Protein AF-A0A520WYI6-F1 (afdb_monomer)

Foldseek 3Di:
DAEKEWELFQQWTWIDSLPDTLDIFHAKWFQDPVDIDGTPVNLLCCLVRVVRIDRCLLLVPDPQADPPPVGSVDDSLNSVLVVVLVVCVSRDDPPYAYAYAYEPSQDPVNVVSVVVSCVVSVHHYQEYEHLQQLLPQAAEALAWEWEWEAHQFWIKIFTFDPPQFTFTDDIDTQGCLHPVNLLVLVLVVVQVQLCVQPVDRLSPDSNSSSVCSVCVLVQLQCLQPDQKGKDWTDDPNDIGIGMDGSVVSVVSCVVSLVSVLQRLQQADFPPHAYEYEYEQVRVSRRCSLVSNCQRVNHHYHYGDHPSSRSSCSVFDDSDRDPPHYDYHRITHHDDYHHYTDSPQDRNFAAFQWKDAPHDTHGAEQFKEWEFCADDPPHRYDHQHVPDPFTHNGAWIWHQDSNFTKIAGPGPFAKGKQNHGHDRMGTDHAQIWIATGVVGGIMGRHHDDDD

Nearest PDB structures (foldseek):
  4rtf-assembly1_D  TM=8.201E-01  e=8.268E-14  Mycobacterium tuberculosis H37Rv
  7fgm-assembly1_A  TM=7.404E-01  e=5.222E-14  Homo sapiens
  6cz1-assembly2_B  TM=7.972E-01  e=5.828E-13  Homo sapiens
  6s02-assembly2_B  TM=7.806E-01  e=8.226E-13  Plas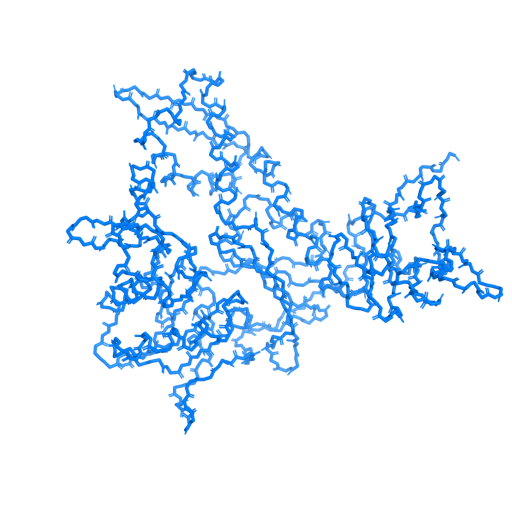modium falciparum 3D7
  8gb3-assembly1_D  TM=6.163E-01  e=5.503E-13  Mycobacterium tuberculosis

Structure (mmCIF, N/CA/C/O backbone):
data_AF-A0A520WYI6-F1
#
_entry.id   AF-A0A520WYI6-F1
#
loop_
_atom_site.group_PDB
_atom_site.id
_atom_site.type_symbol
_atom_site.label_atom_id
_atom_site.label_alt_id
_atom_site.label_comp_id
_atom_site.label_asym_id
_atom_site.label_entity_id
_atom_site.label_seq_id
_atom_site.pdbx_PDB_ins_code
_atom_site.Cartn_x
_atom_site.Cartn_y
_atom_site.Cartn_z
_atom_site.occupancy
_atom_site.B_iso_or_equiv
_atom_site.auth_seq_id
_atom_site.auth_comp_id
_atom_site.auth_asym_id
_atom_site.auth_atom_id
_atom_site.pdbx_PDB_model_num
ATOM 1 N N . MET A 1 1 ? 26.561 -18.219 -10.765 1.00 76.94 1 MET A N 1
ATOM 2 C CA . MET A 1 1 ? 26.187 -16.928 -11.356 1.00 76.94 1 MET A CA 1
ATOM 3 C C . MET A 1 1 ? 24.690 -16.970 -11.442 1.00 76.94 1 MET A C 1
ATOM 5 O O . MET A 1 1 ? 24.176 -17.716 -12.265 1.00 76.94 1 MET A O 1
ATOM 9 N N . ASN A 1 2 ? 24.030 -16.317 -10.499 1.00 90.56 2 ASN A N 1
ATOM 10 C CA . ASN A 1 2 ? 22.602 -16.478 -10.293 1.00 90.56 2 ASN A CA 1
ATOM 11 C C . ASN A 1 2 ? 21.895 -15.152 -10.567 1.00 90.56 2 ASN A C 1
ATOM 13 O O . ASN A 1 2 ? 22.460 -14.075 -10.366 1.00 90.56 2 ASN A O 1
ATOM 17 N N . LEU A 1 3 ? 20.647 -15.240 -11.016 1.00 94.50 3 LEU A N 1
ATOM 18 C CA . LEU A 1 3 ? 19.746 -14.102 -11.017 1.00 94.50 3 LEU A CA 1
ATOM 19 C C . LEU A 1 3 ? 19.116 -13.980 -9.629 1.00 94.50 3 LEU A C 1
ATOM 21 O O . LEU A 1 3 ? 18.429 -14.890 -9.172 1.00 94.50 3 LEU A O 1
ATOM 25 N N . LEU A 1 4 ? 19.347 -12.853 -8.967 1.00 97.31 4 LEU A N 1
ATOM 26 C CA . LEU A 1 4 ? 18.628 -12.454 -7.765 1.00 97.31 4 LEU A CA 1
ATOM 27 C C . LEU A 1 4 ? 17.472 -11.533 -8.155 1.00 97.31 4 LEU A C 1
ATOM 29 O O . LEU A 1 4 ? 17.563 -10.787 -9.131 1.00 97.31 4 LEU A O 1
ATOM 33 N N . ALA A 1 5 ? 16.400 -11.537 -7.369 1.00 98.00 5 ALA A N 1
ATOM 34 C CA . ALA A 1 5 ? 15.339 -10.544 -7.471 1.00 98.00 5 ALA A CA 1
ATOM 35 C C . ALA A 1 5 ? 15.202 -9.747 -6.178 1.00 98.00 5 ALA A C 1
ATOM 37 O O . ALA A 1 5 ? 15.249 -10.316 -5.084 1.00 98.00 5 ALA A O 1
ATOM 38 N N . ALA A 1 6 ? 14.966 -8.444 -6.318 1.00 98.38 6 ALA A N 1
ATOM 39 C CA . ALA A 1 6 ? 14.617 -7.564 -5.216 1.00 98.38 6 ALA A CA 1
ATOM 40 C C . ALA A 1 6 ? 13.204 -6.996 -5.368 1.00 98.38 6 ALA A C 1
ATOM 42 O O . ALA A 1 6 ? 12.823 -6.576 -6.454 1.00 98.38 6 ALA A O 1
ATOM 43 N N . HIS A 1 7 ? 12.441 -6.939 -4.277 1.00 98.44 7 HIS A N 1
ATOM 44 C CA . HIS A 1 7 ? 11.223 -6.132 -4.180 1.00 98.44 7 HIS A CA 1
ATOM 45 C C . HIS A 1 7 ? 11.546 -4.855 -3.398 1.00 98.44 7 HIS A C 1
ATOM 47 O O . HIS A 1 7 ? 11.776 -4.912 -2.189 1.00 98.44 7 HIS A O 1
ATOM 53 N N . LEU A 1 8 ? 11.570 -3.716 -4.094 1.00 97.69 8 LEU A N 1
ATOM 54 C CA . LEU A 1 8 ? 11.999 -2.419 -3.561 1.00 97.69 8 LEU A CA 1
ATOM 55 C C . LEU A 1 8 ? 10.840 -1.618 -2.957 1.00 97.69 8 LEU A C 1
ATOM 57 O O . LEU A 1 8 ? 10.524 -0.520 -3.400 1.00 97.69 8 LEU A O 1
ATOM 61 N N . ASN A 1 9 ? 10.193 -2.186 -1.944 1.00 97.38 9 ASN A N 1
ATOM 62 C CA . ASN A 1 9 ? 9.179 -1.496 -1.152 1.00 97.38 9 ASN A CA 1
ATOM 63 C C . ASN A 1 9 ? 9.797 -1.089 0.197 1.00 97.38 9 ASN A C 1
ATOM 65 O O . ASN A 1 9 ? 10.360 -1.933 0.895 1.00 97.38 9 ASN A O 1
ATOM 69 N N . ASP A 1 10 ? 9.692 0.188 0.565 1.00 97.06 10 ASP A N 1
ATOM 70 C CA . ASP A 1 10 ? 10.308 0.769 1.767 1.00 97.06 10 ASP A CA 1
ATOM 71 C C . ASP A 1 10 ? 9.831 0.141 3.092 1.00 97.06 10 ASP A C 1
ATOM 73 O O . ASP A 1 10 ? 10.555 0.155 4.084 1.00 97.06 10 ASP A O 1
ATOM 77 N N . ALA A 1 11 ? 8.671 -0.516 3.123 1.00 96.62 11 ALA A N 1
ATOM 78 C CA . ALA A 1 11 ? 8.220 -1.292 4.278 1.00 96.62 11 ALA A CA 1
ATOM 79 C C . ALA A 1 11 ? 8.971 -2.622 4.463 1.00 96.62 11 ALA A C 1
ATOM 81 O O . ALA A 1 11 ? 8.837 -3.304 5.483 1.00 96.62 11 ALA A O 1
ATOM 82 N N . GLY A 1 12 ? 9.724 -3.057 3.457 1.00 96.44 12 GLY A N 1
ATOM 83 C CA . GLY A 1 12 ? 10.503 -4.281 3.509 1.00 96.44 12 GLY A CA 1
ATOM 84 C C . GLY A 1 12 ? 11.182 -4.551 2.181 1.00 96.44 12 GLY A C 1
ATOM 85 O O . GLY A 1 12 ? 10.630 -5.301 1.371 1.00 96.44 12 GLY A O 1
ATOM 86 N N . LEU A 1 13 ? 12.375 -3.983 2.015 1.00 98.25 13 LEU A N 1
ATOM 87 C CA . LEU A 1 13 ? 13.298 -4.257 0.922 1.00 98.25 13 LEU A CA 1
ATOM 88 C C . LEU A 1 13 ? 13.710 -5.717 1.034 1.00 98.25 13 LEU A C 1
ATOM 90 O O . LEU A 1 13 ? 14.294 -6.122 2.041 1.00 98.25 13 LEU A O 1
ATOM 94 N N . LEU A 1 14 ? 13.350 -6.520 0.041 1.00 98.25 14 LEU A N 1
ATOM 95 C CA . LEU A 1 14 ? 13.491 -7.971 0.098 1.00 98.25 14 LEU A CA 1
ATOM 96 C C . LEU A 1 14 ? 14.321 -8.460 -1.074 1.00 98.25 14 LEU A C 1
ATOM 98 O O . LEU A 1 14 ? 13.995 -8.115 -2.200 1.00 98.25 14 LEU A O 1
ATOM 102 N N . PHE A 1 15 ? 15.311 -9.315 -0.813 1.00 98.50 15 PHE A N 1
ATOM 103 C CA . PHE A 1 15 ? 16.114 -9.992 -1.837 1.00 98.50 15 PHE A CA 1
ATOM 104 C C . PHE A 1 15 ? 15.889 -11.504 -1.781 1.00 98.50 15 PHE A C 1
ATOM 106 O O . PHE A 1 15 ? 15.799 -12.085 -0.697 1.00 98.50 15 PHE A O 1
ATOM 113 N N . THR A 1 16 ? 15.817 -12.157 -2.940 1.00 97.75 16 THR A N 1
ATOM 114 C CA . THR A 1 16 ? 15.627 -13.608 -3.064 1.00 97.75 16 THR A CA 1
ATOM 115 C C . THR A 1 16 ? 16.398 -14.180 -4.251 1.00 97.75 16 THR A C 1
ATOM 117 O O . THR A 1 16 ? 16.582 -13.500 -5.257 1.00 97.75 16 THR A O 1
ATOM 120 N N . ASP A 1 17 ? 16.809 -15.441 -4.139 1.00 95.62 17 ASP A N 1
ATOM 121 C CA . ASP A 1 17 ? 17.314 -16.262 -5.251 1.00 95.62 17 ASP A CA 1
ATOM 122 C C . ASP A 1 17 ? 16.200 -17.083 -5.940 1.00 95.62 17 ASP A C 1
ATOM 124 O O . ASP A 1 17 ? 16.475 -17.915 -6.798 1.00 95.62 17 ASP A O 1
ATOM 128 N N . GLY A 1 18 ? 14.937 -16.870 -5.550 1.00 92.50 18 GLY A N 1
ATOM 129 C CA . GLY A 1 18 ? 13.767 -17.610 -6.027 1.00 92.50 18 GLY A CA 1
ATOM 130 C C . GLY A 1 18 ? 13.332 -18.745 -5.109 1.00 92.50 18 GLY A C 1
ATOM 131 O O . GLY A 1 18 ? 12.133 -19.013 -5.012 1.00 92.50 18 GLY A O 1
ATOM 132 N N . GLU A 1 19 ? 14.254 -19.332 -4.345 1.00 91.56 19 GLU A N 1
ATOM 133 C CA . GLU A 1 19 ? 13.961 -20.379 -3.363 1.00 91.56 19 GLU A CA 1
ATOM 134 C C . GLU A 1 19 ? 13.899 -19.808 -1.944 1.00 91.56 19 GLU A C 1
ATOM 136 O O . GLU A 1 19 ? 12.946 -20.051 -1.194 1.00 91.56 19 GLU A O 1
ATOM 141 N N . ARG A 1 20 ? 14.868 -18.972 -1.576 1.00 96.12 20 ARG A N 1
ATOM 142 C CA . ARG A 1 20 ? 15.046 -18.424 -0.232 1.00 96.12 20 ARG A CA 1
ATOM 143 C C . ARG A 1 20 ? 14.955 -16.910 -0.255 1.00 96.12 20 ARG A C 1
ATOM 145 O O . ARG A 1 20 ? 15.434 -16.244 -1.170 1.00 96.12 20 ARG A O 1
ATOM 152 N N . ILE A 1 21 ? 14.360 -16.351 0.792 1.00 97.75 21 ILE A N 1
ATOM 153 C CA . ILE A 1 21 ? 14.509 -14.925 1.079 1.00 97.75 21 ILE A CA 1
ATOM 154 C C . ILE A 1 21 ? 15.895 -14.762 1.703 1.00 97.75 21 ILE A C 1
ATOM 156 O O . ILE A 1 21 ? 16.143 -15.280 2.789 1.00 97.75 21 ILE A O 1
ATOM 160 N N . LEU A 1 22 ? 16.794 -14.085 0.992 1.00 97.88 22 LEU A N 1
ATOM 161 C CA . LEU A 1 22 ? 18.182 -13.876 1.405 1.00 97.88 22 LEU A CA 1
ATOM 162 C C . LEU A 1 22 ? 18.273 -12.792 2.475 1.00 97.88 22 LEU A C 1
ATOM 164 O O . LEU A 1 22 ? 19.028 -12.920 3.434 1.00 97.88 22 LEU A O 1
ATOM 168 N N . CYS A 1 23 ? 17.480 -11.730 2.329 1.00 97.19 23 CYS A N 1
ATOM 169 C CA . CYS A 1 23 ? 17.317 -10.732 3.373 1.00 97.19 23 CYS A CA 1
ATOM 170 C C . CYS A 1 23 ? 16.008 -9.946 3.233 1.00 97.19 23 CYS A C 1
ATOM 172 O O . CYS A 1 23 ? 15.385 -9.932 2.167 1.00 97.19 23 CYS A O 1
ATOM 174 N N . ARG A 1 24 ? 15.601 -9.301 4.335 1.00 96.50 24 ARG A N 1
ATOM 175 C CA . ARG A 1 24 ? 14.483 -8.356 4.401 1.00 96.50 24 ARG A CA 1
ATOM 176 C C . ARG A 1 24 ? 14.728 -7.304 5.480 1.00 96.50 24 ARG A C 1
ATOM 178 O O . ARG A 1 24 ? 14.917 -7.665 6.646 1.00 96.50 24 ARG A O 1
ATOM 185 N N . GLU A 1 25 ? 14.641 -6.030 5.121 1.00 96.81 25 GLU A N 1
ATOM 186 C CA . GLU A 1 25 ? 14.765 -4.913 6.068 1.00 96.81 25 GLU A CA 1
ATOM 187 C C . GLU A 1 25 ? 13.952 -3.681 5.643 1.00 96.81 25 GLU A C 1
ATOM 189 O O . GLU A 1 25 ? 13.645 -3.541 4.460 1.00 96.81 25 GLU A O 1
ATOM 194 N N . PRO A 1 26 ? 13.556 -2.811 6.588 1.00 97.38 26 PRO A N 1
ATOM 195 C CA . PRO A 1 26 ? 12.807 -1.602 6.267 1.00 97.38 26 PRO A CA 1
ATOM 196 C C . PRO A 1 26 ? 13.720 -0.503 5.697 1.00 97.38 26 PRO A C 1
ATOM 198 O O . PRO A 1 26 ? 14.929 -0.490 5.922 1.00 97.38 26 PRO A O 1
ATOM 201 N N . GLY A 1 27 ? 13.131 0.452 4.988 1.00 98.00 27 GLY A N 1
ATOM 202 C CA . GLY A 1 27 ? 13.779 1.666 4.499 1.00 98.00 27 GLY A CA 1
ATOM 203 C C . GLY A 1 27 ? 13.941 2.699 5.611 1.00 98.00 27 GLY A C 1
ATOM 204 O O . GLY A 1 27 ? 13.282 3.733 5.583 1.00 98.00 27 GLY A O 1
ATOM 205 N N . TYR A 1 28 ? 14.770 2.390 6.608 1.00 98.31 28 TYR A N 1
ATOM 206 C CA . TYR A 1 28 ? 15.143 3.292 7.697 1.00 98.31 28 TYR A CA 1
ATOM 207 C C . TYR A 1 28 ? 16.624 3.635 7.614 1.00 98.31 28 TYR A C 1
ATOM 209 O O . TYR A 1 28 ? 17.449 2.760 7.361 1.00 98.31 28 TYR A O 1
ATOM 217 N N . ALA A 1 29 ? 16.953 4.892 7.887 1.00 98.06 29 ALA A N 1
ATOM 218 C CA . ALA A 1 29 ? 18.317 5.374 7.972 1.00 98.06 29 ALA A CA 1
ATOM 219 C C . ALA A 1 29 ? 18.476 6.290 9.192 1.00 98.06 29 ALA A C 1
ATOM 221 O O . ALA A 1 29 ? 17.670 7.194 9.398 1.00 98.06 29 ALA A O 1
ATOM 222 N N . LEU A 1 30 ? 19.500 6.048 10.003 1.00 96.94 30 LEU A N 1
ATOM 223 C CA . LEU A 1 30 ? 19.866 6.846 11.167 1.00 96.94 30 LEU A CA 1
ATOM 224 C C . LEU A 1 30 ? 21.108 7.670 10.822 1.00 96.94 30 LEU A C 1
ATOM 226 O O . LEU A 1 30 ? 22.176 7.119 10.549 1.00 96.94 30 LEU A O 1
ATOM 230 N N . LEU A 1 31 ? 20.951 8.992 10.831 1.00 95.75 31 LEU A N 1
ATOM 231 C CA . LEU A 1 31 ? 22.008 9.943 10.500 1.00 95.75 31 LEU A CA 1
ATOM 232 C C . LEU A 1 31 ? 22.951 10.132 11.698 1.00 95.75 31 LEU A C 1
ATOM 234 O O . LEU A 1 31 ? 22.715 10.998 12.543 1.00 95.75 31 LEU A O 1
ATOM 238 N N . GLY A 1 32 ? 23.990 9.301 11.784 1.00 88.06 32 GLY A N 1
ATOM 239 C CA . GLY A 1 32 ? 25.050 9.344 12.793 1.00 88.06 32 GLY A CA 1
ATOM 240 C C . GLY A 1 32 ? 26.053 10.487 12.578 1.00 88.06 32 GLY A C 1
ATOM 241 O O . GLY A 1 32 ? 26.151 11.039 11.485 1.00 88.06 32 GLY A O 1
ATOM 242 N N . ASP A 1 33 ? 26.819 10.841 13.614 1.00 81.06 33 ASP A N 1
ATOM 243 C CA . ASP A 1 33 ? 27.923 11.810 13.490 1.00 81.06 33 ASP A CA 1
ATOM 244 C C . ASP A 1 33 ? 29.141 11.158 12.814 1.00 81.06 33 ASP A C 1
ATOM 246 O O . ASP A 1 33 ? 29.832 11.797 12.026 1.00 81.06 33 ASP A O 1
ATOM 250 N N . ASP A 1 34 ? 29.340 9.858 13.063 1.00 78.69 34 ASP A N 1
ATOM 251 C CA . ASP A 1 34 ? 30.439 9.045 12.526 1.00 78.69 34 ASP A CA 1
ATOM 252 C C . ASP A 1 34 ? 30.044 8.218 11.286 1.00 78.69 34 ASP A C 1
ATOM 254 O O . ASP A 1 34 ? 30.843 7.428 10.779 1.00 78.69 34 ASP A O 1
ATOM 258 N N . GLY A 1 35 ? 28.811 8.361 10.789 1.00 86.19 35 GLY A N 1
ATOM 259 C CA . GLY A 1 35 ? 28.357 7.643 9.600 1.00 86.19 35 GLY A CA 1
ATOM 260 C C . GLY A 1 35 ? 26.858 7.382 9.542 1.00 86.19 35 GLY A C 1
ATOM 261 O O . GLY A 1 35 ? 26.077 7.835 10.374 1.00 86.19 35 GLY A O 1
ATOM 262 N N . LEU A 1 36 ? 26.462 6.631 8.520 1.00 94.00 36 LEU A N 1
ATOM 263 C CA . LEU A 1 36 ? 25.080 6.261 8.259 1.00 94.00 36 LEU A CA 1
ATOM 264 C C . LEU A 1 36 ? 24.831 4.820 8.707 1.00 94.00 36 LEU A C 1
ATOM 266 O O . LEU A 1 36 ? 25.587 3.921 8.347 1.00 94.00 36 LEU A O 1
ATOM 270 N N . ILE A 1 37 ? 23.762 4.605 9.469 1.00 96.00 37 ILE A N 1
ATOM 271 C CA . ILE A 1 37 ? 23.246 3.269 9.788 1.00 96.00 37 ILE A CA 1
ATOM 272 C C . ILE A 1 37 ? 21.934 3.106 9.027 1.00 96.00 37 ILE A C 1
ATOM 274 O O . ILE A 1 37 ? 21.130 4.034 8.994 1.00 96.00 37 ILE A O 1
ATOM 278 N N . SER A 1 38 ? 21.692 1.950 8.409 1.00 97.12 38 SER A N 1
ATOM 279 C CA . SER A 1 38 ? 20.472 1.706 7.631 1.00 97.12 38 SER A CA 1
ATOM 280 C C . SER A 1 38 ? 19.795 0.378 7.973 1.00 97.12 38 SER A C 1
ATOM 282 O O . SER A 1 38 ? 20.337 -0.475 8.679 1.00 97.12 38 SER A O 1
ATOM 284 N N . GLY A 1 39 ? 18.561 0.210 7.507 1.00 97.50 39 GLY A N 1
ATOM 285 C CA . GLY A 1 39 ? 17.816 -1.028 7.649 1.00 97.50 39 GLY A CA 1
ATOM 286 C C . GLY A 1 39 ? 17.285 -1.261 9.061 1.00 97.50 39 GLY A C 1
ATOM 287 O O . GLY A 1 39 ? 16.749 -0.371 9.722 1.00 97.50 39 GLY A O 1
ATOM 288 N N . ARG A 1 40 ? 17.395 -2.512 9.515 1.00 95.75 40 ARG A N 1
ATOM 289 C CA . ARG A 1 40 ? 16.841 -2.961 10.802 1.00 95.75 40 ARG A CA 1
ATOM 290 C C . ARG A 1 40 ? 17.523 -2.304 12.002 1.00 95.75 40 ARG A C 1
ATOM 292 O O . ARG A 1 40 ? 16.866 -2.083 13.009 1.00 95.75 40 ARG A O 1
ATOM 299 N N . GLU A 1 41 ? 18.810 -2.002 11.891 1.00 95.38 41 GLU A N 1
ATOM 300 C CA . GLU A 1 41 ? 19.558 -1.356 12.969 1.00 95.38 41 GLU A CA 1
ATOM 301 C C . GLU A 1 41 ? 19.081 0.087 13.175 1.00 95.38 41 GLU A C 1
ATOM 303 O O . GLU A 1 41 ? 18.788 0.477 14.298 1.00 95.38 41 GLU A O 1
ATOM 308 N N . ALA A 1 42 ? 18.856 0.836 12.090 1.00 97.19 42 ALA A N 1
ATOM 309 C CA . ALA A 1 42 ? 18.244 2.162 12.174 1.00 97.19 42 ALA A CA 1
ATOM 310 C C . ALA A 1 42 ? 16.803 2.109 12.715 1.00 97.19 42 ALA A C 1
ATOM 312 O O . ALA A 1 42 ? 16.400 2.972 13.491 1.00 97.19 42 ALA A O 1
ATOM 313 N N . TRP A 1 43 ? 16.025 1.086 12.343 1.00 96.38 43 TRP A N 1
ATOM 314 C CA . TRP A 1 43 ? 14.689 0.856 12.908 1.00 96.38 43 TRP A CA 1
ATOM 315 C C . TRP A 1 43 ? 14.718 0.611 14.426 1.00 96.38 43 TRP A C 1
ATOM 317 O O . TRP A 1 43 ? 13.863 1.134 15.140 1.00 96.38 43 TRP A O 1
ATOM 327 N N . ALA A 1 44 ? 15.702 -0.143 14.923 1.00 95.44 44 ALA A N 1
ATOM 328 C CA . ALA A 1 44 ? 15.857 -0.466 16.345 1.00 95.44 44 ALA A CA 1
ATOM 329 C C . ALA A 1 44 ? 16.242 0.745 17.221 1.00 95.44 44 ALA A C 1
ATOM 331 O O . ALA A 1 44 ? 16.199 0.657 18.445 1.00 95.44 44 ALA A O 1
ATOM 332 N N . SER A 1 45 ? 16.583 1.877 16.599 1.00 95.38 45 SER A N 1
ATOM 333 C CA . SER A 1 45 ? 16.851 3.154 17.271 1.00 95.38 45 SER A CA 1
ATOM 334 C C . SER A 1 45 ? 15.836 4.238 16.900 1.00 95.38 45 SER A C 1
ATOM 336 O O . SER A 1 45 ? 16.048 5.414 17.201 1.00 95.38 45 SER A O 1
ATOM 338 N N . ALA A 1 46 ? 14.741 3.880 16.222 1.00 95.25 46 ALA A N 1
ATOM 339 C CA . ALA A 1 46 ? 13.839 4.851 15.621 1.00 95.25 46 ALA A CA 1
ATOM 340 C C . ALA A 1 46 ? 13.142 5.763 16.642 1.00 95.25 46 ALA A C 1
ATOM 342 O O . ALA A 1 46 ? 13.015 6.963 16.401 1.00 95.25 46 ALA A O 1
ATOM 343 N N . SER A 1 47 ? 12.732 5.199 17.778 1.00 95.62 47 SER A N 1
ATOM 344 C CA . SER A 1 47 ? 12.126 5.933 18.894 1.00 95.62 47 SER A CA 1
ATOM 345 C C . SER A 1 47 ? 13.172 6.522 19.847 1.00 95.62 47 SER A C 1
ATOM 347 O O . SER A 1 47 ? 12.904 7.511 20.524 1.00 95.62 47 SER A O 1
ATOM 349 N N . LEU A 1 48 ? 14.392 5.971 19.860 1.00 96.12 48 LEU A N 1
ATOM 350 C CA . LEU A 1 48 ? 15.516 6.490 20.651 1.00 96.12 48 LEU A CA 1
ATOM 351 C C . LEU A 1 48 ? 16.068 7.799 20.075 1.00 96.12 48 LEU A C 1
ATOM 353 O O . LEU A 1 48 ? 16.370 8.738 20.813 1.00 96.12 48 LEU A O 1
ATOM 357 N N . GLU A 1 49 ? 16.176 7.881 18.748 1.00 94.62 49 GLU A N 1
ATOM 358 C CA . GLU A 1 49 ? 16.788 9.011 18.046 1.00 94.62 49 GLU A CA 1
ATOM 359 C C . GLU A 1 49 ? 15.903 9.572 16.914 1.00 94.62 49 GLU A C 1
ATOM 361 O O . GLU A 1 49 ? 16.381 9.797 15.798 1.00 94.62 49 GLU A O 1
ATOM 366 N N . PRO A 1 50 ? 14.618 9.892 17.165 1.00 93.75 50 PRO A N 1
ATOM 367 C CA . PRO A 1 50 ? 13.634 10.158 16.110 1.00 93.75 50 PRO A CA 1
ATOM 368 C C . PRO A 1 50 ? 14.002 11.348 15.217 1.00 93.75 50 PRO A C 1
ATOM 370 O O . PRO A 1 50 ? 13.704 11.361 14.026 1.00 93.75 50 PRO A O 1
ATOM 373 N N . ARG A 1 51 ? 14.713 12.347 15.759 1.00 93.06 51 ARG A N 1
ATOM 374 C CA . ARG A 1 51 ? 15.170 13.532 15.005 1.00 93.06 51 ARG A CA 1
ATOM 375 C C . ARG A 1 51 ? 16.286 13.239 14.002 1.00 93.06 51 ARG A C 1
ATOM 377 O O . ARG A 1 51 ? 16.621 14.115 13.213 1.00 93.06 51 ARG A O 1
ATOM 384 N N . ARG A 1 52 ? 16.903 12.062 14.076 1.00 94.19 52 ARG A N 1
ATOM 385 C CA . ARG A 1 52 ? 17.996 11.629 13.196 1.00 94.19 52 ARG A CA 1
ATOM 386 C C . ARG A 1 52 ? 17.547 10.552 12.214 1.00 94.19 52 ARG A C 1
ATOM 388 O O . ARG A 1 52 ? 18.344 10.133 11.381 1.00 94.19 52 ARG A O 1
ATOM 395 N N . ILE A 1 53 ? 16.297 10.103 12.304 1.00 96.31 53 ILE A N 1
ATOM 396 C CA . ILE A 1 53 ? 15.752 9.062 11.442 1.00 96.31 53 ILE A CA 1
ATOM 397 C C . ILE A 1 53 ? 15.236 9.668 10.144 1.00 96.31 53 ILE A C 1
ATOM 399 O O . ILE A 1 53 ? 14.483 10.638 10.134 1.00 96.31 53 ILE A O 1
ATOM 403 N N . GLN A 1 54 ? 15.605 9.031 9.044 1.00 97.44 54 GLN A N 1
ATOM 404 C CA . GLN A 1 54 ? 15.041 9.228 7.722 1.00 97.44 54 GLN A CA 1
ATOM 405 C C . GLN A 1 54 ? 14.371 7.923 7.300 1.00 97.44 54 GLN A C 1
ATOM 407 O O . GLN A 1 54 ? 14.985 6.862 7.359 1.00 97.44 54 GLN A O 1
ATOM 412 N N . ASN A 1 55 ? 13.116 7.982 6.860 1.00 97.38 55 ASN A N 1
ATOM 413 C CA . ASN A 1 55 ? 12.382 6.802 6.380 1.00 97.38 55 ASN A CA 1
ATOM 414 C C . ASN A 1 55 ? 11.567 7.064 5.105 1.00 97.38 55 ASN A C 1
ATOM 416 O O . ASN A 1 55 ? 10.809 6.210 4.654 1.00 97.38 55 ASN A O 1
ATOM 420 N N . ARG A 1 56 ? 11.707 8.258 4.520 1.00 96.12 56 ARG A N 1
ATOM 421 C CA . ARG A 1 56 ? 11.038 8.666 3.278 1.00 96.12 56 ARG A CA 1
ATOM 422 C C . ARG A 1 56 ? 11.922 8.565 2.045 1.00 96.12 56 ARG A C 1
ATOM 424 O O . ARG A 1 56 ? 11.422 8.719 0.945 1.00 96.12 56 ARG A O 1
ATOM 431 N N . TYR A 1 57 ? 13.211 8.279 2.195 1.00 97.19 57 TYR A N 1
ATOM 432 C CA . TYR A 1 57 ? 14.200 8.414 1.120 1.00 97.19 57 TYR A CA 1
ATOM 433 C C . TYR A 1 57 ? 13.994 7.467 -0.075 1.00 97.19 57 TYR A C 1
ATOM 435 O O . TYR A 1 57 ? 14.416 7.795 -1.178 1.00 97.19 57 TYR A O 1
ATOM 443 N N . TRP A 1 58 ? 13.291 6.346 0.110 1.00 97.19 58 TRP A N 1
ATOM 444 C CA . TRP A 1 58 ? 12.839 5.488 -0.995 1.00 97.19 58 TRP A CA 1
ATOM 445 C C . TRP A 1 58 ? 11.584 6.012 -1.707 1.00 97.19 58 TRP A C 1
ATOM 447 O O . TRP A 1 58 ? 11.416 5.771 -2.900 1.00 97.19 58 TRP A O 1
ATOM 457 N N . ASN A 1 59 ? 10.693 6.696 -0.987 1.00 93.38 59 ASN A N 1
ATOM 458 C CA . ASN A 1 59 ? 9.462 7.273 -1.533 1.00 93.38 59 ASN A CA 1
ATOM 459 C C . ASN A 1 59 ? 9.727 8.625 -2.214 1.00 93.38 59 ASN A C 1
ATOM 461 O O . ASN A 1 59 ? 9.228 8.890 -3.301 1.00 93.38 59 ASN A O 1
ATOM 465 N N . ASP A 1 60 ? 10.579 9.439 -1.594 1.00 93.62 60 ASP A N 1
ATOM 466 C CA . ASP A 1 60 ? 10.936 10.799 -1.993 1.00 93.62 60 ASP A CA 1
ATOM 467 C C . ASP A 1 60 ? 12.375 10.806 -2.570 1.00 93.62 60 ASP A C 1
ATOM 469 O O . ASP A 1 60 ? 13.223 11.634 -2.217 1.00 93.62 60 ASP A O 1
ATOM 473 N N . LEU A 1 61 ? 12.687 9.815 -3.418 1.00 97.00 61 LEU A N 1
ATOM 474 C CA . LEU A 1 61 ? 14.019 9.601 -3.995 1.00 97.00 61 LEU A CA 1
ATOM 475 C C . LEU A 1 61 ? 14.424 10.771 -4.905 1.00 97.00 61 LEU A C 1
ATOM 477 O O . LEU A 1 61 ? 13.831 10.992 -5.959 1.00 97.00 61 LEU A O 1
ATOM 481 N N . SER A 1 62 ? 15.456 11.513 -4.513 1.00 96.62 62 SER A N 1
ATOM 482 C CA . SER A 1 62 ? 15.907 12.725 -5.189 1.00 96.62 62 SER A CA 1
ATOM 483 C C . SER A 1 62 ? 17.389 13.003 -4.926 1.00 96.62 62 SER A C 1
ATOM 485 O O . SER A 1 62 ? 17.973 12.505 -3.965 1.00 96.62 62 SER A O 1
ATOM 487 N N . THR A 1 63 ? 17.976 13.868 -5.748 1.00 97.00 63 THR A N 1
ATOM 488 C CA . THR A 1 63 ? 19.318 14.442 -5.547 1.00 97.00 63 THR A CA 1
ATOM 489 C C . THR A 1 63 ? 19.277 15.785 -4.812 1.00 97.00 63 THR A C 1
ATOM 491 O O . THR A 1 63 ? 20.268 16.512 -4.775 1.00 97.00 63 THR A O 1
ATOM 494 N N . THR A 1 64 ? 18.126 16.156 -4.241 1.00 96.62 64 THR A N 1
ATOM 495 C CA . THR A 1 64 ? 18.021 17.377 -3.436 1.00 96.62 64 THR A CA 1
ATOM 496 C C . THR A 1 64 ? 18.646 17.123 -2.068 1.00 96.62 64 THR A C 1
ATOM 498 O O . THR A 1 64 ? 18.400 16.082 -1.455 1.00 96.62 64 THR A O 1
ATOM 501 N N . ALA A 1 65 ? 19.454 18.076 -1.599 1.00 96.50 65 ALA A N 1
ATOM 502 C CA . ALA A 1 65 ? 20.067 18.028 -0.276 1.00 96.50 65 ALA A CA 1
ATOM 503 C C . ALA A 1 65 ? 19.010 17.853 0.825 1.00 96.50 65 ALA A C 1
ATOM 505 O O . ALA A 1 65 ? 17.920 18.430 0.751 1.00 96.50 65 ALA A O 1
ATOM 506 N N . LEU A 1 66 ? 19.344 17.082 1.862 1.00 94.75 66 LEU A N 1
ATOM 507 C CA . LEU A 1 66 ? 18.482 16.926 3.029 1.00 94.75 66 LEU A CA 1
ATOM 508 C C . LEU A 1 66 ? 18.230 18.282 3.702 1.00 94.75 66 LEU A C 1
ATOM 510 O O . LEU A 1 66 ? 19.081 19.171 3.725 1.00 94.75 66 LEU A O 1
ATOM 514 N N . THR A 1 67 ? 17.040 18.425 4.284 1.00 90.69 67 THR A N 1
ATOM 515 C CA . THR A 1 67 ? 16.601 19.667 4.934 1.00 90.69 67 THR A CA 1
ATOM 516 C C . THR A 1 67 ? 17.281 19.918 6.280 1.00 90.69 67 THR A C 1
ATOM 518 O O . THR A 1 67 ? 17.347 21.064 6.726 1.00 90.69 67 THR A O 1
ATOM 521 N N . ASP A 1 68 ? 17.800 18.876 6.935 1.00 88.50 68 ASP A N 1
ATOM 522 C CA . ASP A 1 68 ? 18.583 19.023 8.160 1.00 88.50 68 ASP A CA 1
ATOM 523 C C . ASP A 1 68 ? 19.944 19.649 7.837 1.00 88.50 68 ASP A C 1
ATOM 525 O O . ASP A 1 68 ? 20.773 19.048 7.153 1.00 88.50 68 ASP A O 1
ATOM 529 N N . LEU A 1 69 ? 20.187 20.848 8.374 1.00 87.50 69 LEU A N 1
ATOM 530 C CA . LEU A 1 69 ? 21.394 21.640 8.124 1.00 87.50 69 LEU A CA 1
ATOM 531 C C . LEU A 1 69 ? 22.697 20.879 8.411 1.00 87.50 69 LEU A C 1
ATOM 533 O O . LEU A 1 69 ? 23.701 21.130 7.744 1.00 87.50 69 LEU A O 1
ATOM 537 N N . ARG A 1 70 ? 22.680 19.933 9.359 1.00 89.12 70 ARG A N 1
ATOM 538 C CA . ARG A 1 70 ? 23.842 19.099 9.713 1.00 89.12 70 ARG A CA 1
ATOM 539 C C . ARG A 1 70 ? 24.199 18.094 8.616 1.00 89.12 70 ARG A C 1
ATOM 541 O O . ARG A 1 70 ? 25.357 17.708 8.492 1.00 89.12 70 ARG A O 1
ATOM 548 N N . PHE A 1 71 ? 23.220 17.710 7.799 1.00 91.25 71 PHE A N 1
ATOM 549 C CA . PHE A 1 71 ? 23.319 16.644 6.802 1.00 91.25 71 PHE A CA 1
ATOM 550 C C . PHE A 1 71 ? 23.027 17.132 5.376 1.00 91.25 71 PHE A C 1
ATOM 552 O O . PHE A 1 71 ? 22.699 16.339 4.504 1.00 91.25 71 PHE A O 1
ATOM 559 N N . THR A 1 72 ? 23.194 18.431 5.109 1.00 92.00 72 THR A N 1
ATOM 560 C CA . THR A 1 72 ? 23.008 19.048 3.775 1.00 92.00 72 THR A CA 1
ATOM 561 C C . THR A 1 72 ? 23.963 18.525 2.699 1.00 92.00 72 THR A C 1
ATOM 563 O O . THR A 1 72 ? 23.739 18.748 1.514 1.00 92.00 72 THR A O 1
ATOM 566 N N . HIS A 1 73 ? 25.027 17.830 3.101 1.00 92.75 73 HIS A N 1
ATOM 567 C CA . HIS A 1 73 ? 25.941 17.127 2.203 1.00 92.75 73 HIS A CA 1
ATOM 568 C C . HIS A 1 73 ? 25.388 15.779 1.714 1.00 92.75 73 HIS A C 1
ATOM 570 O O . HIS A 1 73 ? 25.988 15.181 0.829 1.00 92.75 73 HIS A O 1
ATOM 576 N N . LEU A 1 74 ? 24.281 15.302 2.292 1.00 95.56 74 LEU A N 1
ATOM 577 C CA . LEU A 1 74 ? 23.577 14.093 1.882 1.00 95.56 74 LEU A CA 1
ATOM 578 C C . LEU A 1 74 ? 22.284 14.453 1.150 1.00 95.56 74 LEU A C 1
ATOM 580 O O . LEU A 1 74 ? 21.674 15.501 1.375 1.00 95.56 74 LEU A O 1
ATOM 584 N N . THR A 1 75 ? 21.835 13.525 0.323 1.00 97.38 75 THR A N 1
ATOM 585 C CA . THR A 1 75 ? 20.563 13.523 -0.398 1.00 97.38 75 THR A CA 1
ATOM 586 C C . THR A 1 75 ? 19.811 12.225 -0.106 1.00 97.38 75 THR A C 1
ATOM 588 O O . THR A 1 75 ? 20.378 11.270 0.430 1.00 97.38 75 THR A O 1
ATOM 591 N N . THR A 1 76 ? 18.533 12.131 -0.481 1.00 97.81 76 THR A N 1
ATOM 592 C CA . THR A 1 76 ? 17.813 10.850 -0.369 1.00 97.81 76 THR A CA 1
ATOM 593 C C . THR A 1 76 ? 18.395 9.774 -1.295 1.00 97.81 76 THR A C 1
ATOM 595 O O . THR A 1 76 ? 18.362 8.597 -0.936 1.00 97.81 76 THR A O 1
ATOM 598 N N . ALA A 1 77 ? 19.007 10.160 -2.422 1.00 98.25 77 ALA A N 1
ATOM 599 C CA . ALA A 1 77 ? 19.772 9.259 -3.284 1.00 98.25 77 ALA A CA 1
ATOM 600 C C . ALA A 1 77 ? 20.998 8.658 -2.581 1.00 98.25 77 ALA A C 1
ATOM 602 O O . ALA A 1 77 ? 21.233 7.459 -2.716 1.00 98.25 77 ALA A O 1
ATOM 603 N N . ASP A 1 78 ? 21.725 9.439 -1.776 1.00 97.94 78 ASP A N 1
ATOM 604 C CA . ASP A 1 78 ? 22.866 8.927 -1.001 1.00 97.94 78 ASP A CA 1
ATOM 605 C C . ASP A 1 78 ? 22.417 7.889 0.036 1.00 97.94 78 ASP A C 1
ATOM 607 O O . ASP A 1 78 ? 23.071 6.861 0.218 1.00 97.94 78 ASP A O 1
ATOM 611 N N . LEU A 1 79 ? 21.257 8.108 0.672 1.00 98.31 79 LEU A N 1
ATOM 612 C CA . LEU A 1 79 ? 20.683 7.155 1.629 1.00 98.31 79 LEU A CA 1
ATOM 613 C C . LEU A 1 79 ? 20.242 5.849 0.948 1.00 98.31 79 LEU A C 1
ATOM 615 O O . LEU A 1 79 ? 20.504 4.764 1.473 1.00 98.31 79 LEU A O 1
ATOM 619 N N . VAL A 1 80 ? 19.604 5.941 -0.229 1.00 98.56 80 VAL A N 1
ATOM 620 C CA . VAL A 1 80 ? 19.269 4.766 -1.054 1.00 98.56 80 VAL A CA 1
ATOM 621 C C . VAL A 1 80 ? 20.537 4.028 -1.475 1.00 98.56 80 VAL A C 1
ATOM 623 O O . VAL A 1 80 ? 20.595 2.811 -1.316 1.00 98.56 80 VAL A O 1
ATOM 626 N N . SER A 1 81 ? 21.548 4.748 -1.969 1.00 98.62 81 SER A N 1
ATOM 627 C CA . SER A 1 81 ? 22.829 4.185 -2.408 1.00 98.62 81 SER A CA 1
ATOM 628 C C . SER A 1 81 ? 23.512 3.412 -1.285 1.00 98.62 81 SER A C 1
ATOM 630 O O . SER A 1 81 ? 23.799 2.226 -1.439 1.00 98.62 81 SER A O 1
ATOM 632 N N . HIS A 1 82 ? 23.657 4.028 -0.111 1.00 98.25 82 HIS A N 1
ATOM 633 C CA . HIS A 1 82 ? 24.277 3.393 1.047 1.00 98.25 82 HIS A CA 1
ATOM 634 C C . HIS A 1 82 ? 23.555 2.108 1.476 1.00 98.25 82 HIS A C 1
ATOM 636 O O . HIS A 1 82 ? 24.190 1.068 1.673 1.00 98.25 82 HIS A O 1
ATOM 642 N N . GLN A 1 83 ? 22.224 2.148 1.603 1.00 98.44 83 GLN A N 1
ATOM 643 C CA . GLN A 1 83 ? 21.473 0.961 2.008 1.00 98.44 83 GLN A CA 1
ATOM 644 C C . GLN A 1 83 ? 21.526 -0.130 0.932 1.00 98.44 83 GLN A C 1
ATOM 646 O O . GLN A 1 83 ? 21.720 -1.304 1.248 1.00 98.44 83 GLN A O 1
ATOM 651 N N . LEU A 1 84 ? 21.367 0.235 -0.341 1.00 98.50 84 LEU A N 1
ATOM 652 C CA . LEU A 1 84 ? 21.390 -0.718 -1.445 1.00 98.50 84 LEU A CA 1
ATOM 653 C C . LEU A 1 84 ? 22.764 -1.383 -1.591 1.00 98.50 84 LEU A C 1
ATOM 655 O O . LEU A 1 84 ? 22.829 -2.592 -1.810 1.00 98.50 84 LEU A O 1
ATOM 659 N N . GLU A 1 85 ? 23.849 -0.632 -1.400 1.00 98.19 85 GLU A N 1
ATOM 660 C CA . GLU A 1 85 ? 25.212 -1.161 -1.379 1.00 98.19 85 GLU A CA 1
ATOM 661 C C . GLU A 1 85 ? 25.398 -2.179 -0.244 1.00 98.19 85 GLU A C 1
ATOM 663 O O . GLU A 1 85 ? 25.894 -3.285 -0.476 1.00 98.19 85 GLU A O 1
ATOM 668 N N . ALA A 1 86 ? 24.962 -1.842 0.976 1.00 97.75 86 ALA A N 1
ATOM 669 C CA . ALA A 1 86 ? 25.038 -2.738 2.129 1.00 97.75 86 ALA A CA 1
ATOM 670 C C . ALA A 1 86 ? 24.227 -4.027 1.904 1.00 97.75 86 ALA A C 1
ATOM 672 O O . ALA A 1 86 ? 24.709 -5.133 2.172 1.00 97.75 86 ALA A O 1
ATOM 673 N N . LEU A 1 87 ? 23.016 -3.895 1.355 1.00 97.94 87 LEU A N 1
ATOM 674 C CA . LEU A 1 87 ? 22.155 -5.014 0.978 1.00 97.94 87 LEU A CA 1
ATOM 675 C C . LEU A 1 87 ? 22.821 -5.918 -0.058 1.00 97.94 87 LEU A C 1
ATOM 677 O O . LEU A 1 87 ? 22.875 -7.133 0.142 1.00 97.94 87 LEU A O 1
ATOM 681 N N . TRP A 1 88 ? 23.350 -5.332 -1.132 1.00 97.94 88 TRP A N 1
ATOM 682 C CA . TRP A 1 88 ? 23.991 -6.063 -2.219 1.00 97.94 88 TRP A CA 1
ATOM 683 C C . TRP A 1 88 ? 25.241 -6.803 -1.742 1.00 97.94 88 TRP A C 1
ATOM 685 O O . TRP A 1 88 ? 25.330 -8.014 -1.931 1.00 97.94 88 TRP A O 1
ATOM 695 N N . LYS A 1 89 ? 26.149 -6.127 -1.022 1.00 97.19 89 LYS A N 1
ATOM 696 C CA . LYS A 1 89 ? 27.351 -6.747 -0.429 1.00 97.19 89 LYS A CA 1
ATOM 697 C C . LYS A 1 89 ? 27.015 -7.919 0.495 1.00 97.19 89 LYS A C 1
ATOM 699 O O . LYS A 1 89 ? 27.783 -8.874 0.577 1.00 97.19 89 LYS A O 1
ATOM 704 N N . ARG A 1 90 ? 25.878 -7.853 1.196 1.00 96.94 90 ARG A N 1
ATOM 705 C CA . ARG A 1 90 ? 25.427 -8.905 2.115 1.00 96.94 90 ARG A CA 1
ATOM 706 C C . ARG A 1 90 ? 24.921 -10.155 1.394 1.00 96.94 90 ARG A C 1
ATOM 708 O O . ARG A 1 90 ? 25.088 -11.249 1.930 1.00 96.94 90 ARG A O 1
ATOM 715 N N . VAL A 1 91 ? 24.264 -10.013 0.240 1.00 97.12 91 VAL A N 1
ATOM 716 C CA . VAL A 1 91 ? 23.543 -11.133 -0.403 1.00 97.12 91 VAL A CA 1
ATOM 717 C C . VAL A 1 91 ? 24.156 -11.631 -1.706 1.00 97.12 91 VAL A C 1
ATOM 719 O O . VAL A 1 91 ? 23.972 -12.803 -2.035 1.00 97.12 91 VAL A O 1
ATOM 722 N N . ALA A 1 92 ? 24.852 -10.776 -2.451 1.00 96.94 92 ALA A N 1
ATOM 723 C CA . ALA A 1 92 ? 25.344 -11.100 -3.780 1.00 96.94 92 ALA A CA 1
ATOM 724 C C . ALA A 1 92 ? 26.725 -11.754 -3.748 1.00 96.94 92 ALA A C 1
ATOM 726 O O . ALA A 1 92 ? 27.577 -11.452 -2.910 1.00 96.94 92 ALA A O 1
ATOM 727 N N . LYS A 1 93 ? 26.965 -12.642 -4.711 1.00 96.19 93 LYS A N 1
ATOM 728 C CA . LYS A 1 93 ? 28.285 -13.199 -5.009 1.00 96.19 93 LYS A CA 1
ATOM 729 C C . LYS A 1 93 ? 28.828 -12.582 -6.301 1.00 96.19 93 LYS A C 1
ATOM 731 O O . LYS A 1 93 ? 28.047 -12.114 -7.131 1.00 96.19 93 LYS A O 1
ATOM 736 N N . PRO A 1 94 ? 30.157 -12.609 -6.521 1.00 94.38 94 PRO A N 1
ATOM 737 C CA . PRO A 1 94 ? 30.739 -12.134 -7.770 1.00 94.38 94 PRO A CA 1
ATOM 738 C C . PRO A 1 94 ? 30.059 -12.748 -9.003 1.00 94.38 94 PRO A C 1
ATOM 740 O O . PRO A 1 94 ? 29.965 -13.971 -9.133 1.00 94.38 94 PRO A O 1
ATOM 743 N N . GLY A 1 95 ? 29.593 -11.879 -9.902 1.00 91.75 95 GLY A N 1
ATOM 744 C CA . GLY A 1 95 ? 28.898 -12.238 -11.139 1.00 91.75 95 GLY A CA 1
ATOM 745 C C . GLY A 1 95 ? 27.374 -12.342 -11.033 1.00 91.75 95 GLY A C 1
ATOM 746 O O . GLY A 1 95 ? 26.725 -12.406 -12.075 1.00 91.75 95 GLY A O 1
ATOM 747 N N . ASP A 1 96 ? 26.788 -12.350 -9.832 1.00 95.56 96 ASP A N 1
ATOM 748 C CA . ASP A 1 96 ? 25.328 -12.374 -9.687 1.00 95.56 96 ASP A CA 1
ATOM 749 C C . ASP A 1 96 ? 24.676 -11.142 -10.326 1.00 95.56 96 ASP A C 1
ATOM 751 O O . ASP A 1 96 ? 25.238 -10.048 -10.324 1.00 95.56 96 ASP A O 1
ATOM 755 N N . LYS A 1 97 ? 23.479 -11.344 -10.882 1.00 95.69 97 LYS A N 1
ATOM 756 C CA . LYS A 1 97 ? 22.664 -10.332 -11.570 1.00 95.69 97 LYS A CA 1
ATOM 757 C C . LYS A 1 97 ? 21.450 -9.960 -10.734 1.00 95.69 97 LYS A C 1
ATOM 759 O O . LYS A 1 97 ? 20.993 -10.779 -9.940 1.00 95.69 97 LYS A O 1
ATOM 764 N N . LEU A 1 98 ? 20.898 -8.765 -10.938 1.00 97.12 98 LEU A N 1
ATOM 765 C CA . LEU A 1 98 ? 19.739 -8.291 -10.181 1.00 97.12 98 LEU A CA 1
ATOM 766 C C . LEU A 1 98 ? 18.547 -7.951 -11.085 1.00 97.12 98 LEU A C 1
ATOM 768 O O . LEU A 1 98 ? 18.662 -7.177 -12.031 1.00 97.12 98 LEU A O 1
ATOM 772 N N . ALA A 1 99 ? 17.379 -8.497 -10.767 1.00 97.62 99 ALA A N 1
ATOM 773 C CA . ALA A 1 99 ? 16.094 -8.043 -11.283 1.00 97.62 99 ALA A CA 1
ATOM 774 C C . ALA A 1 99 ? 15.356 -7.246 -10.196 1.00 97.62 99 ALA A C 1
ATOM 776 O O . ALA A 1 99 ? 15.304 -7.659 -9.038 1.00 97.62 99 ALA A O 1
ATOM 777 N N . LEU A 1 100 ? 14.765 -6.110 -10.559 1.00 98.25 100 LEU A N 1
ATOM 778 C CA . LEU A 1 100 ? 14.078 -5.214 -9.630 1.00 98.25 100 LEU A CA 1
ATOM 779 C C . LEU A 1 100 ? 12.565 -5.247 -9.849 1.00 98.25 100 LEU A C 1
ATOM 781 O O . LEU A 1 100 ? 12.087 -4.929 -10.932 1.00 98.25 100 LEU A O 1
ATOM 785 N N . ALA A 1 101 ? 11.804 -5.587 -8.813 1.00 98.25 101 ALA A N 1
ATOM 786 C CA . ALA A 1 101 ? 10.375 -5.327 -8.735 1.00 98.25 101 ALA A CA 1
ATOM 787 C C . ALA A 1 101 ? 10.171 -3.979 -8.035 1.00 98.25 101 ALA A C 1
ATOM 789 O O . ALA A 1 101 ? 10.489 -3.840 -6.848 1.00 98.25 101 ALA A O 1
ATOM 790 N N . VAL A 1 102 ? 9.665 -2.995 -8.775 1.00 97.75 102 VAL A N 1
ATOM 791 C CA . VAL A 1 102 ? 9.540 -1.605 -8.320 1.00 97.75 102 VAL A CA 1
ATOM 792 C C . VAL A 1 102 ? 8.084 -1.244 -8.010 1.00 97.75 102 VAL A C 1
ATOM 794 O O . VAL A 1 102 ? 7.174 -1.684 -8.719 1.00 97.75 102 VAL A O 1
ATOM 797 N N . PRO A 1 103 ? 7.832 -0.475 -6.941 1.00 94.69 103 PRO A N 1
ATOM 798 C CA . PRO A 1 103 ? 6.487 -0.134 -6.506 1.00 94.69 103 PRO A CA 1
ATOM 799 C C . PRO A 1 103 ? 5.860 0.949 -7.390 1.00 94.69 103 PRO A C 1
ATOM 801 O O . PRO A 1 103 ? 6.546 1.802 -7.951 1.00 94.69 103 PRO A O 1
ATOM 804 N N . GLY A 1 104 ? 4.527 0.956 -7.456 1.00 88.50 104 GLY A N 1
ATOM 805 C CA . GLY A 1 104 ? 3.770 1.870 -8.317 1.00 88.50 104 GLY A CA 1
ATOM 806 C C . GLY A 1 104 ? 3.835 3.353 -7.927 1.00 88.50 104 GLY A C 1
ATOM 807 O O . GLY A 1 104 ? 3.402 4.188 -8.716 1.00 88.50 104 GLY A O 1
ATOM 808 N N . TYR A 1 105 ? 4.363 3.690 -6.743 1.00 90.19 105 TYR A N 1
ATOM 809 C CA . TYR A 1 105 ? 4.550 5.080 -6.307 1.00 90.19 105 TYR A CA 1
ATOM 810 C C . TYR A 1 105 ? 5.815 5.737 -6.881 1.00 90.19 105 TYR A C 1
ATOM 812 O O . TYR A 1 105 ? 5.910 6.962 -6.867 1.00 90.19 105 TYR A O 1
ATOM 820 N N . MET A 1 106 ? 6.784 4.961 -7.388 1.00 93.94 106 MET A N 1
ATOM 821 C CA . MET A 1 106 ? 8.005 5.521 -7.974 1.00 93.94 106 MET A CA 1
ATOM 822 C C . MET A 1 106 ? 7.719 6.107 -9.359 1.00 93.94 106 MET A C 1
ATOM 824 O O . MET A 1 106 ? 7.252 5.417 -10.267 1.00 93.94 106 MET A O 1
ATOM 828 N N . SER A 1 107 ? 8.036 7.389 -9.527 1.00 93.12 107 SER A N 1
ATOM 829 C CA . SER A 1 107 ? 7.956 8.077 -10.816 1.00 93.12 107 SER A CA 1
ATOM 830 C C . SER A 1 107 ? 9.064 7.625 -11.773 1.00 93.12 107 SER A C 1
ATOM 832 O O . SER A 1 107 ? 10.075 7.063 -11.353 1.00 93.12 107 SER A O 1
ATOM 834 N N . THR A 1 108 ? 8.916 7.925 -13.067 1.00 92.69 108 THR A N 1
ATOM 835 C CA . THR A 1 108 ? 9.956 7.662 -14.077 1.00 92.69 108 THR A CA 1
ATOM 836 C C . THR A 1 108 ? 11.306 8.275 -13.693 1.00 92.69 108 THR A C 1
ATOM 838 O O . THR A 1 108 ? 12.336 7.627 -13.872 1.00 92.69 108 THR A O 1
ATOM 841 N N . ASP A 1 109 ? 11.302 9.473 -13.102 1.00 94.06 109 ASP A N 1
ATOM 842 C CA . ASP A 1 109 ? 12.520 10.146 -12.644 1.00 94.06 109 ASP A CA 1
ATOM 843 C C . ASP A 1 109 ? 13.160 9.400 -11.465 1.00 94.06 109 ASP A C 1
ATOM 845 O O . ASP A 1 109 ? 14.376 9.202 -11.451 1.00 94.06 109 ASP A O 1
ATOM 849 N N . ASN A 1 110 ? 12.353 8.899 -10.515 1.00 95.50 110 ASN A N 1
ATOM 850 C CA . ASN A 1 110 ? 12.867 8.063 -9.423 1.00 95.50 110 ASN A CA 1
ATOM 851 C C . ASN A 1 110 ? 13.500 6.773 -9.962 1.00 95.50 110 ASN A C 1
ATOM 853 O O . ASN A 1 110 ? 14.552 6.365 -9.478 1.00 95.50 110 ASN A O 1
ATOM 857 N N . LEU A 1 111 ? 12.888 6.140 -10.970 1.00 96.31 111 LEU A N 1
ATOM 858 C CA . LEU A 1 111 ? 13.423 4.921 -11.582 1.00 96.31 111 LEU A CA 1
ATOM 859 C C . LEU A 1 111 ? 14.737 5.182 -12.331 1.00 96.31 111 LEU A C 1
ATOM 861 O O . LEU A 1 111 ? 15.663 4.381 -12.232 1.00 96.31 111 LEU A O 1
ATOM 865 N N . GLY A 1 112 ? 14.841 6.306 -13.046 1.00 96.56 112 GLY A N 1
ATOM 866 C CA . GLY A 1 112 ? 16.087 6.722 -13.694 1.00 96.56 112 GLY A CA 1
ATOM 867 C C . GLY A 1 112 ? 17.210 6.962 -12.683 1.00 96.56 112 GLY A C 1
ATOM 868 O O . GLY A 1 112 ? 18.323 6.473 -12.871 1.00 96.56 112 GLY A O 1
ATOM 869 N N . LEU A 1 113 ? 16.902 7.646 -11.578 1.00 97.56 113 LEU A N 1
ATOM 870 C CA . LEU A 1 113 ? 17.853 7.894 -10.495 1.00 97.56 113 LEU A CA 1
ATOM 871 C C . LEU A 1 113 ? 18.286 6.595 -9.798 1.00 97.56 113 LEU A C 1
ATOM 873 O O . LEU A 1 113 ? 19.474 6.399 -9.561 1.00 97.56 113 LEU A O 1
ATOM 877 N N . LEU A 1 114 ? 17.351 5.678 -9.535 1.00 97.94 114 LEU A N 1
ATOM 878 C CA . LEU A 1 114 ? 17.647 4.352 -8.989 1.00 97.94 114 LEU A CA 1
ATOM 879 C C . LEU A 1 114 ? 18.588 3.552 -9.901 1.00 97.94 114 LEU A C 1
ATOM 881 O O . LEU A 1 114 ? 19.532 2.939 -9.408 1.00 97.94 114 LEU A O 1
ATOM 885 N N . LEU A 1 115 ? 18.359 3.567 -11.219 1.00 96.88 115 LEU A N 1
ATOM 886 C CA . LEU A 1 115 ? 19.256 2.910 -12.172 1.00 96.88 115 LEU A CA 1
ATOM 887 C C . LEU A 1 115 ? 20.654 3.543 -12.154 1.00 96.88 115 LEU A C 1
ATOM 889 O O . LEU A 1 115 ? 21.638 2.807 -12.125 1.00 96.88 115 LEU A O 1
ATOM 893 N N . GLY A 1 116 ? 20.742 4.875 -12.085 1.00 97.69 116 GLY A N 1
ATOM 894 C CA . GLY A 1 116 ? 22.011 5.586 -11.899 1.00 97.69 116 GLY A CA 1
ATOM 895 C C . GLY A 1 116 ? 22.766 5.112 -10.653 1.00 97.69 116 GLY A C 1
ATOM 896 O O . GLY A 1 116 ? 23.912 4.693 -10.763 1.00 97.69 116 GLY A O 1
ATOM 897 N N . ILE A 1 117 ? 22.085 5.045 -9.503 1.00 98.50 117 ILE A N 1
ATOM 898 C CA . ILE A 1 117 ? 22.656 4.517 -8.251 1.00 98.50 117 ILE A CA 1
ATOM 899 C C . ILE A 1 117 ? 23.165 3.083 -8.439 1.00 98.50 117 ILE A C 1
ATOM 901 O O . ILE A 1 117 ? 24.271 2.757 -8.022 1.00 98.50 117 ILE A O 1
ATOM 905 N N . THR A 1 118 ? 22.385 2.204 -9.077 1.00 98.06 118 THR A N 1
ATOM 906 C CA . THR A 1 118 ? 22.824 0.814 -9.290 1.00 98.06 118 THR A CA 1
ATOM 907 C C . THR A 1 118 ? 24.047 0.711 -10.198 1.00 98.06 118 THR A C 1
ATOM 909 O O . THR A 1 118 ? 24.878 -0.165 -9.976 1.00 98.06 118 THR A O 1
ATOM 912 N N . MET A 1 119 ? 24.180 1.605 -11.184 1.00 96.94 119 MET A N 1
ATOM 913 C CA . MET A 1 119 ? 25.353 1.670 -12.058 1.00 96.94 119 MET A CA 1
ATOM 914 C C . MET A 1 119 ? 26.590 2.151 -11.298 1.00 96.94 119 MET A C 1
ATOM 916 O O . MET A 1 119 ? 27.639 1.529 -11.428 1.00 96.94 119 MET A O 1
ATOM 920 N N . ASP A 1 120 ? 26.459 3.189 -10.469 1.00 98.19 120 ASP A N 1
ATOM 921 C CA . ASP A 1 120 ? 27.559 3.712 -9.644 1.00 98.19 120 ASP A CA 1
ATOM 922 C C . ASP A 1 120 ? 28.055 2.688 -8.605 1.00 98.19 120 ASP A C 1
ATOM 924 O O . ASP A 1 120 ? 29.218 2.714 -8.207 1.00 98.19 120 ASP A O 1
ATOM 928 N N . LEU A 1 121 ? 27.182 1.767 -8.184 1.00 98.00 121 LEU A N 1
ATOM 929 C CA . LEU A 1 121 ? 27.493 0.669 -7.263 1.00 98.00 121 LEU A CA 1
ATOM 930 C C . LEU A 1 121 ? 27.962 -0.623 -7.961 1.00 98.00 121 LEU A C 1
ATOM 932 O O . LEU A 1 121 ? 28.093 -1.654 -7.297 1.00 98.00 121 LEU A O 1
ATOM 936 N N . ASP A 1 122 ? 28.162 -0.604 -9.283 1.00 96.88 122 ASP A N 1
ATOM 937 C CA . ASP A 1 122 ? 28.492 -1.782 -10.098 1.00 96.88 122 ASP A CA 1
ATOM 938 C C . ASP A 1 122 ? 27.505 -2.959 -9.905 1.00 96.88 122 ASP A C 1
ATOM 940 O O . ASP A 1 122 ? 27.873 -4.135 -9.996 1.00 96.88 122 ASP A O 1
ATOM 944 N N . ILE A 1 123 ? 26.226 -2.667 -9.633 1.00 97.38 123 ILE A N 1
ATOM 945 C CA . ILE A 1 123 ? 25.165 -3.672 -9.494 1.00 97.38 123 ILE A CA 1
ATOM 946 C C . ILE A 1 123 ? 24.597 -3.978 -10.888 1.00 97.38 123 ILE A C 1
ATOM 948 O O . ILE A 1 123 ? 23.937 -3.124 -11.488 1.00 97.38 123 ILE A O 1
ATOM 952 N N . PRO A 1 124 ? 24.781 -5.199 -11.426 1.00 95.06 124 PRO A N 1
ATOM 953 C CA . PRO A 1 124 ? 24.338 -5.545 -12.773 1.00 95.06 124 PRO A CA 1
ATOM 954 C C . PRO A 1 124 ? 22.825 -5.805 -12.811 1.00 95.06 124 PRO A C 1
ATOM 956 O O . PRO A 1 124 ? 22.357 -6.950 -12.783 1.00 95.06 124 PRO A O 1
ATOM 959 N N . VAL A 1 125 ? 22.050 -4.723 -12.888 1.00 95.50 125 VAL A N 1
ATOM 960 C CA . VAL A 1 125 ? 20.598 -4.783 -13.071 1.00 95.50 125 VAL A CA 1
ATOM 961 C C . VAL A 1 125 ? 20.276 -5.243 -14.491 1.00 95.50 125 VAL A C 1
ATOM 963 O O . VAL A 1 125 ? 20.723 -4.646 -15.469 1.00 95.50 125 VAL A O 1
ATOM 966 N N . VAL A 1 126 ? 19.490 -6.313 -14.616 1.00 94.62 126 VAL A N 1
ATOM 967 C CA . VAL A 1 126 ? 19.108 -6.900 -15.914 1.00 94.62 126 VAL A CA 1
ATOM 968 C C . VAL A 1 126 ? 17.636 -6.724 -16.259 1.00 94.62 126 VAL A C 1
ATOM 970 O O . VAL A 1 126 ? 17.271 -6.847 -17.425 1.00 94.62 126 VAL A O 1
ATOM 973 N N . ALA A 1 127 ? 16.796 -6.413 -15.272 1.00 95.06 127 ALA A N 1
ATOM 974 C CA . ALA A 1 127 ? 15.379 -6.163 -15.483 1.00 95.06 127 ALA A CA 1
ATOM 975 C C . ALA A 1 127 ? 14.804 -5.252 -14.402 1.00 95.06 127 ALA A C 1
ATOM 977 O O . ALA A 1 127 ? 15.230 -5.288 -13.247 1.00 95.06 127 ALA A O 1
ATOM 978 N N . MET A 1 128 ? 13.782 -4.490 -14.783 1.00 96.50 128 MET A N 1
ATOM 979 C CA . MET A 1 128 ? 12.963 -3.693 -13.882 1.00 96.50 128 MET A CA 1
ATOM 980 C C . MET A 1 128 ? 11.496 -3.921 -14.241 1.00 96.50 128 MET A C 1
ATOM 982 O O . MET A 1 128 ? 11.101 -3.722 -15.386 1.00 96.50 128 MET A O 1
ATOM 986 N N . VAL A 1 129 ? 10.692 -4.370 -13.284 1.00 97.50 129 VAL A N 1
ATOM 987 C CA . VAL A 1 129 ? 9.306 -4.794 -13.503 1.00 97.50 129 VAL A CA 1
ATOM 988 C C . VAL A 1 129 ? 8.398 -4.156 -12.463 1.00 97.50 129 VAL A C 1
ATOM 990 O O . VAL A 1 129 ? 8.768 -4.032 -11.299 1.00 97.50 129 VAL A O 1
ATOM 993 N N . ASP A 1 130 ? 7.192 -3.776 -12.868 1.00 97.94 130 ASP A N 1
ATOM 994 C CA . ASP A 1 130 ? 6.153 -3.339 -11.937 1.00 97.94 130 ASP A CA 1
ATOM 995 C C . ASP A 1 130 ? 5.834 -4.426 -10.887 1.00 97.94 130 ASP A C 1
ATOM 997 O O . ASP A 1 130 ? 5.615 -5.597 -11.216 1.00 97.94 130 ASP A O 1
ATOM 1001 N N . ALA A 1 131 ? 5.805 -4.045 -9.608 1.00 98.19 131 ALA A N 1
ATOM 1002 C CA . ALA A 1 131 ? 5.620 -4.973 -8.494 1.00 98.19 131 ALA A CA 1
ATOM 1003 C C . ALA A 1 131 ? 4.282 -5.733 -8.541 1.00 98.19 131 ALA A C 1
ATOM 1005 O O . ALA A 1 131 ? 4.243 -6.917 -8.201 1.00 98.19 131 ALA A O 1
ATOM 1006 N N . ALA A 1 132 ? 3.189 -5.107 -8.987 1.00 98.38 132 ALA A N 1
ATOM 1007 C CA . ALA A 1 132 ? 1.892 -5.778 -9.073 1.00 98.38 132 ALA A CA 1
ATOM 1008 C C . ALA A 1 132 ? 1.883 -6.844 -10.175 1.00 98.38 132 ALA A C 1
ATOM 1010 O O . ALA A 1 132 ? 1.343 -7.939 -9.994 1.00 98.38 132 ALA A O 1
ATOM 1011 N N . VAL A 1 133 ? 2.534 -6.550 -11.302 1.00 98.19 133 VAL A N 1
ATOM 1012 C CA . VAL A 1 133 ? 2.729 -7.496 -12.410 1.00 98.19 133 VAL A CA 1
ATOM 1013 C C . VAL A 1 133 ? 3.618 -8.663 -11.968 1.00 98.19 133 VAL A C 1
ATOM 1015 O O . VAL A 1 133 ? 3.284 -9.830 -12.188 1.00 98.19 133 VAL A O 1
ATOM 1018 N N . ALA A 1 134 ? 4.717 -8.367 -11.270 1.00 98.25 134 ALA A N 1
ATOM 1019 C CA . ALA A 1 134 ? 5.622 -9.365 -10.705 1.00 98.25 134 ALA A CA 1
ATOM 1020 C C . ALA A 1 134 ? 4.958 -10.260 -9.640 1.00 98.25 134 ALA A C 1
ATOM 1022 O O . ALA A 1 134 ? 5.302 -11.438 -9.536 1.00 98.25 134 ALA A O 1
ATOM 1023 N N . ALA A 1 135 ? 3.972 -9.751 -8.900 1.00 98.19 135 ALA A N 1
ATOM 1024 C CA . ALA A 1 135 ? 3.191 -10.523 -7.934 1.00 98.19 135 ALA A CA 1
ATOM 1025 C C . ALA A 1 135 ? 2.068 -11.363 -8.577 1.00 98.19 135 ALA A C 1
ATOM 1027 O O . ALA A 1 135 ? 1.746 -12.445 -8.087 1.00 98.19 135 ALA A O 1
ATOM 1028 N N . THR A 1 136 ? 1.489 -10.899 -9.689 1.00 98.31 136 THR A N 1
ATOM 1029 C CA . THR A 1 136 ? 0.349 -11.556 -10.350 1.00 98.31 136 THR A CA 1
ATOM 1030 C C . THR A 1 136 ? 0.829 -12.692 -11.257 1.00 98.31 136 THR A C 1
ATOM 1032 O O . THR A 1 136 ? 1.194 -12.491 -12.417 1.00 98.31 136 THR A O 1
ATOM 1035 N N . ARG A 1 137 ? 0.860 -13.908 -10.706 1.00 97.38 137 ARG A N 1
ATOM 1036 C CA . ARG A 1 137 ? 1.427 -15.115 -11.345 1.00 97.38 137 ARG A CA 1
ATOM 1037 C C . ARG A 1 137 ? 0.405 -16.031 -12.024 1.00 97.38 137 ARG A C 1
ATOM 1039 O O . ARG A 1 137 ? 0.797 -16.961 -12.724 1.00 97.38 137 ARG A O 1
ATOM 1046 N N . ARG A 1 138 ? -0.891 -15.774 -11.826 1.00 96.81 138 ARG A N 1
ATOM 1047 C CA . ARG A 1 138 ? -2.016 -16.586 -12.317 1.00 96.81 138 ARG A CA 1
ATOM 1048 C C . ARG A 1 138 ? -2.997 -15.739 -13.112 1.00 96.81 138 ARG A C 1
ATOM 1050 O O . ARG A 1 138 ? -3.147 -14.548 -12.842 1.00 96.81 138 ARG A O 1
ATOM 1057 N N . GLN A 1 139 ? -3.713 -16.391 -14.018 1.00 97.81 139 GLN A N 1
ATOM 1058 C CA . GLN A 1 139 ? -4.951 -15.864 -14.579 1.00 97.81 139 GLN A CA 1
ATOM 1059 C C . GLN A 1 139 ? -6.102 -16.084 -13.588 1.00 97.81 139 GLN A C 1
ATOM 1061 O O . GLN A 1 139 ? -6.238 -17.179 -13.039 1.00 97.81 139 GLN A O 1
ATOM 1066 N N . TYR A 1 140 ? -6.954 -15.077 -13.414 1.00 97.00 140 TYR A N 1
ATOM 1067 C CA . TYR A 1 140 ? -8.199 -15.162 -12.653 1.00 97.00 140 TYR A CA 1
ATOM 1068 C C . TYR A 1 140 ? -9.385 -15.149 -13.626 1.00 97.00 140 TYR A C 1
ATOM 1070 O O . TYR A 1 140 ? -9.810 -14.101 -14.108 1.00 97.00 140 TYR A O 1
ATOM 1078 N N . SER A 1 141 ? -9.882 -16.324 -14.004 1.00 94.19 141 SER A N 1
ATOM 1079 C CA . SER A 1 141 ? -11.010 -16.469 -14.928 1.00 94.19 141 SER A CA 1
ATOM 1080 C C . SER A 1 141 ? -12.299 -15.929 -14.301 1.00 94.19 141 SER A C 1
ATOM 1082 O O . SER A 1 141 ? -12.578 -16.190 -13.131 1.00 94.19 141 SER A O 1
ATOM 1084 N N . ASN A 1 142 ? -13.087 -15.198 -15.098 1.00 92.12 142 ASN A N 1
ATOM 1085 C CA . ASN A 1 142 ? -14.326 -14.511 -14.691 1.00 92.12 142 ASN A CA 1
ATOM 1086 C C . ASN A 1 142 ? -14.149 -13.424 -13.617 1.00 92.12 142 ASN A C 1
ATOM 1088 O O . ASN A 1 142 ? -15.133 -12.961 -13.046 1.00 92.12 142 ASN A O 1
ATOM 1092 N N . ALA A 1 143 ? -12.915 -12.993 -13.360 1.00 95.81 143 ALA A N 1
ATOM 1093 C CA . ALA A 1 143 ? -12.618 -11.947 -12.398 1.00 95.81 143 ALA A CA 1
ATOM 1094 C C . ALA A 1 143 ? -11.583 -10.971 -12.949 1.00 95.81 143 ALA A C 1
ATOM 1096 O O . ALA A 1 143 ? -10.865 -11.262 -13.908 1.00 95.81 143 ALA A O 1
ATOM 1097 N N . VAL A 1 144 ? -11.509 -9.804 -12.318 1.00 96.88 144 VAL A N 1
ATOM 1098 C CA . VAL A 1 144 ? -10.481 -8.812 -12.604 1.00 96.88 144 VAL A CA 1
ATOM 1099 C C . VAL A 1 144 ? -9.548 -8.700 -11.399 1.00 96.88 144 VAL A C 1
ATOM 1101 O O . VAL A 1 144 ? -10.017 -8.409 -10.298 1.00 96.88 144 VAL A O 1
ATOM 1104 N N . PRO A 1 145 ? -8.240 -8.952 -11.565 1.00 98.06 145 PRO A N 1
ATOM 1105 C CA . PRO A 1 145 ? -7.295 -8.888 -10.465 1.00 98.06 145 PRO A CA 1
ATOM 1106 C C . PRO A 1 145 ? -6.925 -7.453 -10.087 1.00 98.06 145 PRO A C 1
ATOM 1108 O O . PRO A 1 145 ? -6.646 -6.602 -10.936 1.00 98.06 145 PRO A O 1
ATOM 1111 N N . ALA A 1 146 ? -6.806 -7.227 -8.781 1.00 98.25 146 ALA A N 1
ATOM 1112 C CA . ALA A 1 146 ? -6.095 -6.088 -8.224 1.00 98.25 146 ALA A CA 1
ATOM 1113 C C . ALA A 1 146 ? -5.055 -6.565 -7.211 1.00 98.25 146 ALA A C 1
ATOM 1115 O O . ALA A 1 146 ? -5.334 -7.444 -6.402 1.00 98.25 146 ALA A O 1
ATOM 1116 N N . HIS A 1 147 ? -3.860 -5.989 -7.247 1.00 98.69 147 HIS A N 1
ATOM 1117 C CA . HIS A 1 147 ? -2.814 -6.193 -6.253 1.00 98.69 147 HIS A CA 1
ATOM 1118 C C . HIS A 1 147 ? -2.803 -5.033 -5.260 1.00 98.69 147 HIS A C 1
ATOM 1120 O O . HIS A 1 147 ? -2.790 -3.868 -5.663 1.00 98.69 147 HIS A O 1
ATOM 1126 N N . ILE A 1 148 ? -2.795 -5.358 -3.971 1.00 98.62 148 ILE A N 1
ATOM 1127 C CA . ILE A 1 148 ? -2.784 -4.414 -2.861 1.00 98.62 148 ILE A CA 1
ATOM 1128 C C . ILE A 1 148 ? -1.490 -4.624 -2.083 1.00 98.62 148 ILE A C 1
ATOM 1130 O O . ILE A 1 148 ? -1.252 -5.698 -1.525 1.00 98.62 148 ILE A O 1
ATOM 1134 N N . ASP A 1 149 ? -0.664 -3.583 -2.036 1.00 98.00 149 ASP A N 1
ATOM 1135 C CA . ASP A 1 149 ? 0.582 -3.569 -1.274 1.00 98.00 149 ASP A CA 1
ATOM 1136 C C . ASP A 1 149 ? 0.644 -2.355 -0.349 1.00 98.00 149 ASP A C 1
ATOM 1138 O O . ASP A 1 149 ? 0.051 -1.314 -0.634 1.00 98.00 149 ASP A O 1
ATOM 1142 N N . LEU A 1 150 ? 1.376 -2.487 0.755 1.00 97.75 150 LEU A N 1
ATOM 1143 C CA . LEU A 1 150 ? 1.576 -1.419 1.731 1.00 97.75 150 LEU A CA 1
ATOM 1144 C C . LEU A 1 150 ? 3.044 -1.001 1.732 1.00 97.75 150 LEU A C 1
ATOM 1146 O O . LEU A 1 150 ? 3.930 -1.836 1.890 1.00 97.75 150 LEU A O 1
ATOM 1150 N N . SER A 1 151 ? 3.295 0.286 1.545 1.00 97.44 151 SER A N 1
ATOM 1151 C CA . SER A 1 151 ? 4.579 0.926 1.818 1.00 97.44 151 SER A CA 1
ATOM 1152 C C . SER A 1 151 ? 4.587 1.458 3.257 1.00 97.44 151 SER A C 1
ATOM 1154 O O . SER A 1 151 ? 3.590 1.344 3.981 1.00 97.44 151 SER A O 1
ATOM 1156 N N . LEU A 1 152 ? 5.693 2.045 3.713 1.00 97.06 152 LEU A N 1
ATOM 1157 C CA . LEU A 1 152 ? 5.725 2.745 4.999 1.00 97.06 152 LEU A CA 1
ATOM 1158 C C . LEU A 1 152 ? 4.696 3.884 5.033 1.00 97.06 152 LEU A C 1
ATOM 1160 O O . LEU A 1 152 ? 4.034 4.077 6.052 1.00 97.06 152 LEU A O 1
ATOM 1164 N N . HIS A 1 153 ? 4.511 4.587 3.913 1.00 97.00 153 HIS A N 1
ATOM 1165 C CA . HIS A 1 153 ? 3.771 5.857 3.851 1.00 97.00 153 HIS A CA 1
ATOM 1166 C C . HIS A 1 153 ? 2.423 5.783 3.128 1.00 97.00 153 HIS A C 1
ATOM 1168 O O . HIS A 1 153 ? 1.575 6.653 3.327 1.00 97.00 153 HIS A O 1
ATOM 1174 N N . SER A 1 154 ? 2.194 4.765 2.296 1.00 97.19 154 SER A N 1
ATOM 1175 C CA . SER A 1 154 ? 0.971 4.652 1.491 1.00 97.19 154 SER A CA 1
ATOM 1176 C C . SER A 1 154 ? 0.543 3.204 1.261 1.00 97.19 154 SER A C 1
ATOM 1178 O O . SER A 1 154 ? 1.352 2.284 1.368 1.00 97.19 154 SER A O 1
ATOM 1180 N N . ALA A 1 155 ? -0.720 3.003 0.889 1.00 98.00 155 ALA A N 1
ATOM 1181 C CA . ALA A 1 155 ? -1.132 1.776 0.217 1.00 98.00 155 ALA A CA 1
ATOM 1182 C C . ALA A 1 155 ? -1.087 1.999 -1.297 1.00 98.00 155 ALA A C 1
ATOM 1184 O O . ALA A 1 155 ? -1.420 3.077 -1.779 1.00 98.00 155 ALA A O 1
ATOM 1185 N N . THR A 1 156 ? -0.720 0.984 -2.069 1.00 97.94 156 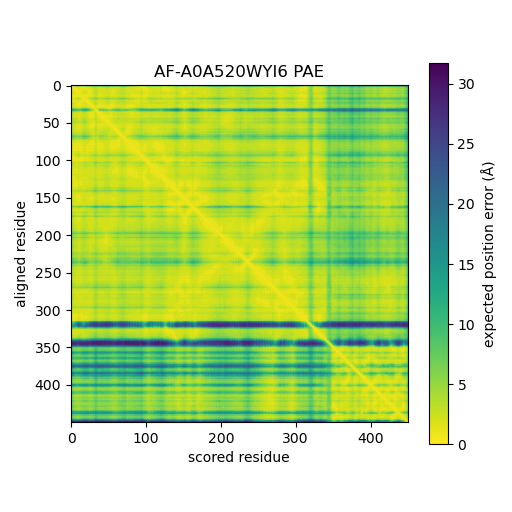THR A N 1
ATOM 1186 C CA . THR A 1 156 ? -0.845 1.002 -3.530 1.00 97.94 156 THR A CA 1
ATOM 1187 C C . THR A 1 156 ? -1.829 -0.073 -3.952 1.00 97.94 156 THR A C 1
ATOM 1189 O O . THR A 1 156 ? -1.637 -1.250 -3.649 1.00 97.94 156 THR A O 1
ATOM 1192 N N . VAL A 1 157 ? -2.873 0.332 -4.673 1.00 97.88 157 VAL A N 1
ATOM 1193 C CA . VAL A 1 157 ? -3.871 -0.571 -5.251 1.00 97.88 157 VAL A CA 1
ATOM 1194 C C . VAL A 1 157 ? -3.727 -0.544 -6.768 1.00 97.88 157 VAL A C 1
ATOM 1196 O O . VAL A 1 157 ? -3.890 0.497 -7.397 1.00 97.88 157 VAL A O 1
ATOM 1199 N N . THR A 1 158 ? -3.354 -1.673 -7.363 1.00 98.38 158 THR A N 1
ATOM 1200 C CA . THR A 1 158 ? -3.057 -1.777 -8.799 1.00 98.38 158 THR A CA 1
ATOM 1201 C C . THR A 1 158 ? -3.995 -2.767 -9.449 1.00 98.38 158 THR A C 1
ATOM 1203 O O . THR A 1 158 ? -3.957 -3.948 -9.128 1.00 98.38 158 THR A O 1
ATOM 1206 N N . ARG A 1 159 ? -4.816 -2.295 -10.377 1.00 97.94 159 ARG A N 1
ATOM 1207 C CA . ARG A 1 159 ? -5.665 -3.122 -11.227 1.00 97.94 159 ARG A CA 1
ATOM 1208 C C . ARG A 1 159 ? -4.859 -3.638 -12.419 1.00 97.94 159 ARG A C 1
ATOM 1210 O O . ARG A 1 159 ? -4.097 -2.876 -13.024 1.00 97.94 159 ARG A O 1
ATOM 1217 N N . LEU A 1 160 ? -5.053 -4.908 -12.770 1.00 98.44 160 LEU A N 1
ATOM 1218 C CA . LEU A 1 160 ? -4.379 -5.542 -13.900 1.00 98.44 160 LEU A CA 1
ATOM 1219 C C . LEU A 1 160 ? -5.378 -6.047 -14.949 1.00 98.44 160 LEU A C 1
ATOM 1221 O O . LEU A 1 160 ? -6.434 -6.577 -14.600 1.00 98.44 160 LEU A O 1
ATOM 1225 N N . SER A 1 161 ? -5.004 -5.937 -16.226 1.00 97.31 161 SER A N 1
ATOM 1226 C CA . SER A 1 161 ? -5.654 -6.664 -17.318 1.00 97.31 161 SER A CA 1
ATOM 1227 C C . SER A 1 161 ? -5.039 -8.060 -17.478 1.00 97.31 161 SER A C 1
ATOM 1229 O O . SER A 1 161 ? -3.972 -8.371 -16.933 1.00 97.31 161 SER A O 1
ATOM 1231 N N . GLN A 1 162 ? -5.757 -8.928 -18.192 1.00 95.88 162 GLN A N 1
ATOM 1232 C CA . GLN A 1 162 ? -5.418 -10.342 -18.366 1.00 95.88 162 GLN A CA 1
ATOM 1233 C C . GLN A 1 162 ? -5.379 -10.740 -19.849 1.00 95.88 162 GLN A C 1
ATOM 1235 O O . GLN A 1 162 ? -5.912 -11.782 -20.235 1.00 95.88 162 GLN A O 1
ATOM 1240 N N . ASP A 1 163 ? -4.765 -9.907 -20.690 1.00 90.94 163 ASP A N 1
ATOM 1241 C CA . ASP A 1 163 ? -4.699 -10.094 -22.145 1.00 90.94 163 ASP A CA 1
ATOM 1242 C C . ASP A 1 163 ? -3.622 -11.132 -22.520 1.00 90.94 163 ASP A C 1
ATOM 1244 O O . ASP A 1 163 ? -2.577 -10.822 -23.089 1.00 90.94 163 ASP A O 1
ATOM 1248 N N . GLY A 1 164 ? -3.850 -12.387 -22.116 1.00 93.19 164 GLY A N 1
ATOM 1249 C CA . GLY A 1 164 ? -2.919 -13.513 -22.286 1.00 93.19 164 GLY A CA 1
ATOM 1250 C C . GLY A 1 164 ? -1.731 -13.528 -21.313 1.00 93.19 164 GLY A C 1
ATOM 1251 O O . GLY A 1 164 ? -0.954 -14.481 -21.307 1.00 93.19 164 GLY A O 1
ATOM 1252 N N . GLN A 1 165 ? -1.593 -12.493 -20.487 1.00 95.88 165 GLN A N 1
ATOM 1253 C CA . GLN A 1 165 ? -0.559 -12.330 -19.467 1.00 95.88 165 GLN A CA 1
ATOM 1254 C C . GLN A 1 165 ? -1.035 -11.342 -18.391 1.00 95.88 165 GLN A C 1
ATOM 1256 O O . GLN A 1 165 ? -2.037 -10.654 -18.585 1.00 95.88 165 GLN A O 1
ATOM 1261 N N . ALA A 1 166 ? -0.325 -11.241 -17.265 1.00 97.56 166 ALA A N 1
ATOM 1262 C CA . ALA A 1 166 ? -0.583 -10.181 -16.296 1.00 97.56 166 ALA A CA 1
ATOM 1263 C C . ALA A 1 166 ? -0.068 -8.858 -16.864 1.00 97.56 166 ALA A C 1
ATOM 1265 O O . ALA A 1 166 ? 1.112 -8.764 -17.204 1.00 97.56 166 ALA A O 1
ATOM 1266 N N . GLN A 1 167 ? -0.921 -7.840 -16.947 1.00 97.75 167 GLN A N 1
ATOM 1267 C CA . GLN A 1 167 ? -0.549 -6.542 -17.499 1.00 97.75 167 GLN A CA 1
ATOM 1268 C C . GLN A 1 167 ? -1.073 -5.407 -16.624 1.00 97.75 167 GLN A C 1
ATOM 1270 O O . GLN A 1 167 ? -2.225 -5.403 -16.203 1.00 97.75 167 GLN A O 1
ATOM 1275 N N . TYR A 1 168 ? -0.214 -4.435 -16.332 1.00 97.44 168 TYR A N 1
ATOM 1276 C CA . TYR A 1 168 ? -0.604 -3.222 -15.623 1.00 97.44 168 TYR A CA 1
ATOM 1277 C C . TYR A 1 168 ? -1.698 -2.491 -16.414 1.00 97.44 168 TYR A C 1
ATOM 1279 O O . TYR A 1 168 ? -1.488 -2.150 -17.579 1.00 97.44 168 TYR A O 1
ATOM 1287 N N . GLU A 1 169 ? -2.834 -2.203 -15.775 1.00 96.62 169 GLU A N 1
ATOM 1288 C CA . GLU A 1 169 ? -3.876 -1.347 -16.356 1.00 96.62 169 GLU A CA 1
ATOM 1289 C C . GLU A 1 169 ? -3.827 0.047 -15.724 1.00 96.62 169 GLU A C 1
ATOM 1291 O O . GLU A 1 169 ? -3.691 1.052 -16.421 1.00 96.62 169 GLU A O 1
ATOM 1296 N N . ARG A 1 170 ? -3.933 0.114 -14.392 1.00 94.94 170 ARG A N 1
ATOM 1297 C CA . ARG A 1 170 ? -3.952 1.370 -13.631 1.00 94.94 170 ARG A CA 1
ATOM 1298 C C . ARG A 1 170 ? -3.684 1.128 -12.154 1.00 94.94 170 ARG A C 1
ATOM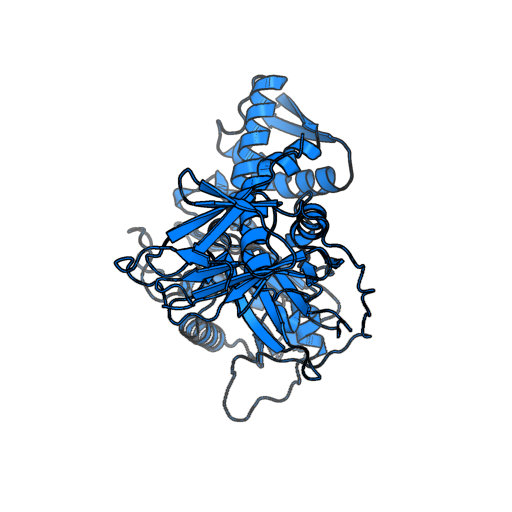 1300 O O . ARG A 1 170 ? -3.960 0.046 -11.642 1.00 94.94 170 ARG A O 1
ATOM 1307 N N . ALA A 1 171 ? -3.233 2.157 -11.449 1.00 95.19 171 ALA A N 1
ATOM 1308 C CA . ALA A 1 171 ? -3.065 2.115 -10.003 1.00 95.19 171 ALA A CA 1
ATOM 1309 C C . ALA A 1 171 ? -3.572 3.394 -9.334 1.00 95.19 171 ALA A C 1
ATOM 1311 O O . ALA A 1 171 ? -3.639 4.448 -9.966 1.00 95.19 171 ALA A O 1
ATOM 1312 N N . ALA A 1 172 ? -3.878 3.291 -8.045 1.00 95.06 172 ALA A N 1
ATOM 1313 C CA . ALA A 1 172 ? -4.034 4.427 -7.153 1.00 95.06 172 ALA A CA 1
ATOM 1314 C C . ALA A 1 172 ? -3.078 4.275 -5.964 1.00 95.06 172 ALA A C 1
ATOM 1316 O O . ALA A 1 172 ? -2.985 3.204 -5.355 1.00 95.06 172 ALA A O 1
ATOM 1317 N N . VAL A 1 173 ? -2.369 5.358 -5.646 1.00 95.88 173 VAL A N 1
ATOM 1318 C CA . VAL A 1 173 ? -1.576 5.479 -4.420 1.00 95.88 173 VAL A CA 1
ATOM 1319 C C . VAL A 1 173 ? -2.467 6.136 -3.376 1.00 95.88 173 VAL A C 1
ATOM 1321 O O . VAL A 1 173 ? -2.854 7.297 -3.506 1.00 95.88 173 VAL A O 1
ATOM 1324 N N . VAL A 1 174 ? -2.827 5.371 -2.355 1.00 95.88 174 VAL A N 1
ATOM 1325 C CA . VAL A 1 174 ? -3.686 5.805 -1.260 1.00 95.88 174 VAL A CA 1
ATOM 1326 C C . VAL A 1 174 ? -2.798 6.413 -0.182 1.00 95.88 174 VAL A C 1
ATOM 1328 O O . VAL A 1 174 ? -2.165 5.705 0.611 1.00 95.88 174 VAL A O 1
ATOM 1331 N N . ALA A 1 175 ? -2.724 7.743 -0.191 1.00 91.75 175 ALA A N 1
ATOM 1332 C CA . ALA A 1 175 ? -2.006 8.507 0.818 1.00 91.75 175 ALA A CA 1
ATOM 1333 C C . ALA A 1 175 ? -2.529 8.192 2.229 1.00 91.75 175 ALA A C 1
ATOM 1335 O O . ALA A 1 175 ? -3.669 7.757 2.408 1.00 91.75 175 ALA A O 1
ATOM 1336 N N . GLU A 1 176 ? -1.661 8.371 3.225 1.00 90.06 176 GLU A N 1
ATOM 1337 C CA . GLU A 1 176 ? -1.972 8.170 4.650 1.00 90.06 176 GLU A CA 1
ATOM 1338 C C . GLU A 1 176 ? -2.468 6.758 5.006 1.00 90.06 176 GLU A C 1
ATOM 1340 O O . GLU A 1 176 ? -2.923 6.522 6.122 1.00 90.06 176 GLU A O 1
ATOM 1345 N N . SER A 1 177 ? -2.333 5.799 4.088 1.00 96.38 177 SER A N 1
ATOM 1346 C CA . SER A 1 177 ? -2.744 4.403 4.269 1.00 96.38 177 SER A CA 1
ATOM 1347 C C . SER A 1 177 ? -1.553 3.441 4.301 1.00 96.38 177 SER A C 1
ATOM 1349 O O . SER A 1 177 ? -1.689 2.265 3.975 1.00 96.38 177 SER A O 1
ATOM 1351 N N . GLY A 1 178 ? -0.370 3.949 4.656 1.00 96.56 178 GLY A N 1
ATOM 1352 C CA . GLY A 1 178 ? 0.841 3.150 4.835 1.00 96.56 178 GLY A CA 1
ATOM 1353 C C . GLY A 1 178 ? 0.934 2.476 6.199 1.00 96.56 178 GLY A C 1
ATOM 1354 O O . GLY A 1 178 ? 0.119 2.696 7.099 1.00 96.56 178 GLY A O 1
ATOM 1355 N N . MET A 1 179 ? 1.983 1.673 6.368 1.00 96.50 179 MET A N 1
ATOM 1356 C CA . MET A 1 179 ? 2.237 0.944 7.611 1.00 96.50 179 MET A CA 1
ATOM 1357 C C . MET A 1 179 ? 2.468 1.871 8.807 1.00 96.50 179 MET A C 1
ATOM 1359 O O . MET A 1 179 ? 2.020 1.545 9.900 1.00 96.50 179 MET A O 1
ATOM 1363 N N . LEU A 1 180 ? 3.085 3.042 8.620 1.00 96.00 180 LEU A N 1
ATOM 1364 C CA . LEU A 1 180 ? 3.304 3.989 9.719 1.00 96.00 180 LEU A CA 1
ATOM 1365 C C . LEU A 1 180 ? 2.005 4.599 10.247 1.00 96.00 180 LEU A C 1
ATOM 1367 O O . LEU A 1 180 ? 1.874 4.763 11.458 1.00 96.00 180 LEU A O 1
ATOM 1371 N N . SER A 1 181 ? 1.025 4.868 9.379 1.00 96.56 181 SER A N 1
ATOM 1372 C CA . SER A 1 181 ? -0.302 5.324 9.815 1.00 96.56 181 SER A CA 1
ATOM 1373 C C . SER A 1 181 ? -0.986 4.274 10.689 1.00 96.56 181 SER A C 1
ATOM 1375 O O . SER A 1 181 ? -1.538 4.594 11.739 1.00 96.56 181 SER A O 1
ATOM 1377 N N . LEU A 1 182 ? -0.916 3.007 10.275 1.00 97.38 182 LEU A N 1
ATOM 1378 C CA . LEU A 1 182 ? -1.493 1.890 11.021 1.00 97.38 182 LEU A CA 1
ATOM 1379 C C . LEU A 1 182 ? -0.770 1.666 12.355 1.00 97.38 182 LEU A C 1
ATOM 1381 O O . LEU A 1 182 ? -1.415 1.519 13.390 1.00 97.38 182 LEU A O 1
ATOM 1385 N N . TYR A 1 183 ? 0.563 1.708 12.357 1.00 95.88 183 TYR A N 1
ATOM 1386 C CA . TYR A 1 183 ? 1.350 1.595 13.583 1.00 95.88 183 TYR A CA 1
ATOM 1387 C C . TYR A 1 183 ? 1.045 2.720 14.563 1.00 95.88 183 TYR A C 1
ATOM 1389 O O . TYR A 1 183 ? 0.852 2.435 15.736 1.00 95.88 183 TYR A O 1
ATOM 1397 N N . ALA A 1 184 ? 0.933 3.968 14.108 1.00 95.62 184 ALA A N 1
ATOM 1398 C CA . ALA A 1 184 ? 0.588 5.086 14.982 1.00 95.62 184 ALA A CA 1
ATOM 1399 C C . ALA A 1 184 ? -0.781 4.888 15.660 1.00 95.62 184 ALA A C 1
ATOM 1401 O O . ALA A 1 184 ? -0.919 5.133 16.859 1.00 95.62 184 ALA A O 1
ATOM 1402 N N . ILE A 1 185 ? -1.776 4.394 14.913 1.00 97.31 185 ILE A N 1
ATOM 1403 C CA . ILE A 1 185 ? -3.107 4.063 15.442 1.00 97.31 185 ILE A CA 1
ATOM 1404 C C . ILE A 1 185 ? -3.005 2.990 16.532 1.00 97.31 185 ILE A C 1
ATOM 1406 O O . ILE A 1 185 ? -3.532 3.170 17.632 1.00 97.31 185 ILE A O 1
ATOM 1410 N N . TRP A 1 186 ? -2.317 1.883 16.248 1.00 97.69 186 TRP A N 1
ATOM 1411 C CA . TRP A 1 186 ? -2.231 0.771 17.193 1.00 97.69 186 TRP A CA 1
ATOM 1412 C C . TRP A 1 186 ? -1.338 1.077 18.392 1.00 97.69 186 TRP A C 1
ATOM 1414 O O . TRP A 1 186 ? -1.718 0.738 19.504 1.00 97.69 186 TRP A O 1
ATOM 1424 N N . LEU A 1 187 ? -0.205 1.758 18.212 1.00 96.44 187 LEU A N 1
ATOM 1425 C CA . LEU A 1 187 ? 0.665 2.175 19.316 1.00 96.44 187 LEU A CA 1
ATOM 1426 C C . LEU A 1 187 ? -0.082 3.083 20.293 1.00 96.44 187 LEU A C 1
ATOM 1428 O O . LEU A 1 187 ? 0.016 2.887 21.502 1.00 96.44 187 LEU A O 1
ATOM 1432 N N . ARG A 1 188 ? -0.892 4.019 19.784 1.00 96.94 188 ARG A N 1
ATOM 1433 C CA . ARG A 1 188 ? -1.743 4.866 20.623 1.00 96.94 188 ARG A CA 1
ATOM 1434 C C . ARG A 1 188 ? -2.780 4.050 21.397 1.00 96.94 188 ARG A C 1
ATOM 1436 O O . ARG A 1 188 ? -2.891 4.215 22.606 1.00 96.94 188 ARG A O 1
ATOM 1443 N N . MET A 1 189 ? -3.507 3.163 20.719 1.00 97.75 189 MET A N 1
ATOM 1444 C CA . MET A 1 189 ? -4.495 2.282 21.357 1.00 97.75 189 MET A CA 1
ATOM 1445 C C . MET A 1 189 ? -3.852 1.404 22.445 1.00 97.75 189 MET A C 1
ATOM 1447 O O . MET A 1 189 ? -4.393 1.258 23.540 1.00 97.75 189 MET A O 1
ATOM 1451 N N . ILE A 1 190 ? -2.671 0.849 22.164 1.00 97.50 190 ILE A N 1
ATOM 1452 C CA . ILE A 1 190 ? -1.906 0.038 23.114 1.00 97.50 190 ILE A CA 1
ATOM 1453 C C . ILE A 1 190 ? -1.502 0.875 24.328 1.00 97.50 190 ILE A C 1
ATOM 1455 O O . ILE A 1 190 ? -1.749 0.458 25.459 1.00 97.50 190 ILE A O 1
ATOM 1459 N N . ALA A 1 191 ? -0.942 2.066 24.117 1.00 97.12 191 ALA A N 1
ATOM 1460 C CA . ALA A 1 191 ? -0.556 2.963 25.201 1.00 97.12 191 ALA A CA 1
ATOM 1461 C C . ALA A 1 191 ? -1.750 3.353 26.086 1.00 97.12 191 ALA A C 1
ATOM 1463 O O . ALA A 1 191 ? -1.658 3.278 27.311 1.00 97.12 191 ALA A O 1
ATOM 1464 N N . GLU A 1 192 ? -2.895 3.684 25.481 1.00 97.69 192 GLU A N 1
ATOM 1465 C CA . GLU A 1 192 ? -4.137 3.979 26.203 1.00 97.69 192 GLU A CA 1
ATOM 1466 C C . GLU A 1 192 ? -4.577 2.787 27.078 1.00 97.69 192 GLU A C 1
ATOM 1468 O O . GLU A 1 192 ? -4.967 2.982 28.232 1.00 97.69 192 GLU A O 1
ATOM 1473 N N . SER A 1 193 ? -4.434 1.553 26.587 1.00 97.94 193 SER A N 1
ATOM 1474 C CA . SER A 1 193 ? -4.741 0.339 27.354 1.00 97.94 193 SER A CA 1
ATOM 1475 C C . SER A 1 193 ? -3.774 0.110 28.526 1.00 97.94 193 SER A C 1
ATOM 1477 O O . SER A 1 193 ? -4.213 -0.165 29.646 1.00 97.94 193 SER A O 1
ATOM 1479 N N . PHE A 1 194 ? -2.465 0.314 28.330 1.00 97.81 194 PHE A N 1
ATOM 1480 C CA . PHE A 1 194 ? -1.478 0.248 29.418 1.00 97.81 194 PHE A CA 1
ATOM 1481 C C . PHE A 1 194 ? -1.773 1.266 30.526 1.00 97.81 194 PHE A C 1
ATOM 1483 O O . PHE A 1 194 ? -1.731 0.907 31.710 1.00 97.81 194 PHE A O 1
ATOM 1490 N N . VAL A 1 195 ? -2.141 2.499 30.169 1.00 97.56 195 VAL A N 1
ATOM 1491 C CA . VAL A 1 195 ? -2.506 3.537 31.143 1.00 97.56 195 VAL A CA 1
ATOM 1492 C C . VAL A 1 195 ? -3.749 3.126 31.935 1.00 97.56 195 VAL A C 1
ATOM 1494 O O . VAL A 1 195 ? -3.774 3.269 33.159 1.00 97.56 195 VAL A O 1
ATOM 1497 N N . GLN A 1 196 ? -4.763 2.570 31.269 1.00 97.44 196 GLN A N 1
ATOM 1498 C CA . GLN A 1 196 ? -6.006 2.148 31.918 1.00 97.44 196 GLN A CA 1
ATOM 1499 C C . GLN A 1 196 ? -5.820 0.941 32.849 1.00 97.44 196 GLN A C 1
ATOM 1501 O O . GLN A 1 196 ? -6.364 0.934 33.955 1.00 97.44 196 GLN A O 1
ATOM 1506 N N . GLN A 1 197 ? -5.054 -0.067 32.424 1.00 97.75 197 GLN A N 1
ATOM 1507 C CA . GLN A 1 197 ? -4.970 -1.359 33.116 1.00 97.75 197 GLN A CA 1
ATOM 1508 C C . GLN A 1 197 ? -3.801 -1.445 34.103 1.00 97.75 197 GLN A C 1
ATOM 1510 O O . GLN A 1 197 ? -3.912 -2.102 35.137 1.00 97.75 197 GLN A O 1
ATOM 1515 N N . SER A 1 198 ? -2.695 -0.748 33.828 1.00 94.56 198 SER A N 1
ATOM 1516 C CA . SER A 1 198 ? -1.462 -0.827 34.626 1.00 94.56 198 SER A CA 1
ATOM 1517 C C . SER A 1 198 ? -0.981 0.513 35.192 1.00 94.56 198 SER A C 1
ATOM 1519 O O . SER A 1 198 ? -0.014 0.535 35.954 1.00 94.56 198 SER A O 1
ATOM 1521 N N . ARG A 1 199 ? -1.659 1.628 34.861 1.00 94.25 199 ARG A N 1
ATOM 1522 C CA . ARG A 1 199 ? -1.276 3.011 35.230 1.00 94.25 199 ARG A CA 1
ATOM 1523 C C . ARG A 1 199 ? 0.126 3.412 34.765 1.00 94.25 199 ARG A C 1
ATOM 1525 O O . ARG A 1 199 ? 0.718 4.339 35.315 1.00 94.25 199 ARG A O 1
ATOM 1532 N N . PHE A 1 200 ? 0.646 2.712 33.769 1.00 95.31 200 PHE A N 1
ATOM 1533 C CA . PHE A 1 200 ? 1.930 2.977 33.149 1.00 95.31 200 PHE A CA 1
ATOM 1534 C C . PHE A 1 200 ? 1.695 3.543 31.755 1.00 95.31 200 PHE A C 1
ATOM 1536 O O . PHE A 1 200 ? 0.898 2.994 31.001 1.00 95.31 200 PHE A O 1
ATOM 1543 N N . ASP A 1 201 ? 2.367 4.646 31.435 1.00 96.31 201 ASP A N 1
ATOM 1544 C CA . ASP A 1 201 ? 2.368 5.211 30.089 1.00 96.31 201 ASP A CA 1
ATOM 1545 C C . ASP A 1 201 ? 3.643 4.754 29.361 1.00 96.31 201 ASP A C 1
ATOM 1547 O O . ASP A 1 201 ? 4.730 5.261 29.662 1.00 96.31 201 ASP A O 1
ATOM 1551 N N . PRO A 1 202 ? 3.544 3.791 28.427 1.00 95.19 202 PRO A N 1
ATOM 1552 C CA . PRO A 1 202 ? 4.705 3.267 27.719 1.00 95.19 202 PRO A CA 1
ATOM 1553 C C . PRO A 1 202 ? 5.283 4.244 26.688 1.00 95.19 202 PRO A C 1
ATOM 1555 O O . PRO A 1 202 ? 6.359 3.978 26.161 1.00 95.19 202 PRO A O 1
ATOM 1558 N N . LEU A 1 203 ? 4.617 5.371 26.413 1.00 95.06 203 LEU A N 1
ATOM 1559 C CA . LEU A 1 203 ? 5.126 6.431 25.535 1.00 95.06 203 LEU A CA 1
ATOM 1560 C C . LEU A 1 203 ? 5.871 7.529 26.312 1.00 95.06 203 LEU A C 1
ATOM 1562 O O . LEU A 1 203 ? 6.267 8.542 25.739 1.00 95.06 203 LEU A O 1
ATOM 1566 N N . HIS A 1 204 ? 6.059 7.363 27.627 1.00 93.06 204 HIS A N 1
ATOM 1567 C CA . HIS A 1 204 ? 6.721 8.371 28.453 1.00 93.06 204 HIS A CA 1
ATOM 1568 C C . HIS A 1 204 ? 8.246 8.416 28.268 1.00 93.06 204 HIS A C 1
ATOM 1570 O O . HIS A 1 204 ? 8.851 9.473 28.463 1.00 93.06 204 HIS A O 1
ATOM 1576 N N . THR A 1 205 ? 8.881 7.291 27.920 1.00 94.12 205 THR A N 1
ATOM 1577 C CA . THR A 1 205 ? 10.325 7.232 27.652 1.00 94.12 205 THR A CA 1
ATOM 1578 C C . THR A 1 205 ? 10.609 6.594 26.298 1.00 94.12 205 THR A C 1
ATOM 1580 O O . THR A 1 205 ? 9.854 5.754 25.811 1.00 94.12 205 THR A O 1
ATOM 1583 N N . ALA A 1 206 ? 11.725 6.996 25.692 1.00 94.62 206 ALA A N 1
ATOM 1584 C CA . ALA A 1 206 ? 12.112 6.533 24.367 1.00 94.62 206 ALA A CA 1
ATOM 1585 C C . ALA A 1 206 ? 12.399 5.022 24.342 1.00 94.62 206 ALA A C 1
ATOM 1587 O O . ALA A 1 206 ? 12.130 4.347 23.353 1.00 94.62 206 ALA A O 1
ATOM 1588 N N . GLU A 1 207 ? 12.919 4.472 25.442 1.00 95.31 207 GLU A N 1
ATOM 1589 C CA . GLU A 1 207 ? 13.227 3.048 25.571 1.00 95.31 207 GLU A CA 1
ATOM 1590 C C . GLU A 1 207 ? 11.961 2.187 25.552 1.00 95.31 207 GLU A C 1
ATOM 1592 O O . GLU A 1 207 ? 11.937 1.131 24.920 1.00 95.31 207 GLU A O 1
ATOM 1597 N N . THR A 1 208 ? 10.896 2.628 26.225 1.00 95.75 208 THR A N 1
ATOM 1598 C CA . THR A 1 208 ? 9.633 1.882 26.272 1.00 95.75 208 THR A CA 1
ATOM 1599 C C . THR A 1 208 ? 8.830 2.067 24.989 1.00 95.75 208 THR A C 1
ATOM 1601 O O . THR A 1 208 ? 8.192 1.118 24.535 1.00 95.75 208 THR A O 1
ATOM 1604 N N . GLU A 1 209 ? 8.929 3.237 24.350 1.00 96.12 209 GLU A N 1
ATOM 1605 C CA . GLU A 1 209 ? 8.381 3.472 23.012 1.00 96.12 209 GLU A CA 1
ATOM 1606 C C . GLU A 1 209 ? 9.061 2.573 21.965 1.00 96.12 209 GLU A C 1
ATOM 1608 O O . GLU A 1 209 ? 8.378 1.899 21.192 1.00 96.12 209 GLU A O 1
ATOM 1613 N N . GLN A 1 210 ? 10.394 2.456 22.003 1.00 96.19 210 GLN A N 1
ATOM 1614 C CA . GLN A 1 210 ? 11.126 1.525 21.140 1.00 96.19 210 GLN A CA 1
ATOM 1615 C C . GLN A 1 210 ? 10.703 0.071 21.400 1.00 96.19 210 GLN A C 1
ATOM 1617 O O . GLN A 1 210 ? 10.458 -0.674 20.453 1.00 96.19 210 GLN A O 1
ATOM 1622 N N . ALA A 1 211 ? 10.537 -0.325 22.666 1.00 94.81 211 ALA A N 1
ATOM 1623 C CA . ALA A 1 211 ? 10.080 -1.670 23.016 1.00 94.81 211 ALA A CA 1
ATOM 1624 C C . ALA A 1 211 ? 8.671 -1.985 22.474 1.00 94.81 211 ALA A C 1
ATOM 1626 O O . ALA A 1 211 ? 8.423 -3.107 22.024 1.00 94.81 211 ALA A O 1
ATOM 1627 N N . LEU A 1 212 ? 7.754 -1.008 22.475 1.00 95.12 212 LEU A N 1
ATOM 1628 C CA . LEU A 1 212 ? 6.457 -1.141 21.804 1.00 95.12 212 LEU A CA 1
ATOM 1629 C C . LEU A 1 212 ? 6.630 -1.331 20.293 1.00 95.12 212 LEU A C 1
ATOM 1631 O O . LEU A 1 212 ? 6.033 -2.233 19.700 1.00 95.12 212 LEU A O 1
ATOM 1635 N N . GLN A 1 213 ? 7.439 -0.472 19.670 1.00 93.56 213 GLN A N 1
ATOM 1636 C CA . GLN A 1 213 ? 7.672 -0.476 18.230 1.00 93.56 213 GLN A CA 1
ATOM 1637 C C . GLN A 1 213 ? 8.291 -1.797 17.752 1.00 93.56 213 GLN A C 1
ATOM 1639 O O . GLN A 1 213 ? 7.907 -2.308 16.699 1.00 93.56 213 GLN A O 1
ATOM 1644 N N . ASP A 1 214 ? 9.204 -2.382 18.521 1.00 94.06 214 ASP A N 1
ATOM 1645 C CA . ASP A 1 214 ? 9.862 -3.641 18.173 1.00 94.06 214 ASP A CA 1
ATOM 1646 C C . ASP A 1 214 ? 8.910 -4.844 18.235 1.00 94.06 214 ASP A C 1
ATOM 1648 O O . ASP A 1 214 ? 9.063 -5.789 17.458 1.00 94.06 214 ASP A O 1
ATOM 1652 N N . ARG A 1 215 ? 7.897 -4.804 19.113 1.00 95.06 215 ARG A N 1
ATOM 1653 C CA . ARG A 1 215 ? 6.947 -5.912 19.333 1.00 95.06 215 ARG A CA 1
ATOM 1654 C C . ARG A 1 215 ? 5.626 -5.765 18.578 1.00 95.06 215 ARG A C 1
ATOM 1656 O O . ARG A 1 215 ? 4.863 -6.730 18.514 1.00 95.06 215 ARG A O 1
ATOM 1663 N N . ILE A 1 216 ? 5.354 -4.610 17.959 1.00 94.12 216 ILE A N 1
ATOM 1664 C CA . ILE A 1 216 ? 4.062 -4.333 17.306 1.00 94.12 216 ILE A CA 1
ATOM 1665 C C . ILE A 1 216 ? 3.671 -5.414 16.292 1.00 94.12 216 ILE A C 1
ATOM 1667 O O . ILE A 1 216 ? 2.536 -5.879 16.285 1.00 94.12 216 ILE A O 1
ATOM 1671 N N . LEU A 1 217 ? 4.615 -5.874 15.468 1.00 92.44 217 LEU A N 1
ATOM 1672 C CA . LEU A 1 217 ? 4.346 -6.885 14.444 1.00 92.44 217 LEU A CA 1
ATOM 1673 C C . LEU A 1 217 ? 3.975 -8.250 15.034 1.00 92.44 217 LEU A C 1
ATOM 1675 O O . LEU A 1 217 ? 3.145 -8.952 14.451 1.00 92.44 217 LEU A O 1
ATOM 1679 N N . ASP A 1 218 ? 4.549 -8.609 16.180 1.00 95.00 218 ASP A N 1
ATOM 1680 C CA . ASP A 1 218 ? 4.240 -9.860 16.868 1.00 95.00 218 ASP A CA 1
ATOM 1681 C C . ASP A 1 218 ? 2.830 -9.805 17.465 1.00 95.00 218 ASP A C 1
ATOM 1683 O O . ASP A 1 218 ? 2.051 -10.749 17.324 1.00 95.00 218 ASP A O 1
ATOM 1687 N N . TRP A 1 219 ? 2.449 -8.668 18.050 1.00 96.62 219 TRP A N 1
ATOM 1688 C CA . TRP A 1 219 ? 1.098 -8.451 18.573 1.00 96.62 219 TRP A CA 1
ATOM 1689 C C . TRP A 1 219 ? 0.032 -8.466 17.479 1.00 96.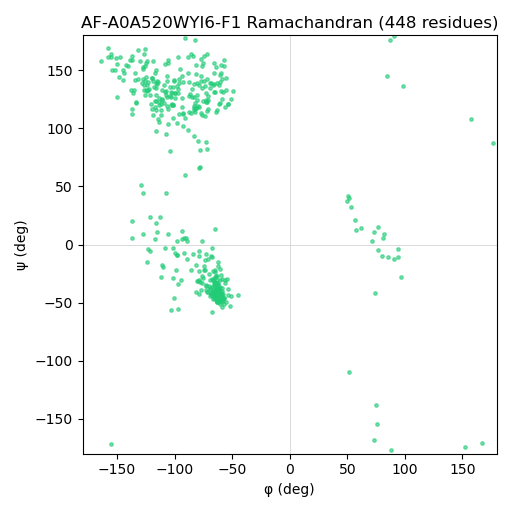62 219 TRP A C 1
ATOM 1691 O O . TRP A 1 219 ? -1.013 -9.090 17.660 1.00 96.62 219 TRP A O 1
ATOM 1701 N N . LEU A 1 220 ? 0.308 -7.883 16.310 1.00 95.75 220 LEU A N 1
ATOM 1702 C CA . LEU A 1 220 ? -0.596 -7.973 15.158 1.00 95.75 220 LEU A CA 1
ATOM 1703 C C . LEU A 1 220 ? -0.735 -9.415 14.646 1.00 95.75 220 LEU A C 1
ATOM 1705 O O . LEU A 1 220 ? -1.821 -9.828 14.239 1.00 95.75 220 LEU A O 1
ATOM 1709 N N . ALA A 1 221 ? 0.334 -10.215 14.686 1.00 94.88 221 ALA A N 1
ATOM 1710 C CA . ALA A 1 221 ? 0.253 -11.633 14.339 1.00 94.88 221 ALA A CA 1
ATOM 1711 C C . ALA A 1 221 ? -0.631 -12.418 15.329 1.00 94.88 221 ALA A C 1
ATOM 1713 O O . ALA A 1 221 ? -1.409 -13.280 14.913 1.00 94.88 221 ALA A O 1
ATOM 1714 N N . ILE A 1 222 ? -0.569 -12.089 16.623 1.00 96.75 222 ILE A N 1
ATOM 1715 C CA . ILE A 1 222 ? -1.460 -12.664 17.642 1.00 96.75 222 ILE A CA 1
ATOM 1716 C C . ILE A 1 222 ? -2.910 -12.230 17.394 1.00 96.75 222 ILE A C 1
ATOM 1718 O O . ILE A 1 222 ? -3.789 -13.090 17.369 1.00 96.75 222 ILE A O 1
ATOM 1722 N N . ALA A 1 223 ? -3.153 -10.943 17.121 1.00 96.44 223 ALA A N 1
ATOM 1723 C CA . ALA A 1 223 ? -4.490 -10.406 16.848 1.00 96.44 223 ALA A CA 1
ATOM 1724 C C . ALA A 1 223 ? -5.199 -11.114 15.677 1.00 96.44 223 ALA A C 1
ATOM 1726 O O . ALA A 1 223 ? -6.416 -11.253 15.674 1.00 96.44 223 ALA A O 1
ATOM 1727 N N . ASN A 1 224 ? -4.441 -11.604 14.691 1.00 92.62 224 ASN A N 1
ATOM 1728 C CA . ASN A 1 224 ? -4.987 -12.358 13.558 1.00 92.62 224 ASN A CA 1
ATOM 1729 C C . ASN A 1 224 ? -5.417 -13.796 13.897 1.00 92.62 224 ASN A C 1
ATOM 1731 O O . ASN A 1 224 ? -6.115 -14.424 13.106 1.00 92.62 224 ASN A O 1
ATOM 1735 N N . THR A 1 225 ? -4.946 -14.360 15.011 1.00 93.12 225 THR A N 1
ATOM 1736 C CA . THR A 1 225 ? -5.090 -15.799 15.307 1.00 93.12 225 THR A CA 1
ATOM 1737 C C . THR A 1 225 ? -5.775 -16.097 16.635 1.00 93.12 225 THR A C 1
ATOM 1739 O O . THR A 1 225 ? -6.190 -17.233 16.858 1.00 93.12 225 THR A O 1
ATOM 1742 N N . ARG A 1 226 ? -5.895 -15.106 17.523 1.00 96.31 226 ARG A N 1
ATOM 1743 C CA . ARG A 1 226 ? -6.490 -15.239 18.859 1.00 96.31 226 ARG A CA 1
ATOM 1744 C C . ARG A 1 226 ? -7.585 -14.202 19.078 1.00 96.31 226 ARG A C 1
ATOM 1746 O O . ARG A 1 226 ? -7.657 -13.211 18.361 1.00 96.31 226 ARG A O 1
ATOM 1753 N N . GLU A 1 227 ? -8.417 -14.419 20.091 1.00 96.88 227 GLU A N 1
ATOM 1754 C CA . GLU A 1 227 ? -9.505 -13.500 20.465 1.00 96.88 227 GLU A CA 1
ATOM 1755 C C . GLU A 1 227 ? -9.008 -12.254 21.213 1.00 96.88 227 GLU A C 1
ATOM 1757 O O . GLU A 1 227 ? -9.625 -11.192 21.121 1.00 96.88 227 GLU A O 1
ATOM 1762 N N . SER A 1 228 ? -7.879 -12.366 21.915 1.00 97.75 228 SER A N 1
ATOM 1763 C CA . SER A 1 228 ? -7.232 -11.271 22.634 1.00 97.75 228 SER A CA 1
ATOM 1764 C C . SER A 1 228 ? -5.711 -11.303 22.478 1.00 97.75 228 SER A C 1
ATOM 1766 O O . SER A 1 228 ? -5.102 -12.333 22.159 1.00 97.75 228 SER A O 1
ATOM 1768 N N . VAL A 1 229 ? -5.098 -10.142 22.705 1.00 98.12 229 VAL A N 1
ATOM 1769 C CA . VAL A 1 229 ? -3.653 -9.932 22.689 1.00 98.12 229 VAL A CA 1
ATOM 1770 C C . VAL A 1 229 ? -3.214 -9.452 24.065 1.00 98.12 229 VAL A C 1
ATOM 1772 O O . VAL A 1 229 ? -3.513 -8.327 24.465 1.00 98.12 229 VAL A O 1
ATOM 1775 N N . THR A 1 230 ? -2.476 -10.298 24.779 1.00 97.25 230 THR A N 1
ATOM 1776 C CA . THR A 1 230 ? -1.782 -9.915 26.012 1.00 97.25 230 THR A CA 1
ATOM 1777 C C . THR A 1 230 ? -0.419 -9.332 25.664 1.00 97.25 230 THR A C 1
ATOM 1779 O O . THR A 1 230 ? 0.352 -9.937 24.916 1.00 97.25 230 THR A O 1
ATOM 1782 N N . MET A 1 231 ? -0.118 -8.164 26.216 1.00 96.38 231 MET A N 1
ATOM 1783 C CA . MET A 1 231 ? 1.110 -7.419 25.970 1.00 96.38 231 MET A CA 1
ATOM 1784 C C . MET A 1 231 ? 1.803 -7.128 27.292 1.00 96.38 231 MET A C 1
ATOM 1786 O O . MET A 1 231 ? 1.154 -6.865 28.305 1.00 96.38 231 MET A O 1
ATOM 1790 N N . ASP A 1 232 ? 3.128 -7.156 27.263 1.00 94.62 232 ASP A N 1
ATOM 1791 C CA . ASP A 1 232 ? 3.978 -6.911 28.415 1.00 94.62 232 ASP A CA 1
ATOM 1792 C C . ASP A 1 232 ? 5.128 -5.968 28.043 1.00 94.62 232 ASP A C 1
ATOM 1794 O O . ASP A 1 232 ? 5.677 -6.036 26.939 1.00 94.62 232 ASP A O 1
ATOM 1798 N N . ILE A 1 233 ? 5.469 -5.065 28.961 1.00 94.56 233 ILE A N 1
ATOM 1799 C CA . ILE A 1 233 ? 6.611 -4.152 28.846 1.00 94.56 233 ILE A CA 1
ATOM 1800 C C . ILE A 1 233 ? 7.298 -4.087 30.200 1.00 94.56 233 ILE A C 1
ATOM 1802 O O . ILE A 1 233 ? 6.646 -3.895 31.226 1.00 94.56 233 ILE A O 1
ATOM 1806 N N . GLU A 1 234 ? 8.618 -4.213 30.202 1.00 93.31 234 GLU A N 1
ATOM 1807 C CA . GLU A 1 234 ? 9.426 -4.040 31.400 1.00 93.31 234 GLU A CA 1
ATOM 1808 C C . GLU A 1 234 ? 9.994 -2.619 31.460 1.00 93.31 234 GLU A C 1
ATOM 1810 O O . GLU A 1 234 ? 10.599 -2.136 30.505 1.00 93.31 234 GLU A O 1
ATOM 1815 N N . TYR A 1 235 ? 9.837 -1.954 32.604 1.00 92.69 235 TYR A N 1
ATOM 1816 C CA . TYR A 1 235 ? 10.471 -0.671 32.883 1.00 92.69 235 TYR A CA 1
ATOM 1817 C C . TYR A 1 235 ? 11.105 -0.695 34.274 1.00 92.69 235 TYR A C 1
ATOM 1819 O O . TYR A 1 235 ? 10.439 -0.940 35.278 1.00 92.69 235 TYR A O 1
ATOM 1827 N N . ARG A 1 236 ? 12.422 -0.450 34.341 1.00 90.56 236 ARG A N 1
ATOM 1828 C CA . ARG A 1 236 ? 13.213 -0.461 35.591 1.00 90.56 236 ARG A CA 1
ATOM 1829 C C . ARG A 1 236 ? 13.020 -1.737 36.437 1.00 90.56 236 ARG A C 1
ATOM 1831 O O . ARG A 1 236 ? 12.950 -1.655 37.662 1.00 90.56 236 ARG A O 1
ATOM 1838 N N . GLY A 1 237 ? 12.935 -2.904 35.794 1.00 90.62 237 GLY A N 1
ATOM 1839 C CA . GLY A 1 237 ? 12.754 -4.197 36.469 1.00 90.62 237 GLY A CA 1
ATOM 1840 C C . GLY A 1 237 ? 11.314 -4.518 36.881 1.00 90.62 237 GLY A C 1
ATOM 1841 O O . GLY A 1 237 ? 11.088 -5.516 37.563 1.00 90.62 237 GLY A O 1
ATOM 1842 N N . ILE A 1 238 ? 10.340 -3.680 36.511 1.00 93.06 238 ILE A N 1
ATOM 1843 C CA . ILE A 1 238 ? 8.918 -3.881 36.803 1.00 93.06 238 ILE A CA 1
ATOM 1844 C C . ILE A 1 238 ? 8.194 -4.189 35.494 1.00 93.06 238 ILE A C 1
ATOM 1846 O O . ILE A 1 238 ? 8.256 -3.407 34.547 1.00 93.06 238 ILE A O 1
ATOM 1850 N N . ALA A 1 239 ? 7.498 -5.324 35.451 1.00 94.38 239 ALA A N 1
ATOM 1851 C CA . ALA A 1 239 ? 6.658 -5.696 34.322 1.00 94.38 239 ALA A CA 1
ATOM 1852 C C . ALA A 1 239 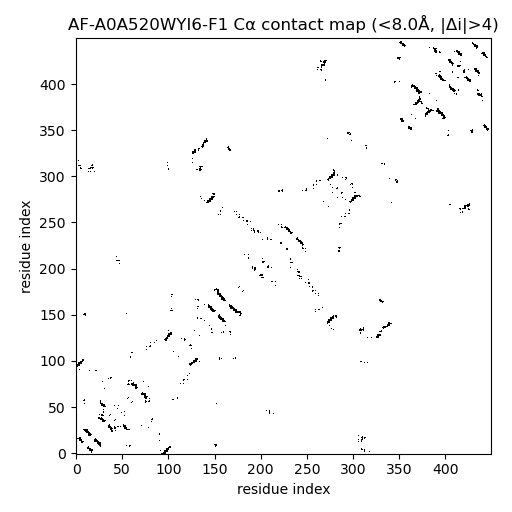? 5.279 -5.031 34.431 1.00 94.38 239 ALA A C 1
ATOM 1854 O O . ALA A 1 239 ? 4.581 -5.170 35.438 1.00 94.38 239 ALA A O 1
ATOM 1855 N N . HIS A 1 240 ? 4.880 -4.348 33.366 1.00 96.19 240 HIS A N 1
ATOM 1856 C CA . HIS A 1 240 ? 3.544 -3.813 33.150 1.00 96.19 240 HIS A CA 1
ATOM 1857 C C . HIS A 1 240 ? 2.837 -4.667 32.102 1.00 96.19 240 HIS A C 1
ATOM 1859 O O . HIS A 1 240 ? 3.479 -5.160 31.174 1.00 96.19 240 HIS A O 1
ATOM 1865 N N . GLN A 1 241 ? 1.525 -4.852 32.244 1.00 96.56 241 GLN A N 1
ATOM 1866 C CA . GLN A 1 241 ? 0.733 -5.684 31.340 1.00 96.56 241 GLN A CA 1
ATOM 1867 C C . GLN A 1 241 ? -0.562 -4.988 30.931 1.00 96.56 241 GLN A C 1
ATOM 1869 O O . GLN A 1 241 ? -1.150 -4.245 31.718 1.00 96.56 241 GLN A O 1
ATOM 1874 N N . ALA A 1 242 ? -1.000 -5.273 29.710 1.00 97.62 242 ALA A N 1
ATOM 1875 C CA . ALA A 1 242 ? -2.295 -4.879 29.182 1.00 97.62 242 ALA A CA 1
ATOM 1876 C C . ALA A 1 242 ? -2.844 -5.989 28.280 1.00 97.62 242 ALA A C 1
ATOM 1878 O O . ALA A 1 242 ? -2.086 -6.681 27.598 1.00 97.62 242 ALA A O 1
ATOM 1879 N N . GLU A 1 243 ? -4.161 -6.146 28.253 1.00 98.19 243 GLU A N 1
ATOM 1880 C CA . GLU A 1 243 ? -4.854 -7.055 27.343 1.00 98.19 243 GLU A CA 1
ATOM 1881 C C . GLU A 1 243 ? -5.866 -6.276 26.500 1.00 98.19 243 GLU A C 1
ATOM 1883 O O . GLU A 1 243 ? -6.603 -5.439 27.019 1.00 98.19 243 GLU A O 1
ATOM 1888 N N . ILE A 1 244 ? -5.884 -6.523 25.190 1.00 98.38 244 ILE A N 1
ATOM 1889 C CA . ILE A 1 244 ? -6.805 -5.882 24.240 1.00 98.38 244 ILE A CA 1
ATOM 1890 C C . ILE A 1 244 ? -7.497 -6.968 23.419 1.00 98.38 244 ILE A C 1
ATOM 1892 O O . ILE A 1 244 ? -6.845 -7.923 22.986 1.00 98.38 244 ILE A O 1
ATOM 1896 N N . ALA A 1 245 ? -8.801 -6.830 23.168 1.00 98.31 245 ALA A N 1
ATOM 1897 C CA . ALA A 1 245 ? -9.505 -7.751 22.283 1.00 98.31 245 ALA A CA 1
ATOM 1898 C C . ALA A 1 245 ? -9.047 -7.558 20.827 1.00 98.31 245 ALA A C 1
ATOM 1900 O O . ALA A 1 245 ? -8.911 -6.436 20.343 1.00 98.31 245 ALA A O 1
ATOM 1901 N N . SER A 1 246 ? -8.866 -8.640 20.070 1.00 97.88 246 SER A N 1
ATOM 1902 C CA . SER A 1 246 ? -8.384 -8.567 18.680 1.00 97.88 246 SER A CA 1
ATOM 1903 C C . SER A 1 246 ? -9.293 -7.734 17.769 1.00 97.88 246 SER A C 1
ATOM 1905 O O . SER A 1 246 ? -8.817 -7.073 16.848 1.00 97.88 246 SER A O 1
ATOM 1907 N N . LEU A 1 247 ? -10.599 -7.697 18.059 1.00 97.50 247 LEU A N 1
ATOM 1908 C CA . LEU A 1 247 ? -11.560 -6.851 17.346 1.00 97.50 247 LEU A CA 1
ATOM 1909 C C . LEU A 1 247 ? -11.278 -5.349 17.509 1.00 97.50 247 LEU A C 1
ATOM 1911 O O . LEU A 1 247 ? -11.604 -4.582 16.606 1.00 97.50 247 LEU A O 1
ATOM 1915 N N . GLU A 1 248 ? -10.646 -4.918 18.602 1.00 98.31 248 GLU A N 1
ATOM 1916 C CA . GLU A 1 248 ? -10.275 -3.513 18.802 1.00 98.31 248 GLU A CA 1
ATOM 1917 C C . GLU A 1 248 ? -9.146 -3.090 17.854 1.00 98.31 248 GLU A C 1
ATOM 1919 O O . GLU A 1 248 ? -9.198 -1.991 17.307 1.00 98.31 248 GLU A O 1
ATOM 1924 N N . PHE A 1 249 ? -8.193 -3.982 17.543 1.00 98.12 249 PHE A N 1
ATOM 1925 C CA . PHE A 1 249 ? -7.169 -3.722 16.520 1.00 98.12 249 PHE A CA 1
ATOM 1926 C C . PHE A 1 249 ? -7.798 -3.487 15.141 1.00 98.12 249 PHE A C 1
ATOM 1928 O O . PHE A 1 249 ? -7.389 -2.572 14.421 1.00 98.12 249 PHE A O 1
ATOM 1935 N N . VAL A 1 250 ? -8.809 -4.287 14.787 1.00 97.31 250 VAL A N 1
ATOM 1936 C CA . VAL A 1 250 ? -9.558 -4.139 13.529 1.00 97.31 250 VAL A CA 1
ATOM 1937 C C . VAL A 1 250 ? -10.365 -2.837 13.532 1.00 97.31 250 VAL A C 1
ATOM 1939 O O . VAL A 1 250 ? -10.321 -2.065 12.571 1.00 97.31 250 VAL A O 1
ATOM 1942 N N . ALA A 1 251 ? -11.075 -2.556 14.628 1.00 98.00 251 ALA A N 1
ATOM 1943 C CA . ALA A 1 251 ? -11.876 -1.346 14.778 1.00 98.00 251 ALA A CA 1
ATOM 1944 C C . ALA A 1 251 ? -11.013 -0.081 14.660 1.00 98.00 251 ALA A C 1
ATOM 1946 O O . ALA A 1 251 ? -11.359 0.827 13.904 1.00 98.00 251 ALA A O 1
ATOM 1947 N N . ALA A 1 252 ? -9.851 -0.050 15.317 1.00 98.06 252 ALA A N 1
ATOM 1948 C CA . ALA A 1 252 ? -8.934 1.083 15.280 1.00 98.06 252 ALA A CA 1
ATOM 1949 C C . ALA A 1 252 ? -8.411 1.371 13.859 1.00 98.06 252 ALA A C 1
ATOM 1951 O O . ALA A 1 252 ? -8.324 2.529 13.454 1.00 98.06 252 ALA A O 1
ATOM 1952 N N . ALA A 1 253 ? -8.132 0.332 13.063 1.00 97.69 253 ALA A N 1
ATOM 1953 C CA . ALA A 1 253 ? -7.630 0.467 11.691 1.00 97.69 253 ALA A CA 1
ATOM 1954 C C . ALA A 1 253 ? -8.713 0.808 10.645 1.00 97.69 253 ALA A C 1
ATOM 1956 O O . ALA A 1 253 ? -8.395 1.078 9.482 1.00 97.69 253 ALA A O 1
ATOM 1957 N N . THR A 1 254 ? -9.989 0.837 11.045 1.00 96.69 254 THR A N 1
ATOM 1958 C CA . THR A 1 254 ? -11.134 1.047 10.145 1.00 96.69 254 THR A CA 1
ATOM 1959 C C . THR A 1 254 ? -11.002 2.280 9.238 1.00 96.69 254 THR A C 1
ATOM 1961 O O . THR A 1 254 ? -11.268 2.128 8.044 1.00 96.69 254 THR A O 1
ATOM 1964 N N . PRO A 1 255 ? -10.572 3.472 9.705 1.00 95.88 255 PRO A N 1
ATOM 1965 C CA . PRO A 1 255 ? -10.436 4.642 8.831 1.00 95.88 255 PRO A CA 1
ATOM 1966 C C . PRO A 1 255 ? -9.462 4.413 7.667 1.00 95.88 255 PRO A C 1
ATOM 1968 O O . PRO A 1 255 ? -9.764 4.746 6.522 1.00 95.88 255 PRO A O 1
ATOM 1971 N N . VAL A 1 256 ? -8.324 3.765 7.934 1.00 97.62 256 VAL A N 1
ATOM 1972 C CA . VAL A 1 256 ? -7.329 3.435 6.903 1.00 97.62 256 VAL A CA 1
ATOM 1973 C C . VAL A 1 256 ? -7.895 2.406 5.923 1.00 97.62 256 VAL A C 1
ATOM 1975 O O . VAL A 1 256 ? -7.776 2.563 4.708 1.00 97.62 256 VAL A O 1
ATOM 1978 N N . TYR A 1 257 ? -8.572 1.371 6.424 1.00 97.69 257 TYR A N 1
ATOM 1979 C CA . TYR A 1 257 ? -9.160 0.348 5.558 1.00 97.69 257 TYR A CA 1
ATOM 1980 C C . TYR A 1 257 ? -10.284 0.906 4.685 1.00 97.69 257 TYR A C 1
ATOM 1982 O O . TYR A 1 257 ? -10.389 0.533 3.519 1.00 97.69 257 TYR A O 1
ATOM 1990 N N . GLN A 1 258 ? -11.084 1.843 5.198 1.00 95.44 258 GLN A N 1
ATOM 1991 C CA . GLN A 1 258 ? -12.119 2.525 4.419 1.00 95.44 258 GLN A CA 1
ATOM 1992 C C . GLN A 1 258 ? -11.533 3.346 3.263 1.00 95.44 258 GLN A C 1
ATOM 1994 O O . GLN A 1 258 ? -12.115 3.351 2.174 1.00 95.44 258 GLN A O 1
ATOM 1999 N N . ASN A 1 259 ? -10.367 3.971 3.450 1.00 95.88 259 ASN A N 1
ATOM 2000 C CA . ASN A 1 259 ? -9.670 4.682 2.375 1.00 95.88 259 ASN A CA 1
ATOM 2001 C C . ASN A 1 259 ? -9.205 3.719 1.272 1.00 95.88 259 ASN A C 1
ATOM 2003 O O . ASN A 1 259 ? -9.429 3.975 0.084 1.00 95.88 259 ASN A O 1
ATOM 2007 N N . ILE A 1 260 ? -8.630 2.571 1.648 1.00 98.00 260 ILE A N 1
ATOM 2008 C CA . ILE A 1 260 ? -8.219 1.521 0.698 1.00 98.00 260 ILE A CA 1
ATOM 2009 C C . ILE A 1 260 ? -9.440 0.961 -0.052 1.00 98.00 260 ILE A C 1
ATOM 2011 O O . ILE A 1 260 ? -9.420 0.866 -1.281 1.00 98.00 260 ILE A O 1
ATOM 2015 N N . VAL A 1 261 ? -10.525 0.647 0.666 1.00 97.25 261 VAL A N 1
ATOM 2016 C CA . VAL A 1 261 ? -11.798 0.172 0.095 1.00 97.25 261 VAL A CA 1
ATOM 2017 C C . VAL A 1 261 ? -12.358 1.175 -0.910 1.00 97.25 261 VAL A C 1
ATOM 2019 O O . VAL A 1 261 ? -12.757 0.783 -2.003 1.00 97.25 261 VAL A O 1
ATOM 2022 N N . SER A 1 262 ? -12.379 2.464 -0.566 1.00 95.38 262 SER A N 1
ATOM 2023 C CA . SER A 1 262 ? -12.928 3.513 -1.432 1.00 95.38 262 SER A CA 1
ATOM 2024 C C . SER A 1 262 ? -12.157 3.627 -2.748 1.00 95.38 262 SER A C 1
ATOM 2026 O O . SER A 1 262 ? -12.771 3.690 -3.812 1.00 95.38 262 SER A O 1
ATOM 2028 N N . ASN A 1 263 ? -10.822 3.553 -2.694 1.00 96.31 263 ASN A N 1
ATOM 2029 C CA . ASN A 1 263 ? -9.985 3.539 -3.895 1.00 96.31 263 ASN A CA 1
ATOM 2030 C C . ASN A 1 263 ? -10.217 2.283 -4.739 1.00 96.31 263 ASN A C 1
ATOM 2032 O O . ASN A 1 263 ? -10.404 2.390 -5.948 1.00 96.31 263 ASN A O 1
ATOM 2036 N N . LEU A 1 264 ? -10.259 1.098 -4.120 1.00 96.19 264 LEU A N 1
ATOM 2037 C CA . LEU A 1 264 ? -10.525 -0.150 -4.841 1.00 96.19 264 LEU A CA 1
ATOM 2038 C C . LEU A 1 264 ? -11.881 -0.122 -5.544 1.00 96.19 264 LEU A C 1
ATOM 2040 O O . LEU A 1 264 ? -11.963 -0.467 -6.718 1.00 96.19 264 LEU A O 1
ATOM 2044 N N . ARG A 1 265 ? -12.938 0.330 -4.865 1.00 95.38 265 ARG A N 1
ATOM 2045 C CA . ARG A 1 265 ? -14.285 0.388 -5.448 1.00 95.38 265 ARG A CA 1
ATOM 2046 C C . ARG A 1 265 ? -14.375 1.329 -6.646 1.00 95.38 265 ARG A C 1
ATOM 2048 O O . ARG A 1 265 ? -15.122 1.033 -7.568 1.00 95.38 265 ARG A O 1
ATOM 2055 N N . ALA A 1 266 ? -13.605 2.416 -6.662 1.00 94.69 266 ALA A N 1
ATOM 2056 C CA . ALA A 1 266 ? -13.523 3.308 -7.818 1.00 94.69 266 ALA A CA 1
ATOM 2057 C C . ALA A 1 266 ? -12.702 2.725 -8.988 1.00 94.69 266 ALA A C 1
ATOM 2059 O O . ALA A 1 266 ? -12.889 3.142 -10.130 1.00 94.69 266 ALA A O 1
ATOM 2060 N N . LEU A 1 267 ? -11.805 1.763 -8.723 1.00 94.19 267 LEU A N 1
ATOM 2061 C CA . LEU A 1 267 ? -11.018 1.072 -9.752 1.00 94.19 267 LEU A CA 1
ATOM 2062 C C . LEU A 1 267 ? -11.794 -0.028 -10.488 1.00 94.19 267 LEU A C 1
ATOM 2064 O O . LEU A 1 267 ? -11.392 -0.402 -11.590 1.00 94.19 267 LEU A O 1
ATOM 2068 N N . TYR A 1 268 ? -12.856 -0.572 -9.893 1.00 94.69 268 TYR A N 1
ATOM 2069 C CA . TYR A 1 268 ? -13.688 -1.598 -10.522 1.00 94.69 268 TYR A CA 1
ATOM 2070 C C . TYR A 1 268 ? -14.871 -0.992 -11.263 1.00 94.69 268 TYR A C 1
ATOM 2072 O O . TYR A 1 268 ? -15.530 -0.075 -10.774 1.00 94.69 268 TYR A O 1
ATOM 2080 N N . ARG A 1 269 ? -15.167 -1.559 -12.434 1.00 94.12 269 ARG A N 1
ATOM 2081 C CA . ARG A 1 269 ? -16.386 -1.247 -13.176 1.00 94.12 269 ARG A CA 1
ATOM 2082 C C . ARG A 1 269 ? -17.549 -2.044 -12.596 1.00 94.12 269 ARG A C 1
ATOM 2084 O O . ARG A 1 269 ? -17.364 -3.109 -12.004 1.00 94.12 269 ARG A O 1
ATOM 2091 N N . ALA A 1 270 ? -18.765 -1.540 -12.767 1.00 90.75 270 ALA A N 1
ATOM 2092 C CA . ALA A 1 270 ? -19.947 -2.257 -12.311 1.00 90.75 270 ALA A CA 1
ATOM 2093 C C . ALA A 1 270 ? -20.076 -3.625 -13.007 1.00 90.75 270 ALA A C 1
ATOM 2095 O O . ALA A 1 270 ? -19.817 -3.754 -14.202 1.00 90.75 270 ALA A O 1
ATOM 2096 N N . GLY A 1 271 ? -20.481 -4.647 -12.249 1.00 87.94 271 GLY A N 1
ATOM 2097 C CA . GLY A 1 271 ? -20.611 -6.026 -12.731 1.00 87.94 271 GLY A CA 1
ATOM 2098 C C . GLY A 1 271 ? -19.302 -6.822 -12.807 1.00 87.94 271 GLY A C 1
ATOM 2099 O O . GLY A 1 271 ? -19.352 -8.036 -12.989 1.00 87.94 271 GLY A O 1
ATOM 2100 N N . GLU A 1 272 ? -18.137 -6.193 -12.634 1.00 92.12 272 GLU A N 1
ATOM 2101 C CA . GLU A 1 272 ? -16.872 -6.924 -12.540 1.00 92.12 272 GLU A CA 1
ATOM 2102 C C . GLU A 1 272 ? -16.749 -7.623 -11.184 1.00 92.12 272 GLU A C 1
ATOM 2104 O O . GLU A 1 272 ? -17.110 -7.068 -10.147 1.00 92.12 272 GLU A O 1
ATOM 2109 N N . THR A 1 273 ? -16.215 -8.847 -11.186 1.00 93.69 273 THR A N 1
ATOM 2110 C CA . THR A 1 273 ? -15.905 -9.589 -9.957 1.00 93.69 273 THR A CA 1
ATOM 2111 C C . THR A 1 273 ? -14.446 -9.344 -9.558 1.00 93.69 273 THR A C 1
ATOM 2113 O O . THR A 1 273 ? -13.552 -9.689 -10.334 1.00 93.69 273 THR A O 1
ATOM 2116 N N . PRO A 1 274 ? -14.172 -8.761 -8.379 1.00 95.81 274 PRO A N 1
ATOM 2117 C CA . PRO A 1 274 ? -12.808 -8.539 -7.906 1.00 95.81 274 PRO A CA 1
ATOM 2118 C C . PRO A 1 274 ? -12.056 -9.833 -7.562 1.00 95.81 274 PRO A C 1
ATOM 2120 O O . PRO A 1 274 ? -12.596 -10.721 -6.902 1.00 95.81 274 PRO A O 1
ATOM 2123 N N . ALA A 1 275 ? -10.775 -9.900 -7.929 1.00 97.56 275 ALA A N 1
ATOM 2124 C CA . ALA A 1 275 ? -9.803 -10.845 -7.375 1.00 97.56 275 ALA A CA 1
ATOM 2125 C C . ALA A 1 275 ? -8.703 -10.056 -6.642 1.00 97.56 275 ALA A C 1
ATOM 2127 O O . ALA A 1 275 ? -7.786 -9.502 -7.250 1.00 97.56 275 ALA A O 1
ATOM 2128 N N . LEU A 1 276 ? -8.826 -9.946 -5.320 1.00 98.50 276 LEU A N 1
ATOM 2129 C CA . LEU A 1 276 ? -8.033 -9.042 -4.487 1.00 98.50 276 LEU A CA 1
ATOM 2130 C C . LEU A 1 276 ? -6.788 -9.753 -3.950 1.00 98.50 276 LEU A C 1
ATOM 2132 O O . LEU A 1 276 ? -6.862 -10.521 -2.998 1.00 98.50 276 LEU A O 1
ATOM 2136 N N . GLN A 1 277 ? -5.634 -9.495 -4.553 1.00 98.62 277 GLN A N 1
ATOM 2137 C CA . GLN A 1 277 ? -4.352 -10.068 -4.152 1.00 98.62 277 GLN A CA 1
ATOM 2138 C C . GLN A 1 277 ? -3.697 -9.197 -3.077 1.00 98.62 277 GLN A C 1
ATOM 2140 O O . GLN A 1 277 ? -3.303 -8.064 -3.356 1.00 98.62 277 GLN A O 1
ATOM 2145 N N . LEU A 1 278 ? -3.549 -9.722 -1.862 1.00 98.69 278 LEU A N 1
ATOM 2146 C CA . LEU A 1 278 ? -2.827 -9.054 -0.781 1.00 98.69 278 LEU A CA 1
ATOM 2147 C C . LEU A 1 278 ? -1.373 -9.504 -0.763 1.00 98.69 278 LEU A C 1
ATOM 2149 O O . LEU A 1 278 ? -1.104 -10.700 -0.648 1.00 98.69 278 LEU A O 1
ATOM 2153 N N . SER A 1 279 ? -0.437 -8.555 -0.803 1.00 97.94 279 SER A N 1
ATOM 2154 C CA . SER A 1 279 ? 0.963 -8.853 -0.500 1.00 97.94 279 SER A CA 1
ATOM 2155 C C . SER A 1 279 ? 1.105 -9.461 0.903 1.00 97.94 279 SER A C 1
ATOM 2157 O O . SER A 1 279 ? 0.252 -9.261 1.771 1.00 97.94 279 SER A O 1
ATOM 2159 N N . ASP A 1 280 ? 2.206 -10.167 1.173 1.00 94.69 280 ASP A N 1
ATOM 2160 C CA . ASP A 1 280 ? 2.422 -10.827 2.469 1.00 94.69 280 ASP A CA 1
ATOM 2161 C C . ASP A 1 280 ? 2.414 -9.850 3.657 1.00 94.69 280 ASP A C 1
ATOM 2163 O O . ASP A 1 280 ? 2.105 -10.238 4.781 1.00 94.69 280 ASP A O 1
ATOM 2167 N N . ARG A 1 281 ? 2.750 -8.577 3.417 1.00 94.19 281 ARG A N 1
ATOM 2168 C CA . ARG A 1 281 ? 2.666 -7.507 4.420 1.00 94.19 281 ARG A CA 1
ATOM 2169 C C . ARG A 1 281 ? 1.239 -6.995 4.607 1.00 94.19 281 ARG A C 1
ATOM 2171 O O . ARG A 1 281 ? 0.821 -6.846 5.749 1.00 94.19 281 ARG A O 1
ATOM 2178 N N . ALA A 1 282 ? 0.476 -6.800 3.531 1.00 97.06 282 ALA A N 1
ATOM 2179 C CA . ALA A 1 282 ? -0.932 -6.418 3.628 1.00 97.06 282 ALA A CA 1
ATOM 2180 C C . ALA A 1 282 ? -1.761 -7.523 4.307 1.00 97.06 282 ALA A C 1
ATOM 2182 O O . ALA A 1 282 ? -2.577 -7.241 5.178 1.00 97.06 282 ALA A O 1
ATOM 2183 N N . ALA A 1 283 ? -1.481 -8.789 3.992 1.00 96.12 283 ALA A N 1
ATOM 2184 C CA . ALA A 1 283 ? -2.141 -9.954 4.582 1.00 96.12 283 ALA A CA 1
ATOM 2185 C C . ALA A 1 283 ? -1.938 -10.091 6.105 1.00 96.12 283 ALA A C 1
ATOM 2187 O O . ALA A 1 283 ? -2.695 -10.803 6.755 1.00 96.12 283 ALA A O 1
ATOM 2188 N N . ARG A 1 284 ? -0.932 -9.421 6.688 1.00 94.19 284 ARG A N 1
ATOM 2189 C CA . ARG A 1 284 ? -0.677 -9.420 8.141 1.00 94.19 284 ARG A CA 1
ATOM 2190 C C . ARG A 1 284 ? -1.509 -8.391 8.904 1.00 94.19 284 ARG A C 1
ATOM 2192 O O . ARG A 1 284 ? -1.447 -8.368 10.130 1.00 94.19 284 ARG A O 1
ATOM 2199 N N . MET A 1 285 ? -2.228 -7.509 8.216 1.00 96.56 285 MET A N 1
ATOM 2200 C CA . MET A 1 285 ? -2.996 -6.446 8.859 1.00 96.56 285 MET A CA 1
ATOM 2201 C C . MET A 1 285 ? -4.324 -7.007 9.404 1.00 96.56 285 MET A C 1
ATOM 2203 O O . MET A 1 285 ? -5.119 -7.510 8.603 1.00 96.56 285 MET A O 1
ATOM 2207 N N . PRO A 1 286 ? -4.582 -6.932 10.728 1.00 96.81 286 PRO A N 1
ATOM 2208 C CA . PRO A 1 286 ? -5.771 -7.524 11.340 1.00 96.81 286 PRO A CA 1
ATOM 2209 C C . PRO A 1 286 ? -7.080 -7.083 10.689 1.00 96.81 286 PRO A C 1
ATOM 2211 O O . PRO A 1 286 ? -7.400 -5.901 10.657 1.00 96.81 286 PRO A O 1
ATOM 2214 N N . GLY A 1 287 ? -7.856 -8.041 10.177 1.00 96.25 287 GLY A N 1
ATOM 2215 C CA . GLY A 1 287 ? -9.180 -7.793 9.595 1.00 96.25 287 GLY A CA 1
ATOM 2216 C C . GLY A 1 287 ? -9.189 -7.062 8.244 1.00 96.25 287 GLY A C 1
ATOM 2217 O O . GLY A 1 287 ? -10.274 -6.801 7.717 1.00 96.25 287 GLY A O 1
ATOM 2218 N N . LEU A 1 288 ? -8.031 -6.753 7.639 1.00 97.56 288 LEU A N 1
ATOM 2219 C CA . LEU A 1 288 ? -7.983 -6.104 6.321 1.00 97.56 288 LEU A CA 1
ATOM 2220 C C . LEU A 1 288 ? -8.613 -6.991 5.239 1.00 97.56 288 LEU A C 1
ATOM 2222 O O . LEU A 1 288 ? -9.450 -6.517 4.475 1.00 97.56 288 LEU A O 1
ATOM 2226 N N . ALA A 1 289 ? -8.242 -8.274 5.183 1.00 97.19 289 ALA A N 1
ATOM 2227 C CA . ALA A 1 289 ? -8.778 -9.219 4.200 1.00 97.19 289 ALA A CA 1
ATOM 2228 C C . ALA A 1 289 ? -10.309 -9.335 4.294 1.00 97.19 289 ALA A C 1
ATOM 2230 O O . ALA A 1 289 ? -10.999 -9.184 3.285 1.00 97.19 289 ALA A O 1
ATOM 2231 N N . ASP A 1 290 ? -10.840 -9.507 5.506 1.00 96.12 290 ASP A N 1
ATOM 2232 C CA . ASP A 1 290 ? -12.283 -9.602 5.745 1.00 96.12 290 ASP A CA 1
ATOM 2233 C C . ASP A 1 290 ? -13.003 -8.300 5.391 1.00 96.12 290 ASP A C 1
ATOM 2235 O O . ASP A 1 290 ? -14.051 -8.319 4.745 1.00 96.12 290 ASP A O 1
ATOM 2239 N N . THR A 1 291 ? -12.411 -7.153 5.739 1.00 96.75 291 THR A N 1
ATOM 2240 C CA . THR A 1 291 ? -12.955 -5.834 5.392 1.00 96.75 291 THR A CA 1
ATOM 2241 C C . THR A 1 291 ? -13.035 -5.651 3.879 1.00 96.75 291 THR A C 1
ATOM 2243 O O . THR A 1 291 ? -14.056 -5.193 3.363 1.00 96.75 291 THR A O 1
ATOM 2246 N N . LEU A 1 292 ? -11.984 -6.031 3.148 1.00 97.00 292 LEU A N 1
ATOM 2247 C CA . LEU A 1 292 ? -11.964 -5.965 1.690 1.00 97.00 292 LEU A CA 1
ATOM 2248 C C . LEU A 1 292 ? -13.008 -6.896 1.074 1.00 97.00 292 LEU A C 1
ATOM 2250 O O . LEU A 1 292 ? -13.796 -6.443 0.244 1.00 97.00 292 LEU A O 1
ATOM 2254 N N . LYS A 1 293 ? -13.079 -8.153 1.525 1.00 94.62 293 LYS A N 1
ATOM 2255 C CA . LYS A 1 293 ? -14.084 -9.112 1.051 1.00 94.62 293 LYS A CA 1
ATOM 2256 C C . LYS A 1 293 ? -15.503 -8.595 1.287 1.00 94.62 293 LYS A C 1
ATOM 2258 O O . LYS A 1 293 ? -16.314 -8.590 0.369 1.00 94.62 293 LYS A O 1
ATOM 2263 N N . ALA A 1 294 ? -15.787 -8.090 2.487 1.00 93.00 294 ALA A N 1
ATOM 2264 C CA . ALA A 1 294 ? -17.115 -7.615 2.859 1.00 93.00 294 ALA A CA 1
ATOM 2265 C C . ALA A 1 294 ? -17.536 -6.331 2.126 1.00 93.00 294 ALA A C 1
ATOM 2267 O O . ALA A 1 294 ? -18.715 -6.167 1.806 1.00 93.00 294 ALA A O 1
ATOM 2268 N N . ARG A 1 295 ? -16.603 -5.396 1.891 1.00 92.88 295 ARG A N 1
ATOM 2269 C CA . ARG A 1 295 ? -16.923 -4.046 1.391 1.00 92.88 295 ARG A CA 1
ATOM 2270 C C . ARG A 1 295 ? -16.674 -3.853 -0.101 1.00 92.88 295 ARG A C 1
ATOM 2272 O O . ARG A 1 295 ? -17.358 -3.031 -0.708 1.00 92.88 295 ARG A O 1
ATOM 2279 N N . VAL A 1 296 ? -15.721 -4.572 -0.687 1.00 93.69 296 VAL A N 1
ATOM 2280 C CA . VAL A 1 296 ? -15.418 -4.526 -2.129 1.00 93.69 296 VAL A CA 1
ATOM 2281 C C . VAL A 1 296 ? -16.109 -5.674 -2.871 1.00 93.69 296 VAL A C 1
ATOM 2283 O O . VAL A 1 296 ? -16.564 -5.469 -3.993 1.00 93.69 296 VAL A O 1
ATOM 2286 N N . GLY A 1 297 ? -16.243 -6.840 -2.232 1.00 90.50 297 GLY A N 1
ATOM 2287 C CA . GLY A 1 297 ? -16.763 -8.061 -2.847 1.00 90.50 297 GLY A CA 1
ATOM 2288 C C . GLY A 1 297 ? -15.674 -8.890 -3.537 1.00 90.50 297 GLY A C 1
ATOM 2289 O O . GLY A 1 297 ? -14.489 -8.550 -3.500 1.00 90.50 297 GLY A O 1
ATOM 2290 N N . GLY A 1 298 ? -16.087 -9.986 -4.178 1.00 91.56 298 GLY A N 1
ATOM 2291 C CA . GLY A 1 298 ? -15.180 -10.922 -4.846 1.00 91.56 298 GLY A CA 1
ATOM 2292 C C . GLY A 1 298 ? -14.427 -11.837 -3.878 1.00 91.56 298 GLY A C 1
ATOM 2293 O O . GLY A 1 298 ? -14.896 -12.115 -2.772 1.00 91.56 298 GLY A O 1
ATOM 2294 N N . GLU A 1 299 ? -13.256 -12.312 -4.301 1.00 95.31 299 GLU A N 1
ATOM 2295 C CA . GLU A 1 299 ? -12.399 -13.176 -3.481 1.00 95.31 299 GLU A CA 1
ATOM 2296 C C . GLU A 1 299 ? -11.053 -12.530 -3.165 1.00 95.31 299 GLU A C 1
ATOM 2298 O O . GLU A 1 299 ? -10.492 -11.776 -3.964 1.00 95.31 299 GLU A O 1
ATOM 2303 N N . VAL A 1 300 ? -10.534 -12.855 -1.980 1.00 97.50 300 VAL A N 1
ATOM 2304 C CA . VAL A 1 300 ? -9.252 -12.356 -1.477 1.00 97.50 300 VAL A CA 1
ATOM 2305 C C . VAL A 1 300 ? -8.213 -13.470 -1.540 1.00 97.50 300 VAL A C 1
ATOM 2307 O O . VAL A 1 300 ? -8.407 -14.556 -1.000 1.00 97.50 300 VAL A O 1
ATOM 2310 N N . PHE A 1 301 ? -7.081 -13.177 -2.173 1.00 98.00 301 PHE A N 1
ATOM 2311 C CA . PHE A 1 301 ? -5.949 -14.077 -2.336 1.00 98.00 301 PHE A CA 1
ATOM 2312 C C . PHE A 1 301 ? -4.775 -13.560 -1.509 1.00 98.00 301 PHE A C 1
ATOM 2314 O O . PHE A 1 301 ? -4.191 -12.521 -1.819 1.00 98.00 301 PHE A O 1
ATOM 2321 N N . LEU A 1 302 ? -4.420 -14.284 -0.448 1.00 97.94 302 LEU A N 1
ATOM 2322 C CA . LEU A 1 302 ? -3.255 -13.958 0.373 1.00 97.94 302 LEU A CA 1
ATOM 2323 C C . LEU A 1 302 ? -1.998 -14.493 -0.314 1.00 97.94 302 LEU A C 1
ATOM 2325 O O . LEU A 1 302 ? -1.870 -15.700 -0.525 1.00 97.94 302 LEU A O 1
ATOM 2329 N N . LEU A 1 303 ? -1.082 -13.602 -0.685 1.00 97.81 303 LEU A N 1
ATOM 2330 C CA . LEU A 1 303 ? 0.155 -13.991 -1.345 1.00 97.81 303 LEU A CA 1
ATOM 2331 C C . LEU A 1 303 ? 1.208 -14.461 -0.335 1.00 97.81 303 LEU A C 1
ATOM 2333 O O . LEU A 1 303 ? 1.311 -13.969 0.790 1.00 97.81 303 LEU A O 1
ATOM 2337 N N . GLU A 1 304 ? 2.022 -15.420 -0.766 1.00 96.38 304 GLU A N 1
ATOM 2338 C CA . GLU A 1 304 ? 3.120 -15.979 0.022 1.00 96.38 304 GLU A CA 1
ATOM 2339 C C . GLU A 1 304 ? 4.239 -14.950 0.303 1.00 96.38 304 GLU A C 1
ATOM 2341 O O . GLU A 1 304 ? 4.433 -14.001 -0.466 1.00 96.38 304 GLU A O 1
ATOM 2346 N N . PRO A 1 305 ? 5.041 -15.134 1.370 1.00 95.94 305 PRO A N 1
ATOM 2347 C CA . PRO A 1 305 ? 6.182 -14.267 1.649 1.00 95.94 305 PRO A CA 1
ATOM 2348 C C . PRO A 1 305 ? 7.145 -14.137 0.462 1.00 95.94 305 PRO A C 1
ATOM 2350 O O . PRO A 1 305 ? 7.743 -15.113 -0.006 1.00 95.94 305 PRO A O 1
ATOM 2353 N N . GLY A 1 306 ? 7.329 -12.898 0.000 1.00 96.44 306 GLY A N 1
ATOM 2354 C CA . GLY A 1 306 ? 8.197 -12.589 -1.134 1.00 96.44 306 GLY A CA 1
ATOM 2355 C C . GLY A 1 306 ? 7.605 -12.930 -2.505 1.00 96.44 306 GLY A C 1
ATOM 2356 O O . GLY A 1 306 ? 8.365 -12.928 -3.473 1.00 96.44 306 GLY A O 1
ATOM 2357 N N . ALA A 1 307 ? 6.291 -13.182 -2.614 1.00 97.50 307 ALA A N 1
ATOM 2358 C CA . ALA A 1 307 ? 5.599 -13.515 -3.868 1.00 97.50 307 ALA A CA 1
ATOM 2359 C C . ALA A 1 307 ? 6.004 -12.622 -5.048 1.00 97.50 307 ALA A C 1
ATOM 2361 O O . ALA A 1 307 ? 6.265 -13.125 -6.135 1.00 97.50 307 ALA A O 1
ATOM 2362 N N . THR A 1 308 ? 6.118 -11.311 -4.823 1.00 98.06 308 THR A N 1
ATOM 2363 C CA . THR A 1 308 ? 6.539 -10.332 -5.832 1.00 98.06 308 THR A CA 1
ATOM 2364 C C . THR A 1 308 ? 7.930 -10.628 -6.397 1.00 98.06 308 THR A C 1
ATOM 2366 O O . THR A 1 308 ? 8.095 -10.755 -7.606 1.00 98.06 308 THR A O 1
ATOM 2369 N N . ALA A 1 309 ? 8.944 -10.769 -5.537 1.00 97.88 309 ALA A N 1
ATOM 2370 C CA . ALA A 1 309 ? 10.316 -11.007 -5.985 1.00 97.88 309 ALA A CA 1
ATOM 2371 C C . ALA A 1 309 ? 10.495 -12.436 -6.529 1.00 97.88 309 ALA A C 1
ATOM 2373 O O . ALA A 1 309 ? 11.196 -12.638 -7.516 1.00 97.88 309 ALA A O 1
ATOM 2374 N N . ARG A 1 310 ? 9.802 -13.423 -5.943 1.00 97.56 310 ARG A N 1
ATOM 2375 C CA . ARG A 1 310 ? 9.768 -14.810 -6.440 1.00 97.56 310 ARG A CA 1
ATOM 2376 C C . ARG A 1 310 ? 9.127 -14.901 -7.823 1.00 97.56 310 ARG A C 1
ATOM 2378 O O . ARG A 1 310 ? 9.650 -15.572 -8.705 1.00 97.56 310 ARG A O 1
ATOM 2385 N N . GLY A 1 311 ? 8.011 -14.205 -8.019 1.00 97.31 311 GLY A N 1
ATOM 2386 C CA . GLY A 1 311 ? 7.341 -14.115 -9.309 1.00 97.31 311 GLY A CA 1
ATOM 2387 C C . GLY A 1 311 ? 8.170 -13.369 -10.347 1.00 97.31 311 GLY A C 1
ATOM 2388 O O . GLY A 1 311 ? 8.085 -13.705 -11.524 1.00 97.31 311 GLY A O 1
ATOM 2389 N N . LEU A 1 312 ? 9.002 -12.409 -9.931 1.00 97.50 312 LEU A N 1
ATOM 2390 C CA . LEU A 1 312 ? 9.962 -11.760 -10.817 1.00 97.50 312 LEU A CA 1
ATOM 2391 C C . LEU A 1 312 ? 11.064 -12.725 -11.268 1.00 97.50 312 LEU A C 1
ATOM 2393 O O . LEU A 1 312 ? 11.214 -12.944 -12.466 1.00 97.50 312 LEU A O 1
ATOM 2397 N N . VAL A 1 313 ? 11.818 -13.323 -10.342 1.00 95.75 313 VAL A N 1
ATOM 2398 C CA . VAL A 1 313 ? 12.958 -14.188 -10.709 1.00 95.75 313 VAL A CA 1
ATOM 2399 C C . VAL A 1 313 ? 12.528 -15.415 -11.514 1.00 95.75 313 VAL A C 1
ATOM 2401 O O . VAL A 1 313 ? 13.232 -15.803 -12.438 1.00 95.75 313 VAL A O 1
ATOM 2404 N N . ALA A 1 314 ? 11.343 -15.975 -11.247 1.00 95.62 314 ALA A N 1
ATOM 2405 C CA . ALA A 1 314 ? 10.818 -17.121 -11.992 1.00 95.62 314 ALA A CA 1
ATOM 2406 C C . ALA A 1 314 ? 10.474 -16.809 -13.462 1.00 95.62 314 ALA A C 1
ATOM 2408 O O . ALA A 1 314 ? 10.412 -17.722 -14.283 1.00 95.62 314 ALA A O 1
ATOM 2409 N N . ARG A 1 315 ? 10.226 -15.535 -13.797 1.00 94.62 315 ARG A N 1
ATOM 2410 C CA . ARG A 1 315 ? 9.700 -15.108 -15.107 1.00 94.62 315 ARG A CA 1
ATOM 2411 C C . ARG A 1 315 ? 10.598 -14.122 -15.845 1.00 94.62 315 ARG A C 1
ATOM 2413 O O . ARG A 1 315 ? 10.307 -13.756 -16.982 1.00 94.62 315 ARG A O 1
ATOM 2420 N N . CYS A 1 316 ? 11.672 -13.676 -15.210 1.00 87.94 316 CYS A N 1
ATOM 2421 C CA . CYS A 1 316 ? 12.641 -12.784 -15.814 1.00 87.94 316 CYS A CA 1
ATOM 2422 C C . CYS A 1 316 ? 13.577 -13.583 -16.726 1.00 87.94 316 CYS A C 1
ATOM 2424 O O . CYS A 1 316 ? 14.311 -14.454 -16.266 1.00 87.94 316 CYS A O 1
ATOM 2426 N N . SER A 1 317 ? 13.589 -13.273 -18.022 1.00 70.31 317 SER A N 1
ATOM 2427 C CA . SER A 1 317 ? 14.590 -13.826 -18.936 1.00 70.31 317 SER A CA 1
ATOM 2428 C C . SER A 1 317 ? 15.950 -13.171 -18.691 1.00 70.31 317 SER A C 1
ATOM 2430 O O . SER A 1 317 ? 16.032 -11.949 -18.613 1.00 70.31 317 SER A O 1
ATOM 2432 N N . GLU A 1 318 ? 17.034 -13.949 -18.662 1.00 61.56 318 GLU A N 1
ATOM 2433 C CA . GLU A 1 318 ? 18.407 -13.425 -18.517 1.00 61.56 318 GLU A CA 1
ATOM 2434 C C . GLU A 1 318 ? 18.909 -12.607 -19.726 1.00 61.56 318 GLU A C 1
ATOM 2436 O O . GLU A 1 318 ? 20.034 -12.096 -19.709 1.00 61.56 318 GLU A O 1
ATOM 2441 N N . GLN A 1 319 ? 18.111 -12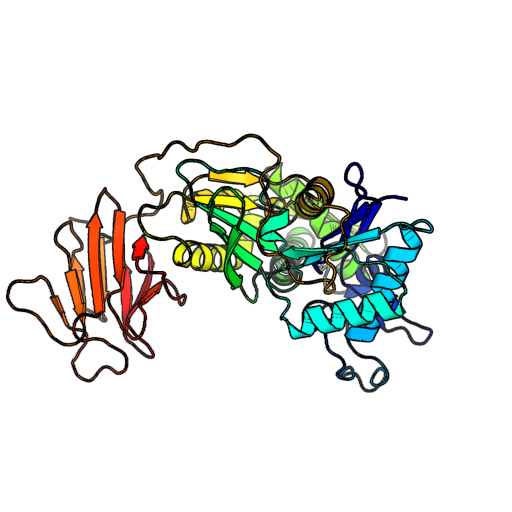.499 -20.793 1.00 56.03 319 GLN A N 1
ATOM 2442 C CA . GLN A 1 319 ? 18.480 -11.773 -22.002 1.00 56.03 319 GLN A CA 1
ATOM 2443 C C . GLN A 1 319 ? 18.434 -10.263 -21.754 1.00 56.03 319 GLN A C 1
ATOM 2445 O O . GLN A 1 319 ? 17.363 -9.679 -21.611 1.00 56.03 319 GLN A O 1
ATOM 2450 N N . GLN A 1 320 ? 19.611 -9.633 -21.736 1.00 53.97 320 GLN A N 1
ATOM 2451 C CA . GLN A 1 320 ? 19.740 -8.178 -21.771 1.00 53.97 320 GLN A CA 1
ATOM 2452 C C . GLN A 1 320 ? 19.118 -7.650 -23.072 1.00 53.97 320 GLN A C 1
ATOM 2454 O O . GLN A 1 320 ? 19.576 -8.030 -24.156 1.00 53.97 320 GLN A O 1
ATOM 2459 N N . PRO A 1 321 ? 18.111 -6.763 -23.010 1.00 53.56 321 PRO A N 1
ATOM 2460 C CA . PRO A 1 321 ? 17.667 -6.045 -24.192 1.00 53.56 321 PRO A CA 1
ATOM 2461 C C . PRO A 1 321 ? 18.835 -5.205 -24.716 1.00 53.56 321 PRO A C 1
ATOM 2463 O O . PRO A 1 321 ? 19.512 -4.529 -23.941 1.00 53.56 321 PRO A O 1
ATOM 2466 N N . ALA A 1 322 ? 19.047 -5.179 -26.032 1.00 52.72 322 ALA A N 1
ATOM 2467 C CA . ALA A 1 322 ? 20.110 -4.401 -26.680 1.00 52.72 322 ALA A CA 1
ATOM 2468 C C . ALA A 1 322 ? 19.958 -2.859 -26.542 1.00 52.72 322 ALA A C 1
ATOM 2470 O O . ALA A 1 322 ? 20.629 -2.112 -27.245 1.00 52.72 322 ALA A O 1
ATOM 2471 N N . GLY A 1 323 ? 19.080 -2.374 -25.653 1.00 60.97 323 GLY A N 1
ATOM 2472 C CA . GLY A 1 323 ? 18.692 -0.969 -25.490 1.00 60.97 323 GLY A CA 1
ATOM 2473 C C . GLY A 1 323 ? 18.586 -0.484 -24.039 1.00 60.97 323 GLY A C 1
ATOM 2474 O O . GLY A 1 323 ? 17.927 0.522 -23.798 1.00 60.97 323 GLY A O 1
ATOM 2475 N N . GLY A 1 324 ? 19.214 -1.177 -23.081 1.00 77.38 324 GLY A N 1
ATOM 2476 C CA . GLY A 1 324 ? 19.197 -0.803 -21.660 1.00 77.38 324 GLY A CA 1
ATOM 2477 C C . GLY A 1 324 ? 18.002 -1.363 -20.878 1.00 77.38 324 GLY A C 1
ATOM 2478 O O . GLY A 1 324 ? 17.129 -2.038 -21.427 1.00 77.38 324 GLY A O 1
ATOM 2479 N N . VAL A 1 325 ? 17.985 -1.113 -19.565 1.00 85.62 325 VAL A N 1
ATOM 2480 C CA . VAL A 1 325 ? 16.912 -1.566 -18.668 1.00 85.62 325 VAL A CA 1
ATOM 2481 C C . VAL A 1 325 ? 15.739 -0.592 -18.755 1.00 85.62 325 VAL A C 1
ATOM 2483 O O . VAL A 1 325 ? 15.882 0.595 -18.476 1.00 85.62 325 VAL A O 1
ATOM 2486 N N . THR A 1 326 ? 14.566 -1.102 -19.122 1.00 89.88 326 THR A N 1
ATOM 2487 C CA . THR A 1 326 ? 13.307 -0.343 -19.156 1.00 89.88 326 THR A CA 1
ATOM 2488 C C . THR A 1 326 ? 12.295 -0.959 -18.194 1.00 89.88 326 THR A C 1
ATOM 2490 O O . THR A 1 326 ? 12.421 -2.128 -17.825 1.00 89.88 326 THR A O 1
ATOM 2493 N N . LEU A 1 327 ? 11.302 -0.172 -17.765 1.00 95.19 327 LEU A N 1
ATOM 2494 C CA . LEU A 1 327 ? 10.229 -0.674 -16.909 1.00 95.19 327 LEU A CA 1
ATOM 2495 C C . LEU A 1 327 ? 9.293 -1.588 -17.709 1.00 95.19 327 LEU A C 1
ATOM 2497 O O . LEU A 1 327 ? 8.561 -1.131 -18.587 1.00 95.19 327 LEU A O 1
ATOM 2501 N N . VAL A 1 328 ? 9.257 -2.862 -17.341 1.00 95.38 328 VAL A N 1
ATOM 2502 C CA . VAL A 1 328 ? 8.322 -3.844 -17.882 1.00 95.38 328 VAL A CA 1
ATOM 2503 C C . VAL A 1 328 ? 7.029 -3.827 -17.068 1.00 95.38 328 VAL A C 1
ATOM 2505 O O . VAL A 1 328 ? 7.027 -3.949 -15.843 1.00 95.38 328 VAL A O 1
ATOM 2508 N N . ARG A 1 329 ? 5.903 -3.689 -17.771 1.00 96.56 329 ARG A N 1
ATOM 2509 C CA . ARG A 1 329 ? 4.548 -3.604 -17.196 1.00 96.56 329 ARG A CA 1
ATOM 2510 C C . ARG A 1 329 ? 3.641 -4.767 -17.594 1.00 96.56 329 ARG A C 1
ATOM 2512 O O . ARG A 1 329 ? 2.422 -4.678 -17.467 1.00 96.56 329 ARG A O 1
ATOM 2519 N N . HIS A 1 330 ? 4.234 -5.858 -18.061 1.00 96.44 330 HIS A N 1
ATOM 2520 C CA . HIS A 1 330 ? 3.534 -7.103 -18.339 1.00 96.44 330 HIS A CA 1
ATOM 2521 C C . HIS A 1 330 ? 4.455 -8.308 -18.102 1.00 96.44 330 HIS A C 1
ATOM 2523 O O . HIS A 1 330 ? 5.652 -8.232 -18.363 1.00 96.44 330 HIS A O 1
ATOM 2529 N N . LEU A 1 331 ? 3.915 -9.419 -17.606 1.00 96.50 331 LEU A N 1
ATOM 2530 C CA . LEU A 1 331 ? 4.643 -10.681 -17.461 1.00 96.50 331 LEU A CA 1
ATOM 2531 C C . LEU A 1 331 ? 3.711 -11.866 -17.722 1.00 96.50 331 LEU A C 1
ATOM 2533 O O . LEU A 1 331 ? 2.567 -11.842 -17.253 1.00 96.50 331 LEU A O 1
ATOM 2537 N N . PRO A 1 332 ? 4.196 -12.933 -18.388 1.00 96.38 332 PRO A N 1
ATOM 2538 C CA . PRO A 1 332 ? 3.415 -14.151 -18.572 1.00 96.38 332 PRO A CA 1
ATOM 2539 C C . PRO A 1 332 ? 3.033 -14.762 -17.221 1.00 96.38 332 PRO A C 1
ATOM 2541 O O . PRO A 1 332 ? 3.713 -14.560 -16.214 1.00 96.38 332 PRO A O 1
ATOM 2544 N N . TRP A 1 333 ? 1.947 -15.523 -17.175 1.00 96.81 333 TRP A N 1
ATOM 2545 C CA . TRP A 1 333 ? 1.633 -16.331 -15.997 1.00 96.81 333 TRP A CA 1
ATOM 2546 C C . TRP A 1 333 ? 2.510 -17.580 -15.962 1.00 96.81 333 TRP A C 1
ATOM 2548 O O . TRP A 1 333 ? 2.814 -18.163 -16.999 1.00 96.81 333 TRP A O 1
ATOM 2558 N N . ASP A 1 334 ? 2.896 -18.002 -14.765 1.00 95.62 334 ASP A N 1
ATOM 2559 C CA . ASP A 1 334 ? 3.722 -19.191 -14.530 1.00 95.62 334 ASP A CA 1
ATOM 2560 C C . ASP A 1 334 ? 3.093 -20.146 -13.504 1.00 95.62 334 ASP A C 1
ATOM 2562 O O . ASP A 1 334 ? 3.711 -21.117 -13.070 1.00 95.62 334 ASP A O 1
ATOM 2566 N N . GLN A 1 335 ? 1.844 -19.883 -13.119 1.00 96.44 335 GLN A N 1
ATOM 2567 C CA . GLN A 1 335 ? 1.051 -20.715 -12.228 1.00 96.44 335 GLN A CA 1
ATOM 2568 C C . GLN A 1 335 ? -0.331 -21.000 -12.832 1.00 96.44 335 GLN A C 1
ATOM 2570 O O . GLN A 1 335 ? -0.824 -20.261 -13.686 1.00 96.44 335 GLN A O 1
ATOM 2575 N N . ALA A 1 336 ? -0.961 -22.084 -12.372 1.00 96.06 336 ALA A N 1
ATOM 2576 C CA . ALA A 1 336 ? -2.256 -22.532 -12.876 1.00 96.06 336 ALA A CA 1
ATOM 2577 C C . ALA A 1 336 ? -3.353 -21.458 -12.704 1.00 96.06 336 ALA A C 1
ATOM 2579 O O . ALA A 1 336 ? -3.369 -20.766 -11.680 1.00 96.06 336 ALA A O 1
ATOM 2580 N N . PRO A 1 337 ? -4.275 -21.327 -13.676 1.00 96.38 337 PRO A N 1
ATOM 2581 C CA . PRO A 1 337 ? -5.377 -20.379 -13.587 1.00 96.38 337 PRO A CA 1
ATOM 2582 C C . PRO A 1 337 ? -6.320 -20.728 -12.430 1.00 96.38 337 PRO A C 1
ATOM 2584 O O . PRO A 1 337 ? -6.476 -21.893 -12.061 1.00 96.38 337 PRO A O 1
ATOM 2587 N N . VAL A 1 338 ? -6.986 -19.710 -11.891 1.00 95.12 338 VAL A N 1
ATOM 2588 C CA . VAL A 1 338 ? -8.045 -19.845 -10.884 1.00 95.12 338 VAL A CA 1
ATOM 2589 C C . VAL A 1 338 ? -9.344 -19.333 -11.487 1.00 95.12 338 VAL A C 1
ATOM 2591 O O . VAL A 1 338 ? -9.354 -18.278 -12.110 1.00 95.12 338 VAL A O 1
ATOM 2594 N N . SER A 1 339 ? -10.441 -20.064 -11.305 1.00 90.56 339 SER A N 1
ATOM 2595 C CA . SER A 1 339 ? -11.780 -19.604 -11.688 1.00 90.56 339 SER A CA 1
ATOM 2596 C C . SER A 1 339 ? -12.532 -19.151 -10.448 1.00 90.56 339 SER A C 1
ATOM 2598 O O . SER A 1 339 ? -12.546 -19.875 -9.454 1.00 90.56 339 SER A O 1
ATOM 2600 N N . LEU A 1 340 ? -13.130 -17.962 -10.501 1.00 85.94 340 LEU A N 1
ATOM 2601 C CA . LEU A 1 340 ? -14.038 -17.503 -9.458 1.00 85.94 340 LEU A CA 1
ATOM 2602 C C . LEU A 1 340 ? -15.474 -17.787 -9.889 1.00 85.94 340 LEU A C 1
ATOM 2604 O O . LEU A 1 340 ? -15.865 -17.485 -11.023 1.00 85.94 340 LEU A O 1
ATOM 2608 N N . ASP A 1 341 ? -16.253 -18.339 -8.965 1.00 76.62 341 ASP A N 1
ATOM 2609 C CA . ASP A 1 341 ? -17.694 -18.430 -9.131 1.00 76.62 341 ASP A CA 1
ATOM 2610 C C . ASP A 1 341 ? -18.277 -17.026 -8.985 1.00 76.62 341 ASP A C 1
ATOM 2612 O O . ASP A 1 341 ? -18.081 -16.349 -7.973 1.00 76.62 341 ASP A O 1
A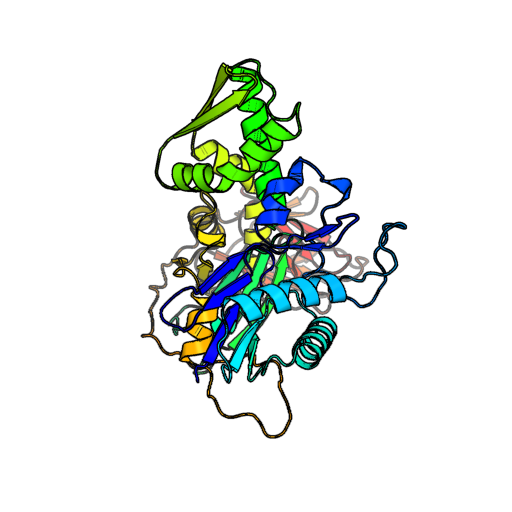TOM 2616 N N . VAL A 1 342 ? -18.992 -16.574 -10.015 1.00 63.19 342 VAL A N 1
ATOM 2617 C CA . VAL A 1 342 ? -19.690 -15.287 -10.000 1.00 63.19 342 VAL A CA 1
ATOM 2618 C C . VAL A 1 342 ? -20.892 -15.425 -9.066 1.00 63.19 342 VAL A C 1
ATOM 2620 O O . VAL A 1 342 ? -22.012 -15.713 -9.493 1.00 63.19 342 VAL A O 1
ATOM 2623 N N . ALA A 1 343 ? -20.665 -15.283 -7.762 1.00 54.75 343 ALA A N 1
ATOM 2624 C CA . ALA A 1 343 ? -21.751 -15.222 -6.801 1.00 54.75 343 ALA A CA 1
ATOM 2625 C C . ALA A 1 343 ? -22.613 -13.993 -7.124 1.00 54.75 343 ALA A C 1
ATOM 2627 O O . ALA A 1 343 ? -22.143 -12.854 -7.155 1.00 54.75 343 ALA A O 1
ATOM 2628 N N . SER A 1 344 ? -23.893 -14.234 -7.398 1.00 46.06 344 SER A N 1
ATOM 2629 C CA . SER A 1 344 ? -24.877 -13.181 -7.634 1.00 46.06 344 SER A CA 1
ATOM 2630 C C . SER A 1 344 ? -25.200 -12.497 -6.305 1.00 46.06 344 SER A C 1
ATOM 2632 O O . SER A 1 344 ? -26.102 -12.921 -5.592 1.00 46.06 344 SER A O 1
ATOM 2634 N N . GLY A 1 345 ? -24.439 -11.468 -5.939 1.00 48.03 345 GLY A N 1
ATOM 2635 C CA . GLY A 1 345 ? -24.749 -10.643 -4.773 1.00 48.03 345 GLY A CA 1
ATOM 2636 C C . GLY A 1 345 ? -23.530 -9.924 -4.221 1.00 48.03 345 GLY A C 1
ATOM 2637 O O . GLY A 1 345 ? -22.673 -10.536 -3.594 1.00 48.03 345 GLY A O 1
ATOM 2638 N N . ASN A 1 346 ? -23.470 -8.606 -4.417 1.00 50.19 346 ASN A N 1
ATOM 2639 C CA . ASN A 1 346 ? -22.562 -7.777 -3.629 1.00 50.19 346 ASN A CA 1
ATOM 2640 C C . ASN A 1 346 ? -23.074 -7.744 -2.181 1.00 50.19 346 ASN A C 1
ATOM 2642 O O . ASN A 1 346 ? -24.258 -7.514 -1.956 1.00 50.19 346 ASN A O 1
ATOM 2646 N N . SER A 1 347 ? -22.183 -7.919 -1.208 1.00 51.88 347 SER A N 1
ATOM 2647 C CA . SER A 1 347 ? -22.474 -7.902 0.236 1.00 51.88 347 SER A CA 1
ATOM 2648 C C . SER A 1 347 ? -22.696 -6.499 0.824 1.00 51.88 347 SER A C 1
ATOM 2650 O O . SER A 1 347 ? -22.871 -6.351 2.032 1.00 51.88 347 SER A O 1
ATOM 2652 N N . GLY A 1 348 ? -22.673 -5.452 -0.005 1.00 58.59 348 GLY A N 1
ATOM 2653 C CA . GLY A 1 348 ? -22.944 -4.082 0.423 1.00 58.59 348 GLY A CA 1
ATOM 2654 C C . GLY A 1 348 ? -24.443 -3.806 0.545 1.00 58.59 348 GLY A C 1
ATOM 2655 O O . GLY A 1 348 ? -25.218 -4.208 -0.319 1.00 58.59 348 GLY A O 1
ATOM 2656 N N . SER A 1 349 ? -24.852 -3.076 1.590 1.00 80.88 349 SER A N 1
ATOM 2657 C CA . SER A 1 349 ? -26.226 -2.566 1.701 1.00 80.88 349 SER A CA 1
ATOM 2658 C C . SER A 1 349 ? -26.548 -1.722 0.466 1.00 80.88 349 SER A C 1
ATOM 2660 O O . SER A 1 349 ? -25.874 -0.727 0.197 1.00 80.88 349 SER A O 1
ATOM 2662 N N . GLN A 1 350 ? -27.551 -2.140 -0.303 1.00 87.00 350 GLN A N 1
ATOM 2663 C CA . GLN A 1 350 ? -27.979 -1.432 -1.501 1.00 87.00 350 GLN A CA 1
ATOM 2664 C C . GLN A 1 350 ? -28.725 -0.142 -1.115 1.00 87.00 350 GLN A C 1
ATOM 2666 O O . GLN A 1 350 ? -29.651 -0.205 -0.300 1.00 87.00 350 GLN A O 1
ATOM 2671 N N . PRO A 1 351 ? -28.378 1.019 -1.700 1.00 93.25 351 PRO A N 1
ATOM 2672 C CA . PRO A 1 351 ? -29.099 2.252 -1.426 1.00 93.25 351 PRO A CA 1
ATOM 2673 C C . PRO A 1 351 ? -30.481 2.225 -2.076 1.00 93.25 351 PRO A C 1
ATOM 2675 O O . PRO A 1 351 ? -30.647 1.746 -3.200 1.00 93.25 351 PRO A O 1
ATOM 2678 N N . THR A 1 352 ? -31.469 2.786 -1.383 1.00 94.00 352 THR A N 1
ATOM 2679 C CA . THR A 1 352 ? -32.840 2.913 -1.896 1.00 94.00 352 THR A CA 1
ATOM 2680 C C . THR A 1 352 ? -33.120 4.299 -2.454 1.00 94.00 352 THR A C 1
ATOM 2682 O O . THR A 1 352 ? -34.023 4.443 -3.274 1.00 94.00 352 THR A O 1
ATOM 2685 N N . HIS A 1 353 ? -32.360 5.319 -2.042 1.00 95.50 353 HIS A N 1
ATOM 2686 C CA . HIS A 1 353 ? -32.534 6.695 -2.497 1.00 95.50 353 HIS A CA 1
ATOM 2687 C C . HIS A 1 353 ? -31.187 7.387 -2.724 1.00 95.50 353 HIS A C 1
ATOM 2689 O O . HIS A 1 353 ? -30.186 7.076 -2.076 1.00 95.50 353 HIS A O 1
ATOM 2695 N N . VAL A 1 354 ? -31.191 8.377 -3.614 1.00 96.50 354 VAL A N 1
ATOM 2696 C CA . VAL A 1 354 ? -30.151 9.402 -3.696 1.00 96.50 354 VAL A CA 1
ATOM 2697 C C . VAL A 1 354 ? -30.642 10.667 -3.000 1.00 96.50 354 VAL A C 1
ATOM 2699 O O . VAL A 1 354 ? -31.749 11.134 -3.259 1.00 96.50 354 VAL A O 1
ATOM 2702 N N . LEU A 1 355 ? -29.823 11.218 -2.110 1.00 96.00 355 LEU A N 1
ATOM 2703 C CA . LEU A 1 355 ? -30.072 12.471 -1.412 1.00 96.00 355 LEU A CA 1
ATOM 2704 C C . LEU A 1 355 ? -29.261 13.592 -2.063 1.00 96.00 355 LEU A C 1
ATOM 2706 O O . LEU A 1 355 ? -28.028 13.550 -2.069 1.00 96.00 355 LEU A O 1
ATOM 2710 N N . LEU A 1 356 ? -29.965 14.610 -2.553 1.00 93.62 356 LEU A N 1
ATOM 2711 C CA . LEU A 1 356 ? -29.402 15.887 -2.976 1.00 93.62 356 LEU A CA 1
ATOM 2712 C C . LEU A 1 356 ? -29.955 16.983 -2.068 1.00 93.62 356 LEU A C 1
ATOM 2714 O O . LEU A 1 356 ? -31.158 17.246 -2.081 1.00 93.62 356 LEU A O 1
ATOM 2718 N N . GLN A 1 357 ? -29.086 17.636 -1.292 1.00 88.69 357 GLN A N 1
ATOM 2719 C CA . GLN A 1 357 ? -29.493 18.620 -0.282 1.00 88.69 357 GLN A CA 1
ATOM 2720 C C . GLN A 1 357 ? -30.577 18.037 0.650 1.00 88.69 357 GLN A C 1
ATOM 2722 O O . GLN A 1 357 ? -30.293 17.120 1.416 1.00 88.69 357 GLN A O 1
ATOM 2727 N N . ASN A 1 358 ? -31.817 18.525 0.545 1.00 89.81 358 ASN A N 1
ATOM 2728 C CA . ASN A 1 358 ? -32.955 18.094 1.360 1.00 89.81 358 ASN A CA 1
ATOM 2729 C C . ASN A 1 358 ? -33.953 17.214 0.583 1.00 89.81 358 ASN A C 1
ATOM 2731 O O . ASN A 1 358 ? -35.050 16.962 1.077 1.00 89.81 358 ASN A O 1
ATOM 2735 N N . ASN A 1 359 ? -33.614 16.780 -0.635 1.00 91.81 359 ASN A N 1
ATOM 2736 C CA . ASN A 1 359 ? -34.501 16.004 -1.496 1.00 91.81 359 ASN A CA 1
ATOM 2737 C C . ASN A 1 359 ? -33.964 14.582 -1.704 1.00 91.81 359 ASN A C 1
ATOM 2739 O O . ASN A 1 359 ? -32.861 14.397 -2.221 1.00 91.81 359 ASN A O 1
ATOM 2743 N N . ALA A 1 360 ? -34.754 13.586 -1.304 1.00 93.81 360 ALA A N 1
ATOM 2744 C CA . ALA A 1 360 ? -34.449 12.175 -1.492 1.00 93.81 360 ALA A CA 1
ATOM 2745 C C . ALA A 1 360 ? -35.254 11.613 -2.670 1.00 93.81 360 ALA A C 1
ATOM 2747 O O . ALA A 1 360 ? -36.484 11.612 -2.654 1.00 93.81 360 ALA A O 1
ATOM 2748 N N . VAL A 1 361 ? -34.559 11.093 -3.681 1.00 95.00 361 VAL A N 1
ATOM 2749 C CA . VAL A 1 361 ? -35.170 10.513 -4.881 1.00 95.00 361 VAL A CA 1
ATOM 2750 C C . VAL A 1 361 ? -34.946 9.007 -4.897 1.00 95.00 361 VAL A C 1
ATOM 2752 O O . VAL A 1 361 ? -33.811 8.543 -4.812 1.00 95.00 361 VAL A O 1
ATOM 2755 N N . ALA A 1 362 ? -36.029 8.238 -5.020 1.00 95.00 362 ALA A N 1
ATOM 2756 C CA . ALA A 1 362 ? -35.978 6.778 -5.015 1.00 95.00 362 ALA A CA 1
ATOM 2757 C C . ALA A 1 362 ? -35.175 6.213 -6.199 1.00 95.00 362 ALA A C 1
ATOM 2759 O O . ALA A 1 362 ? -35.319 6.654 -7.344 1.00 95.00 362 ALA A O 1
ATOM 2760 N N . LEU A 1 363 ? -34.380 5.183 -5.941 1.00 94.62 363 LEU A N 1
ATOM 2761 C CA . LEU A 1 363 ? -33.606 4.439 -6.928 1.00 94.62 363 LEU A CA 1
ATOM 2762 C C . LEU A 1 363 ? -34.328 3.130 -7.252 1.00 94.62 363 LEU A C 1
ATOM 2764 O O . LEU A 1 363 ? -34.837 2.447 -6.369 1.00 94.62 363 LEU A O 1
ATOM 2768 N N . ASN A 1 364 ? -34.419 2.794 -8.536 1.00 92.56 364 ASN A N 1
ATOM 2769 C CA . ASN A 1 364 ? -35.069 1.571 -9.004 1.00 92.56 364 ASN A CA 1
ATOM 2770 C C . ASN A 1 364 ? -34.505 1.160 -10.373 1.00 92.56 364 ASN A C 1
ATOM 2772 O O . ASN A 1 364 ? -33.518 1.728 -10.841 1.00 92.56 364 ASN A O 1
ATOM 2776 N N . ALA A 1 365 ? -35.117 0.159 -11.006 1.00 90.62 365 ALA A N 1
ATOM 2777 C CA . ALA A 1 365 ? -34.663 -0.364 -12.293 1.00 90.62 365 ALA A CA 1
ATOM 2778 C C . ALA A 1 365 ? -34.760 0.646 -13.451 1.00 90.62 365 ALA A C 1
ATOM 2780 O O . ALA A 1 365 ? -34.029 0.524 -14.430 1.00 90.62 365 ALA A O 1
ATOM 2781 N N . ARG A 1 366 ? -35.636 1.659 -13.357 1.00 93.19 366 ARG A N 1
ATOM 2782 C CA . ARG A 1 366 ? -35.694 2.745 -14.340 1.00 93.19 366 ARG A CA 1
ATOM 2783 C C . ARG A 1 366 ? -34.638 3.789 -13.986 1.00 93.19 366 ARG A C 1
ATOM 2785 O O . ARG A 1 366 ? -34.753 4.444 -12.945 1.00 93.19 366 ARG A O 1
ATOM 2792 N N . ALA A 1 367 ? -33.667 3.948 -14.885 1.00 94.25 367 ALA A N 1
ATOM 2793 C CA . ALA A 1 367 ? -32.549 4.871 -14.740 1.00 94.25 367 ALA A CA 1
ATOM 2794 C C . ALA A 1 367 ? -33.011 6.280 -14.351 1.00 94.25 367 ALA A C 1
ATOM 2796 O O . ALA A 1 367 ? -33.963 6.811 -14.926 1.00 94.25 367 ALA A O 1
ATOM 2797 N N . LEU A 1 368 ? -32.345 6.837 -13.343 1.00 96.31 368 LEU A N 1
ATOM 2798 C CA . LEU A 1 368 ? -32.398 8.236 -12.960 1.00 96.31 368 LEU A CA 1
ATOM 2799 C C . LEU A 1 368 ? -31.209 8.931 -13.617 1.00 96.31 368 LEU A C 1
ATOM 2801 O O . LEU A 1 368 ? -30.069 8.659 -13.244 1.00 96.31 368 LEU A O 1
ATOM 2805 N N . SER A 1 369 ? -31.482 9.804 -14.575 1.00 96.31 369 SER A N 1
ATOM 2806 C CA . SER A 1 369 ? -30.474 10.586 -15.283 1.00 96.31 369 SER A CA 1
ATOM 2807 C C . SER A 1 369 ? -30.168 11.879 -14.540 1.00 96.31 369 SER A C 1
ATOM 2809 O O . SER A 1 369 ? -31.062 12.524 -13.988 1.00 96.31 369 SER A O 1
ATOM 2811 N N . LEU A 1 370 ? -28.889 12.241 -14.499 1.00 94.94 370 LEU A N 1
ATOM 2812 C CA . LEU A 1 370 ? -28.377 13.410 -13.797 1.00 94.94 370 LEU A CA 1
ATOM 2813 C C . LEU A 1 370 ? -27.603 14.299 -14.762 1.00 94.94 370 LEU A C 1
ATOM 2815 O O . LEU A 1 370 ? -26.777 13.824 -15.544 1.00 94.94 370 LEU A O 1
ATOM 2819 N N . GLY A 1 371 ? -27.808 15.606 -14.659 1.00 92.88 371 GLY A N 1
ATOM 2820 C CA . GLY A 1 371 ? -27.084 16.589 -15.451 1.00 92.88 371 GLY A CA 1
ATOM 2821 C C . GLY A 1 371 ? -27.718 17.971 -15.374 1.00 92.88 371 GLY A C 1
ATOM 2822 O O . GLY A 1 371 ? -28.611 18.208 -14.561 1.00 92.88 371 GLY A O 1
ATOM 2823 N N . SER A 1 372 ? -27.239 18.883 -16.216 1.00 90.00 372 SER A N 1
ATOM 2824 C CA . SER A 1 372 ? -27.693 20.278 -16.230 1.00 90.00 372 SER A CA 1
ATOM 2825 C C . SER A 1 372 ? -28.894 20.550 -17.141 1.00 90.00 372 SER A C 1
ATOM 2827 O O . SER A 1 372 ? -29.468 21.632 -17.067 1.00 90.00 372 SER A O 1
ATOM 2829 N N . GLN A 1 373 ? -29.287 19.622 -18.023 1.00 87.75 373 GLN A N 1
ATOM 2830 C CA . GLN A 1 373 ? -30.423 19.821 -18.933 1.00 87.75 373 GLN A CA 1
ATOM 2831 C C . GLN A 1 373 ? -31.305 18.579 -19.011 1.00 87.75 373 GLN A C 1
ATOM 2833 O O . GLN A 1 373 ? -30.885 17.572 -19.570 1.00 87.75 373 GLN A O 1
ATOM 2838 N N . ALA A 1 374 ? -32.528 18.686 -18.489 1.00 84.69 374 ALA A N 1
ATOM 2839 C CA . ALA A 1 374 ? -33.506 17.606 -18.516 1.00 84.69 374 ALA A CA 1
ATOM 2840 C C . ALA A 1 374 ? -33.969 17.260 -19.938 1.00 84.69 374 ALA A C 1
ATOM 2842 O O . ALA A 1 374 ? -34.259 18.151 -20.739 1.00 84.69 374 ALA A O 1
ATOM 2843 N N . GLU A 1 375 ? -34.094 15.962 -20.211 1.00 80.50 375 GLU A N 1
ATOM 2844 C CA . GLU A 1 375 ? -34.694 15.424 -21.433 1.00 80.50 375 GLU A CA 1
ATOM 2845 C C . GLU A 1 375 ? -36.140 14.966 -21.168 1.00 80.50 375 GLU A C 1
ATOM 2847 O O . GLU A 1 375 ? -36.476 14.431 -20.106 1.00 80.50 375 GLU A O 1
ATOM 2852 N N . GLU A 1 376 ? -37.031 15.221 -22.128 1.00 79.62 376 GLU A N 1
ATOM 2853 C CA . GLU A 1 376 ? -38.468 14.987 -21.976 1.00 79.62 376 GLU A CA 1
ATOM 2854 C C . GLU A 1 376 ? -38.784 13.477 -21.972 1.00 79.62 376 GLU A C 1
ATOM 2856 O O . GLU A 1 376 ? -38.378 12.738 -22.865 1.00 79.62 376 GLU A O 1
ATOM 2861 N N . GLY A 1 377 ? -39.521 13.003 -20.959 1.00 82.00 377 GLY A N 1
ATOM 2862 C CA . GLY A 1 377 ? -39.930 11.594 -20.831 1.00 82.00 377 GLY A CA 1
ATOM 2863 C C . GLY A 1 377 ? -39.010 10.700 -19.987 1.00 82.00 377 GLY A C 1
ATOM 2864 O O . GLY A 1 377 ? -39.363 9.548 -19.711 1.00 82.00 377 GLY A O 1
ATOM 2865 N N . GLU A 1 378 ? -37.880 11.210 -19.499 1.00 87.75 378 GLU A N 1
ATOM 2866 C CA . GLU A 1 378 ? -36.957 10.472 -18.630 1.00 87.75 378 GLU A CA 1
ATOM 2867 C C . GLU A 1 378 ? -37.170 10.765 -17.135 1.00 87.75 378 GLU A C 1
ATOM 2869 O O . GLU A 1 378 ? -37.807 11.748 -16.754 1.00 87.75 378 GLU A O 1
ATOM 2874 N N . ARG A 1 379 ? -36.659 9.889 -16.254 1.00 93.56 379 ARG A N 1
ATOM 2875 C CA . ARG A 1 379 ? -36.554 10.235 -14.827 1.00 93.56 379 ARG A CA 1
ATOM 2876 C C . ARG A 1 379 ? -35.297 11.069 -14.664 1.00 93.56 379 ARG A C 1
ATOM 2878 O O . ARG A 1 379 ? -34.207 10.560 -14.897 1.00 93.56 379 ARG A O 1
ATOM 2885 N N . TRP A 1 380 ? -35.459 12.310 -14.231 1.00 92.88 380 TRP A N 1
ATOM 2886 C CA . TRP A 1 380 ? -34.367 13.271 -14.176 1.00 92.88 380 TRP A CA 1
ATOM 2887 C C . TRP A 1 380 ? -34.168 13.832 -12.770 1.00 92.88 380 TRP A C 1
ATOM 2889 O O . TRP A 1 380 ? -35.142 14.142 -12.080 1.00 92.88 380 TRP A O 1
ATOM 2899 N N . LEU A 1 381 ? -32.910 13.996 -12.367 1.00 92.19 381 LEU A N 1
ATOM 2900 C CA . LEU A 1 381 ? -32.509 14.810 -11.226 1.00 92.19 381 LEU A CA 1
ATOM 2901 C C . LEU A 1 381 ? -31.699 16.000 -11.747 1.00 92.19 381 LEU A C 1
ATOM 2903 O O . LEU A 1 381 ? -30.547 15.851 -12.157 1.00 92.19 381 LEU A O 1
ATOM 2907 N N . ASP A 1 382 ? -32.326 17.177 -11.744 1.00 89.31 382 ASP A N 1
ATOM 2908 C CA . ASP A 1 382 ? -31.688 18.408 -12.203 1.00 89.31 382 ASP A CA 1
ATOM 2909 C C . ASP A 1 382 ? -30.645 18.871 -11.186 1.00 89.31 382 ASP A C 1
ATOM 2911 O O . ASP A 1 382 ? -30.949 19.074 -10.008 1.00 89.31 382 ASP A O 1
ATOM 2915 N N . LEU A 1 383 ? -29.406 19.011 -11.653 1.00 88.75 383 LEU A N 1
ATOM 2916 C CA . LEU A 1 383 ? -28.288 19.486 -10.846 1.00 88.75 383 LEU A CA 1
ATOM 2917 C C . LEU A 1 383 ? -28.101 21.004 -10.942 1.00 88.75 383 LEU A C 1
ATOM 2919 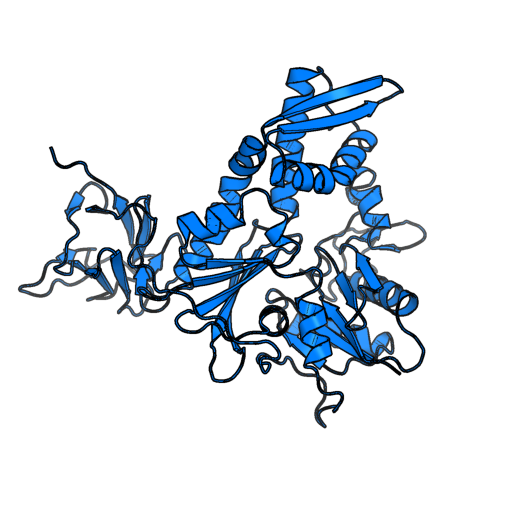O O . LEU A 1 383 ? -27.305 21.549 -10.186 1.00 88.75 383 LEU A O 1
ATOM 2923 N N . GLY A 1 384 ? -28.838 21.683 -11.826 1.00 82.75 384 GLY A N 1
ATOM 2924 C CA . GLY A 1 384 ? -28.767 23.121 -12.061 1.00 82.75 384 GLY A CA 1
ATOM 2925 C C . GLY A 1 384 ? -27.914 23.487 -13.278 1.00 82.75 384 GLY A C 1
ATOM 2926 O O . GLY A 1 384 ? -26.811 22.974 -13.479 1.00 82.75 384 GLY A O 1
ATOM 2927 N N . GLN A 1 385 ? -28.417 24.423 -14.089 1.00 76.69 385 GLN A N 1
ATOM 2928 C CA . GLN A 1 385 ? -27.769 24.862 -15.334 1.00 76.69 385 GLN A CA 1
ATOM 2929 C C . GLN A 1 385 ? -26.457 25.626 -15.118 1.00 76.69 385 GLN A C 1
ATOM 2931 O O . GLN A 1 385 ? -25.551 25.522 -15.943 1.00 76.69 385 GLN A O 1
ATOM 2936 N N . ASP A 1 386 ? -26.336 26.335 -13.996 1.00 81.19 386 ASP A N 1
ATOM 2937 C CA . ASP A 1 386 ? -25.172 27.172 -13.681 1.00 81.19 386 ASP A CA 1
ATOM 2938 C C . ASP A 1 386 ? -24.058 26.415 -12.938 1.00 81.19 386 ASP A C 1
ATOM 2940 O O . ASP A 1 386 ? -23.040 26.999 -12.556 1.00 81.19 386 ASP A O 1
ATOM 2944 N N . VAL A 1 387 ? -24.219 25.107 -12.712 1.00 83.38 387 VAL A N 1
ATOM 2945 C CA . VAL A 1 387 ? -23.222 24.322 -11.983 1.00 83.38 387 VAL A CA 1
ATOM 2946 C C . VAL A 1 387 ? -22.011 24.034 -12.866 1.00 83.38 387 VAL A C 1
ATOM 2948 O O . VAL A 1 387 ? -22.044 23.238 -13.809 1.00 83.38 387 VAL A O 1
ATOM 2951 N N . ALA A 1 388 ? -20.890 24.657 -12.506 1.00 87.62 388 ALA A N 1
ATOM 2952 C CA . ALA A 1 388 ? -19.617 24.462 -13.177 1.00 87.62 388 ALA A CA 1
ATOM 2953 C C . ALA A 1 388 ? -19.158 22.993 -13.128 1.00 87.62 388 ALA A C 1
ATOM 2955 O O . ALA A 1 388 ? -19.124 22.350 -12.076 1.00 87.62 388 ALA A O 1
ATOM 2956 N N . GLY A 1 389 ? -18.747 22.478 -14.287 1.00 90.31 389 GLY A N 1
ATOM 2957 C CA . GLY A 1 389 ? -18.220 21.121 -14.417 1.00 90.31 389 GLY A CA 1
ATOM 2958 C C . GLY A 1 389 ? -19.285 20.029 -14.524 1.00 90.31 389 GLY A C 1
ATOM 2959 O O . GLY A 1 389 ? -18.929 18.854 -14.509 1.00 90.31 389 GLY A O 1
ATOM 2960 N N . VAL A 1 390 ? -20.571 20.363 -14.670 1.00 93.38 390 VAL A N 1
ATOM 2961 C CA . VAL A 1 390 ? -21.636 19.377 -14.913 1.00 93.38 390 VAL A CA 1
ATOM 2962 C C . VAL A 1 390 ? -22.000 19.337 -16.402 1.00 93.38 390 VAL A C 1
ATOM 2964 O O . VAL A 1 390 ? -22.280 20.356 -17.026 1.00 93.38 390 VAL A O 1
ATOM 2967 N N . SER A 1 391 ? -21.965 18.141 -17.002 1.00 92.75 391 SER A N 1
ATOM 2968 C CA . SER A 1 391 ? -22.409 17.915 -18.385 1.00 92.75 391 SER A CA 1
ATOM 2969 C C . SER A 1 391 ? -23.940 17.910 -18.479 1.00 92.75 391 SER A C 1
ATOM 2971 O O . SER A 1 391 ? -24.617 17.599 -17.502 1.00 92.75 391 SER A O 1
ATOM 2973 N N . ARG A 1 392 ? -24.479 18.201 -19.673 1.00 91.88 392 ARG A N 1
ATOM 2974 C CA . ARG A 1 392 ? -25.932 18.221 -19.944 1.00 91.88 392 ARG A CA 1
ATOM 2975 C C . ARG A 1 392 ? -26.622 16.934 -19.507 1.00 91.88 392 ARG A C 1
ATOM 2977 O O . ARG A 1 392 ? -27.527 16.997 -18.691 1.00 91.88 392 ARG A O 1
ATOM 2984 N N . ARG A 1 393 ? -26.099 15.802 -19.984 1.00 92.94 393 ARG A N 1
ATOM 2985 C CA . ARG A 1 393 ? -26.340 14.447 -19.485 1.00 92.94 393 ARG A CA 1
ATOM 2986 C C . ARG A 1 393 ? -25.016 13.948 -18.918 1.00 92.94 393 ARG A C 1
ATOM 2988 O O . ARG A 1 393 ? -24.055 13.783 -19.667 1.00 92.94 393 ARG A O 1
ATOM 2995 N N . HIS A 1 394 ? -24.919 13.852 -17.599 1.00 95.31 394 HIS A N 1
ATOM 2996 C CA . HIS A 1 394 ? -23.663 13.588 -16.904 1.00 95.31 394 HIS A CA 1
ATOM 2997 C C . HIS A 1 394 ? -23.504 12.113 -16.574 1.00 95.31 394 HIS A C 1
ATOM 2999 O O . HIS A 1 394 ? -22.502 11.511 -16.946 1.00 95.31 394 HIS A O 1
ATOM 3005 N N . CYS A 1 395 ? -24.478 11.540 -15.881 1.00 96.88 395 CYS A N 1
ATOM 3006 C CA . CYS A 1 395 ? -24.454 10.144 -15.487 1.00 96.88 395 CYS A CA 1
ATOM 3007 C C . CYS A 1 395 ? -25.870 9.617 -15.269 1.00 96.88 395 CYS A C 1
ATOM 3009 O O . CYS A 1 395 ? -26.805 10.390 -15.067 1.00 96.88 395 CYS A O 1
ATOM 3011 N N . ASP A 1 396 ? -25.993 8.295 -15.294 1.00 96.88 396 ASP A N 1
ATOM 3012 C CA . ASP A 1 396 ? -27.235 7.580 -15.026 1.00 96.88 396 ASP A CA 1
ATOM 3013 C C . ASP A 1 396 ? -27.055 6.682 -13.797 1.00 96.88 396 ASP A C 1
ATOM 3015 O O . ASP A 1 396 ? -26.039 5.995 -13.673 1.00 96.88 396 ASP A O 1
ATOM 3019 N N . ILE A 1 397 ? -28.039 6.676 -12.893 1.00 97.19 397 ILE A N 1
ATOM 3020 C CA . ILE A 1 397 ? -28.098 5.765 -11.743 1.00 97.19 397 ILE A CA 1
ATOM 3021 C C . ILE A 1 397 ? -29.282 4.817 -11.915 1.00 97.19 397 ILE A C 1
ATOM 3023 O O . ILE A 1 397 ? -30.428 5.256 -12.020 1.00 97.19 397 ILE A O 1
ATOM 3027 N N . ALA A 1 398 ? -29.028 3.512 -11.905 1.00 95.56 398 ALA A N 1
ATOM 3028 C CA . ALA A 1 398 ? -30.068 2.496 -12.041 1.00 95.56 398 ALA A CA 1
ATOM 3029 C C . ALA A 1 398 ? -29.791 1.282 -11.154 1.00 95.56 398 ALA A C 1
ATOM 3031 O O . ALA A 1 398 ? -28.645 0.971 -10.836 1.00 95.56 398 ALA A O 1
ATOM 3032 N N . VAL A 1 399 ? -30.852 0.566 -10.786 1.00 92.31 399 VAL A N 1
ATOM 3033 C CA . VAL A 1 399 ? -30.738 -0.749 -10.153 1.00 92.31 399 VAL A CA 1
ATOM 3034 C C . VAL A 1 399 ? -30.757 -1.835 -11.227 1.00 92.31 399 VAL A C 1
ATOM 3036 O O . VAL A 1 399 ? -31.801 -2.106 -11.816 1.00 92.31 399 VAL A O 1
ATOM 3039 N N . THR A 1 400 ? -29.619 -2.478 -11.469 1.00 87.00 400 THR A N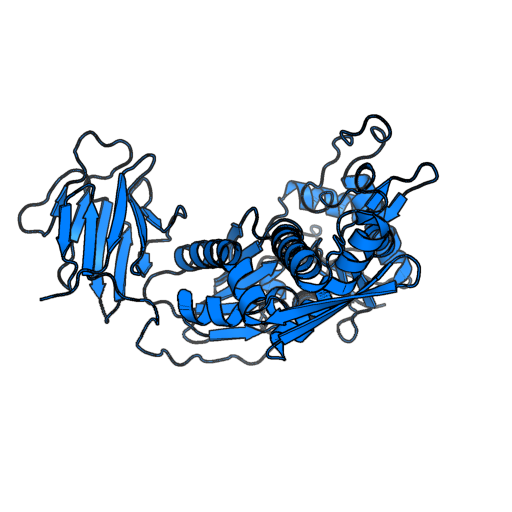 1
ATOM 3040 C CA . THR A 1 400 ? -29.456 -3.556 -12.454 1.00 87.00 400 THR A CA 1
ATOM 3041 C C . THR A 1 400 ? -28.883 -4.798 -11.779 1.00 87.00 400 THR A C 1
ATOM 3043 O O . THR A 1 400 ? -27.952 -4.713 -10.986 1.00 87.00 400 THR A O 1
ATOM 3046 N N . ASN A 1 401 ? -29.470 -5.973 -12.041 1.00 81.62 401 ASN A N 1
ATOM 3047 C CA . ASN A 1 401 ? -29.042 -7.255 -11.454 1.00 81.62 401 ASN A CA 1
ATOM 3048 C C . ASN A 1 401 ? -28.871 -7.224 -9.917 1.00 81.62 401 ASN A C 1
ATOM 3050 O O . ASN A 1 401 ? -27.940 -7.811 -9.374 1.00 81.62 401 ASN A O 1
ATOM 3054 N N . GLY A 1 402 ? -29.752 -6.504 -9.211 1.00 80.00 402 GLY A N 1
ATOM 3055 C CA . GLY A 1 402 ? -29.686 -6.370 -7.749 1.00 80.00 402 GLY A CA 1
ATOM 3056 C C . GLY A 1 402 ? -28.562 -5.461 -7.233 1.00 80.00 402 GLY A C 1
ATOM 3057 O O . GLY A 1 402 ? -28.314 -5.429 -6.034 1.00 80.00 402 GLY A O 1
ATOM 3058 N N . GLN A 1 403 ? -27.888 -4.707 -8.104 1.00 87.56 403 GLN A N 1
ATOM 3059 C CA . GLN A 1 403 ? -26.876 -3.718 -7.735 1.00 87.56 403 GLN A CA 1
ATOM 3060 C C . GLN A 1 403 ? -27.339 -2.318 -8.133 1.00 87.56 403 GLN A C 1
ATOM 3062 O O . GLN A 1 403 ? -27.906 -2.124 -9.204 1.00 87.56 403 GLN A O 1
ATOM 3067 N N . CYS A 1 404 ? -27.100 -1.324 -7.277 1.00 93.81 404 CYS A N 1
ATOM 3068 C CA . CYS A 1 404 ? -27.225 0.074 -7.679 1.00 93.81 404 CYS A CA 1
ATOM 3069 C C . CYS A 1 404 ? -25.949 0.477 -8.424 1.00 93.81 404 CYS A C 1
ATOM 3071 O O . CYS A 1 404 ? -24.854 0.302 -7.894 1.00 93.81 404 CYS A O 1
ATOM 3073 N N . VAL A 1 405 ? -26.073 0.979 -9.647 1.00 95.88 405 VAL A N 1
ATOM 3074 C CA . VAL A 1 405 ? -24.945 1.274 -10.535 1.00 95.88 405 VAL A CA 1
ATOM 3075 C C . VAL A 1 405 ? -25.037 2.713 -11.009 1.00 95.88 405 VAL A C 1
ATOM 3077 O O . VAL A 1 405 ? -26.094 3.138 -11.469 1.00 95.88 405 VAL A O 1
ATOM 3080 N N . VAL A 1 406 ? -23.918 3.435 -10.937 1.00 97.25 406 VAL A N 1
ATOM 3081 C CA . VAL A 1 406 ? -23.725 4.697 -11.660 1.00 97.25 406 VAL A CA 1
ATOM 3082 C C . VAL A 1 406 ? -22.947 4.438 -12.946 1.00 97.25 406 VAL A C 1
ATOM 3084 O O . VAL A 1 406 ? -21.961 3.702 -12.929 1.00 97.25 406 VAL A O 1
ATOM 3087 N N . THR A 1 407 ? -23.373 5.056 -14.046 1.00 97.50 407 THR A N 1
ATOM 3088 C CA . THR A 1 407 ? -22.670 5.056 -15.336 1.00 97.50 407 THR A CA 1
ATOM 3089 C C . THR A 1 407 ? -22.342 6.493 -15.736 1.00 97.50 407 THR A C 1
ATOM 3091 O O . THR A 1 407 ? -23.237 7.327 -15.831 1.00 97.50 407 THR A O 1
ATOM 3094 N N . ASP A 1 408 ? -21.059 6.795 -15.929 1.00 97.06 408 ASP A N 1
ATOM 3095 C CA . ASP A 1 408 ? -20.535 8.108 -16.309 1.00 97.06 408 ASP A CA 1
ATOM 3096 C C . ASP A 1 408 ? -20.578 8.294 -17.831 1.00 97.06 408 ASP A C 1
ATOM 3098 O O . ASP A 1 408 ? -20.032 7.497 -18.594 1.00 97.06 408 ASP A O 1
ATOM 3102 N N . HIS A 1 409 ? -21.187 9.391 -18.269 1.00 95.50 409 HIS A N 1
ATOM 3103 C CA . HIS A 1 409 ? -21.239 9.835 -19.666 1.00 95.50 409 HIS A CA 1
ATOM 3104 C C . HIS A 1 409 ? -20.537 11.184 -19.859 1.00 95.50 409 HIS A C 1
ATOM 3106 O O . HIS A 1 409 ? -20.599 11.795 -20.928 1.00 95.50 409 HIS A O 1
ATOM 3112 N N . SER A 1 410 ? -19.910 11.691 -18.802 1.00 93.81 410 SER A N 1
ATOM 3113 C CA . SER A 1 410 ? -19.537 13.088 -18.714 1.00 93.81 410 SER A CA 1
ATOM 3114 C C . SER A 1 410 ? -18.167 13.405 -19.291 1.00 93.81 410 SER A C 1
ATOM 3116 O O . SER A 1 410 ? -17.266 12.574 -19.400 1.00 93.81 410 SER A O 1
ATOM 3118 N N . ARG A 1 411 ? -17.978 14.695 -19.581 1.00 89.06 411 ARG A N 1
ATOM 3119 C CA . ARG A 1 411 ? -16.660 15.245 -19.916 1.00 89.06 411 ARG A CA 1
ATOM 3120 C C . ARG A 1 411 ? -15.783 15.486 -18.684 1.00 89.06 411 ARG A C 1
ATOM 3122 O O . ARG A 1 411 ? -14.561 15.445 -18.787 1.00 89.06 411 ARG A O 1
ATOM 3129 N N . TYR A 1 412 ? -16.404 15.793 -17.547 1.00 91.31 412 TYR A N 1
ATOM 3130 C CA . TYR A 1 412 ? -15.729 16.298 -16.344 1.00 91.31 412 TYR A CA 1
ATOM 3131 C C . TYR A 1 412 ? -15.521 15.231 -15.261 1.00 91.31 412 TYR A C 1
ATOM 3133 O O . TYR A 1 412 ? -14.876 15.506 -14.251 1.00 91.31 412 TYR A O 1
ATOM 3141 N N . GLY A 1 413 ? -16.014 14.017 -15.505 1.00 95.44 413 GLY A N 1
ATOM 3142 C CA . GLY A 1 413 ? -15.864 12.861 -14.642 1.00 95.44 413 GLY A CA 1
ATOM 3143 C C . GLY A 1 413 ? -16.901 12.792 -13.526 1.00 95.44 413 GLY A C 1
ATOM 3144 O O . GLY A 1 413 ? -17.270 13.796 -12.914 1.00 95.44 413 GLY A O 1
ATOM 3145 N N . THR A 1 414 ? -17.275 11.557 -13.216 1.00 97.38 414 THR A N 1
ATOM 3146 C CA . THR A 1 414 ? -18.003 11.189 -12.002 1.00 97.38 414 THR A CA 1
ATOM 3147 C C . THR A 1 414 ? -17.031 10.602 -10.967 1.00 97.38 414 THR A C 1
ATOM 3149 O O . THR A 1 414 ? -16.099 9.876 -11.321 1.00 97.38 414 THR A O 1
ATOM 3152 N N . PHE A 1 415 ? -17.219 10.919 -9.684 1.00 97.19 415 PHE A N 1
ATOM 3153 C CA . PHE A 1 415 ? -16.332 10.497 -8.597 1.00 97.19 415 PHE A CA 1
ATOM 3154 C C . PHE A 1 415 ? -17.114 9.772 -7.501 1.00 97.19 415 PHE A C 1
ATOM 3156 O O . PHE A 1 415 ? -18.087 10.309 -6.979 1.00 97.19 415 PHE A O 1
ATOM 3163 N N . LEU A 1 416 ? -16.659 8.584 -7.119 1.00 96.88 416 LEU A N 1
ATOM 3164 C CA . LEU A 1 416 ? -17.167 7.797 -6.003 1.00 96.88 416 LEU A CA 1
ATOM 3165 C C . LEU A 1 416 ? -16.230 7.960 -4.804 1.00 96.88 416 LEU A C 1
ATOM 3167 O O . LEU A 1 416 ? -15.046 7.641 -4.896 1.00 96.88 416 LEU A O 1
ATOM 3171 N N . ASN A 1 417 ? -16.752 8.463 -3.685 1.00 95.44 417 ASN A N 1
ATOM 3172 C CA . ASN A 1 417 ? -16.009 8.688 -2.441 1.00 95.44 417 ASN A CA 1
ATOM 3173 C C . ASN A 1 417 ? -14.704 9.478 -2.668 1.00 95.44 417 ASN A C 1
ATOM 3175 O O . ASN A 1 417 ? -13.651 9.137 -2.142 1.00 95.44 417 ASN A O 1
ATOM 3179 N N . GLY A 1 418 ? -14.772 10.514 -3.513 1.00 93.44 418 GLY A N 1
ATOM 3180 C CA . GLY A 1 418 ? -13.632 11.366 -3.874 1.00 93.44 418 GLY A CA 1
ATOM 3181 C C . GLY A 1 418 ? -12.763 10.849 -5.029 1.00 93.44 418 GLY A C 1
ATOM 3182 O O . GLY A 1 418 ? -11.965 11.613 -5.571 1.00 93.44 418 GLY A O 1
ATOM 3183 N N . HIS A 1 419 ? -12.952 9.606 -5.478 1.00 94.38 419 HIS A N 1
ATOM 3184 C CA . HIS A 1 419 ? -12.129 8.974 -6.512 1.00 94.38 419 HIS A CA 1
ATOM 3185 C C . HIS A 1 419 ? -12.874 8.852 -7.840 1.00 94.38 419 HIS A C 1
ATOM 3187 O O . HIS A 1 419 ? -14.019 8.412 -7.887 1.00 94.38 419 HIS A O 1
ATOM 3193 N N . ARG A 1 420 ? -12.234 9.249 -8.944 1.00 95.00 420 ARG A N 1
ATOM 3194 C CA . ARG A 1 420 ? -12.859 9.202 -10.273 1.00 95.00 420 ARG A CA 1
ATOM 3195 C C . ARG A 1 420 ? -13.116 7.752 -10.690 1.00 95.00 420 ARG A C 1
ATOM 3197 O O . ARG A 1 420 ? -12.199 6.939 -10.621 1.00 95.00 420 ARG A O 1
ATOM 3204 N N . ILE A 1 421 ? -14.330 7.457 -11.147 1.00 96.31 421 ILE A N 1
ATOM 3205 C CA . ILE A 1 421 ? -14.704 6.118 -11.626 1.00 96.31 421 ILE A CA 1
ATOM 3206 C C . ILE A 1 421 ? -14.298 5.907 -13.088 1.00 96.31 421 ILE A C 1
ATOM 3208 O O . ILE A 1 421 ? -14.084 6.867 -13.831 1.00 96.31 421 ILE A O 1
ATOM 3212 N N . ASP A 1 422 ? -14.240 4.645 -13.517 1.00 92.88 422 ASP A N 1
ATOM 3213 C CA . ASP A 1 422 ? -13.944 4.263 -14.900 1.00 92.88 422 ASP A CA 1
ATOM 3214 C C . ASP A 1 422 ? -15.195 3.830 -15.665 1.00 92.88 422 ASP A C 1
ATOM 3216 O O . ASP A 1 422 ? -15.489 2.644 -15.808 1.00 92.88 422 ASP A O 1
ATOM 3220 N N . GLY A 1 423 ? -15.966 4.805 -16.140 1.00 95.12 423 GLY A N 1
ATOM 3221 C CA . GLY A 1 423 ? -17.181 4.564 -16.918 1.00 95.12 423 GLY A CA 1
ATOM 3222 C C . GLY A 1 423 ? -18.370 4.072 -16.090 1.00 95.12 423 GLY A C 1
ATOM 3223 O O . GLY A 1 423 ? -19.471 4.561 -16.292 1.00 95.12 423 GLY A O 1
ATOM 3224 N N . SER A 1 424 ? -18.194 3.164 -15.129 1.00 96.12 424 SER A N 1
ATOM 3225 C CA . SER A 1 424 ? -19.259 2.774 -14.194 1.00 96.12 424 SER A CA 1
ATOM 3226 C C . SER A 1 424 ? -18.714 2.326 -12.841 1.00 96.12 424 SER A C 1
ATOM 3228 O O . SER A 1 424 ? -17.546 1.964 -12.741 1.00 96.12 424 SER A O 1
ATOM 3230 N N . ALA A 1 425 ? -19.558 2.338 -11.808 1.00 95.50 425 ALA A N 1
ATOM 3231 C CA . ALA A 1 425 ? -19.234 1.792 -10.491 1.00 95.50 425 ALA A CA 1
ATOM 3232 C C . ALA A 1 425 ? -20.491 1.314 -9.749 1.00 95.50 425 ALA A C 1
ATOM 3234 O O . ALA A 1 425 ? -21.582 1.865 -9.922 1.00 95.50 425 ALA A O 1
ATOM 3235 N N . ALA A 1 426 ? -20.330 0.302 -8.892 1.00 94.25 426 ALA A N 1
ATOM 3236 C CA . ALA A 1 426 ? -21.386 -0.154 -7.993 1.00 94.25 426 ALA A CA 1
ATOM 3237 C C . ALA A 1 426 ? -21.471 0.745 -6.746 1.00 94.25 426 ALA A C 1
ATOM 3239 O O . ALA A 1 426 ? -20.473 0.965 -6.052 1.00 94.25 426 ALA A O 1
ATOM 3240 N N . LEU A 1 427 ? -22.676 1.222 -6.447 1.00 95.06 427 LEU A N 1
ATOM 3241 C CA . LEU A 1 427 ? -23.012 2.092 -5.325 1.00 95.06 427 LEU A CA 1
ATOM 3242 C C . LEU A 1 427 ? -23.545 1.287 -4.132 1.00 95.06 427 LEU A C 1
ATOM 3244 O O . LEU A 1 427 ? -24.309 0.334 -4.287 1.00 95.06 427 LEU A O 1
ATOM 3248 N N . GLN A 1 428 ? -23.170 1.720 -2.935 1.00 94.38 428 GLN A N 1
ATOM 3249 C CA . GLN A 1 428 ? -23.580 1.191 -1.638 1.00 94.38 428 GLN A CA 1
ATOM 3250 C C . GLN A 1 428 ? -24.168 2.320 -0.782 1.00 94.38 428 GLN A C 1
ATOM 3252 O O . GLN A 1 428 ? -23.861 3.499 -0.967 1.00 94.38 428 GLN A O 1
ATOM 3257 N N . THR A 1 429 ? -25.013 1.962 0.182 1.00 93.81 429 THR A N 1
ATOM 3258 C CA . THR A 1 429 ? -25.504 2.889 1.205 1.00 93.81 429 THR A CA 1
ATOM 3259 C C . THR A 1 429 ? -24.329 3.534 1.942 1.00 93.81 429 THR A C 1
ATOM 3261 O O . THR A 1 429 ? -23.403 2.850 2.378 1.00 93.81 429 THR A O 1
ATOM 3264 N N . GLY A 1 430 ? -24.384 4.856 2.099 1.00 93.31 430 GLY A N 1
ATOM 3265 C CA . GLY A 1 430 ? -23.339 5.672 2.716 1.00 93.31 430 GLY A CA 1
ATOM 3266 C C . GLY A 1 430 ? -22.349 6.285 1.726 1.00 93.31 430 GLY A C 1
ATOM 3267 O O . GLY A 1 430 ? -21.596 7.172 2.123 1.00 93.31 430 GLY A O 1
ATOM 3268 N N . ASP A 1 431 ? -22.359 5.874 0.455 1.00 95.94 431 ASP A N 1
ATOM 3269 C CA . ASP A 1 431 ? -21.471 6.462 -0.547 1.00 95.94 431 ASP A CA 1
ATOM 3270 C C . ASP A 1 431 ? -21.786 7.928 -0.836 1.00 95.94 431 ASP A C 1
ATOM 3272 O O . ASP A 1 431 ? -22.945 8.357 -0.861 1.00 95.94 431 ASP A O 1
ATOM 3276 N N . VAL A 1 432 ? -20.730 8.672 -1.151 1.00 96.81 432 VAL A N 1
ATOM 3277 C CA . VAL A 1 432 ? -20.799 10.026 -1.689 1.00 96.81 432 VAL A CA 1
ATOM 3278 C C . VAL A 1 432 ? -20.431 9.979 -3.167 1.00 96.81 432 VAL A C 1
ATOM 3280 O O . VAL A 1 432 ? -19.319 9.599 -3.535 1.00 96.81 432 VAL A O 1
ATOM 3283 N N . LEU A 1 433 ? -21.365 10.380 -4.022 1.00 97.25 433 LEU A N 1
ATOM 3284 C CA . LEU A 1 433 ? -21.157 10.518 -5.456 1.00 97.25 433 LEU A CA 1
ATOM 3285 C C . LEU A 1 433 ? -21.003 12.001 -5.789 1.00 97.25 433 LEU A C 1
ATOM 3287 O O . LEU A 1 433 ? -21.922 12.782 -5.558 1.00 97.25 433 LEU A O 1
ATOM 3291 N N . ARG A 1 434 ? -19.865 12.393 -6.359 1.00 96.62 434 ARG A N 1
ATOM 3292 C CA . ARG A 1 434 ? -19.654 13.747 -6.872 1.00 96.62 434 ARG A CA 1
ATOM 3293 C C . ARG A 1 434 ? -19.733 13.759 -8.392 1.00 96.62 434 ARG A C 1
ATOM 3295 O O . ARG A 1 434 ? -19.037 13.003 -9.068 1.00 96.62 434 ARG A O 1
ATOM 3302 N N . VAL A 1 435 ? -20.568 14.644 -8.917 1.00 96.31 435 VAL A N 1
ATOM 3303 C CA . VAL A 1 435 ? -20.870 14.788 -10.341 1.00 96.31 435 VAL A CA 1
ATOM 3304 C C . VAL A 1 435 ? -20.171 16.043 -10.858 1.00 96.31 435 VAL A C 1
ATOM 3306 O O . VAL A 1 435 ? -20.620 17.155 -10.584 1.00 96.31 435 VAL A O 1
ATOM 3309 N N . GLY A 1 436 ? -19.061 15.879 -11.585 1.00 91.94 436 GLY A N 1
ATOM 3310 C CA . GLY A 1 436 ? -18.258 16.979 -12.126 1.00 91.94 436 GLY A CA 1
ATOM 3311 C C . GLY A 1 436 ? -17.129 17.488 -11.229 1.00 91.94 436 GLY A C 1
ATOM 3312 O O . GLY A 1 436 ? -16.904 17.003 -10.124 1.00 91.94 436 GLY A O 1
ATOM 3313 N N . THR A 1 437 ? -16.392 18.486 -11.732 1.00 88.94 437 THR A N 1
ATOM 3314 C CA . THR A 1 437 ? -15.332 19.208 -11.001 1.00 88.94 437 THR A CA 1
ATOM 3315 C C . THR A 1 437 ? -15.459 20.717 -11.277 1.00 88.94 437 THR A C 1
ATOM 3317 O O . THR A 1 437 ? -15.307 21.104 -12.438 1.00 88.94 437 THR A O 1
ATOM 3320 N N . PRO A 1 438 ? -15.728 21.576 -10.266 1.00 84.69 438 PRO A N 1
ATOM 3321 C CA . PRO A 1 438 ? -15.912 21.253 -8.843 1.00 84.69 438 PRO A CA 1
ATOM 3322 C C . PRO A 1 438 ? -17.156 20.392 -8.548 1.00 84.69 438 PRO A C 1
ATOM 3324 O O . PRO A 1 438 ? -17.069 19.548 -7.659 1.00 84.69 438 PRO A O 1
ATOM 3327 N N . GLY A 1 439 ? -18.223 20.502 -9.353 1.00 88.69 439 GLY A N 1
ATOM 3328 C CA . GLY A 1 439 ? -19.362 19.575 -9.350 1.00 88.69 439 GLY A CA 1
ATOM 3329 C C . GLY A 1 439 ? -20.319 19.679 -8.156 1.00 88.69 439 GLY A C 1
ATOM 3330 O O . GLY A 1 439 ? -20.265 20.628 -7.378 1.00 88.69 439 GLY A O 1
ATOM 3331 N N . VAL A 1 440 ? -21.210 18.689 -8.029 1.00 93.69 440 VAL A N 1
ATOM 3332 C CA . VAL A 1 440 ? -22.208 18.567 -6.945 1.00 93.69 440 VAL A CA 1
ATOM 3333 C C . VAL A 1 440 ? -22.088 17.207 -6.269 1.00 93.69 440 VAL A C 1
ATOM 3335 O O . VAL A 1 440 ? -21.886 16.200 -6.945 1.00 93.69 440 VAL A O 1
ATOM 3338 N N . GLU A 1 441 ? -22.231 17.177 -4.944 1.00 95.50 441 GLU A N 1
ATOM 3339 C CA . GLU A 1 441 ? -22.227 15.947 -4.151 1.00 95.50 441 GLU A CA 1
ATOM 3340 C C . GLU A 1 441 ? -23.639 15.434 -3.859 1.00 95.50 441 GLU A C 1
ATOM 3342 O O . GLU A 1 441 ? -24.556 16.185 -3.521 1.00 95.50 441 GLU A O 1
ATOM 3347 N N . LEU A 1 442 ? -23.776 14.118 -3.952 1.00 96.00 442 LEU A N 1
ATOM 3348 C CA . LEU A 1 442 ? -24.983 13.341 -3.723 1.00 96.00 442 LEU A CA 1
ATOM 3349 C C . LEU A 1 442 ? -24.657 12.240 -2.720 1.00 96.00 442 LEU A C 1
ATOM 3351 O O . LEU A 1 442 ? -23.579 11.648 -2.782 1.00 96.00 442 LEU A O 1
ATOM 3355 N N . ARG A 1 443 ? -25.589 11.920 -1.821 1.00 97.12 443 ARG A N 1
ATOM 3356 C CA . ARG A 1 443 ? -25.403 10.834 -0.847 1.00 97.12 443 ARG A CA 1
ATOM 3357 C C . ARG A 1 443 ? -26.321 9.665 -1.147 1.00 97.12 443 ARG A C 1
ATOM 3359 O O . ARG A 1 443 ? -27.515 9.849 -1.359 1.00 97.12 443 ARG A O 1
ATOM 3366 N N . MET A 1 444 ? -25.767 8.463 -1.135 1.00 96.38 444 MET A N 1
ATOM 3367 C CA . MET A 1 444 ? -26.524 7.226 -1.267 1.00 96.38 444 MET A CA 1
ATOM 3368 C C . MET A 1 444 ? -27.076 6.841 0.100 1.00 96.38 444 MET A C 1
ATOM 3370 O O . MET A 1 444 ? -26.311 6.603 1.033 1.00 96.38 444 MET A O 1
ATOM 3374 N N . ILE A 1 445 ? -28.399 6.799 0.239 1.00 95.62 445 ILE A N 1
ATOM 3375 C CA . ILE A 1 445 ? -29.054 6.544 1.525 1.00 95.62 445 ILE A CA 1
ATOM 3376 C C . ILE A 1 445 ? -29.999 5.348 1.446 1.00 95.62 445 ILE A C 1
ATOM 3378 O O . ILE A 1 445 ? -30.497 4.970 0.380 1.00 95.62 445 ILE A O 1
ATOM 3382 N N . TYR A 1 446 ? -30.265 4.780 2.616 1.00 93.31 446 TYR A N 1
ATOM 3383 C CA . TYR A 1 446 ? -31.310 3.796 2.822 1.00 93.31 446 TYR A CA 1
ATOM 3384 C C . TYR A 1 446 ? -32.452 4.444 3.607 1.00 93.31 446 TYR A C 1
ATOM 3386 O O . TYR A 1 446 ? -32.227 5.061 4.646 1.00 93.31 446 TYR A O 1
ATOM 3394 N N . VAL A 1 447 ? -33.668 4.315 3.091 1.00 89.50 447 VAL A N 1
ATOM 3395 C CA . VAL A 1 447 ? -34.915 4.736 3.733 1.00 89.50 447 VAL A CA 1
ATOM 3396 C C . VAL A 1 447 ? -35.761 3.486 3.955 1.00 89.50 447 VAL A C 1
ATOM 3398 O O . VAL A 1 447 ? -36.032 2.755 2.999 1.00 89.50 447 VAL A O 1
ATOM 3401 N N . GLU A 1 448 ? -36.151 3.234 5.204 1.00 80.31 448 GLU A N 1
ATOM 3402 C CA . GLU A 1 448 ? -37.081 2.156 5.548 1.00 80.31 448 GLU A CA 1
ATOM 3403 C C . GLU A 1 448 ? -38.455 2.443 4.936 1.00 80.31 448 GLU A C 1
ATOM 3405 O O . GLU A 1 448 ? -38.980 3.554 5.026 1.00 80.31 448 GLU A O 1
ATOM 3410 N N . SER A 1 449 ? -39.025 1.442 4.269 1.00 70.00 449 SER A N 1
ATOM 3411 C CA . SER A 1 449 ? -40.409 1.513 3.800 1.00 70.00 449 SER A CA 1
ATOM 3412 C C . SER A 1 449 ? -41.313 1.148 4.978 1.00 70.00 449 SER A C 1
ATOM 3414 O O . SER A 1 449 ? -41.228 0.019 5.455 1.00 70.00 449 SER A O 1
ATOM 3416 N N . ASN A 1 450 ? -42.113 2.104 5.463 1.00 44.59 450 ASN A N 1
ATOM 3417 C CA . ASN A 1 450 ? -43.166 1.848 6.457 1.00 44.59 450 ASN A CA 1
ATOM 3418 C C . ASN A 1 450 ? -44.274 0.951 5.904 1.00 44.59 450 ASN A C 1
ATOM 3420 O O . ASN A 1 450 ? -44.637 1.137 4.718 1.00 44.59 450 ASN A O 1
#

pLDDT: mean 93.42, std 8.31, range [44.59, 98.69]

Solvent-accessible surface area (backbone atoms only — not comparable to full-atom values): 23728 Å² total; per-residue (Å²): 120,50,62,31,12,28,25,62,36,44,54,42,37,32,35,27,66,56,86,49,78,74,47,72,30,37,48,25,30,28,67,49,96,93,46,79,41,47,25,58,65,20,53,74,37,37,51,67,43,51,94,38,51,46,65,50,34,76,76,62,45,36,86,56,56,39,87,53,82,93,45,45,92,38,24,25,43,54,55,46,41,55,44,51,50,54,51,43,70,72,70,58,58,92,76,40,31,35,34,39,26,39,47,90,80,60,47,73,67,38,51,52,51,51,51,51,46,34,56,78,67,72,47,53,67,56,42,33,30,36,29,55,28,24,44,39,36,49,51,53,44,81,38,44,42,30,32,37,40,54,28,41,61,24,23,38,44,31,38,38,43,70,87,87,26,25,24,66,69,50,70,48,75,41,71,70,37,8,50,53,49,52,46,54,52,50,53,49,53,50,33,54,40,22,36,73,68,54,72,41,63,45,74,76,44,42,70,44,35,31,54,49,62,73,42,46,67,59,48,35,54,38,29,67,76,39,74,51,34,80,46,76,51,74,55,97,90,42,79,42,50,31,74,46,51,22,66,53,60,30,59,69,42,40,69,46,51,51,54,52,44,38,53,52,46,19,72,38,42,52,91,64,36,41,33,40,33,24,34,46,71,40,60,51,43,47,58,46,65,58,50,40,35,49,70,65,32,58,49,74,43,75,41,54,86,57,38,34,21,33,39,34,45,77,67,57,69,89,68,68,58,100,80,62,79,57,82,38,52,59,36,69,54,85,48,77,69,44,76,56,81,82,68,93,67,73,73,48,60,63,38,40,24,43,33,46,92,94,45,74,44,79,58,38,68,69,50,38,36,32,22,36,53,86,64,92,95,60,50,68,49,81,67,44,75,85,45,56,39,48,32,48,65,20,34,35,39,26,37,53,97,92,38,33,32,40,37,48,67,38,89,54,44,39,20,39,66,86,31,64,43,62,54,22,25,67,50,34,46,74,40,39,41,30,44,21,56,86,40,50,71,32,38,26,34,72,72,85,85,129

Sequence (450 aa):
MNLLAAHLNDAGLLFTDGERILCREPGYALLGDDGLISGREAWASASLEPRRIQNRYWNDLSTTALTDLRFTHLTTADLVSHQLEALWKRVAKPGDKLALAVPGYMSTDNLGLLLGITMDLDIPVVAMVDAAVAATRRQYSNAVPAHIDLSLHSATVTRLSQDGQAQYERAAVVAESGMLSLYAIWLRMIAESFVQQSRFDPLHTAETEQALQDRILDWLAIANTRESVTMDIEYRGIAHQAEIASLEFVAAATPVYQNIVSNLRALYRAGETPALQLSDRAARMPGLADTLKARVGGEVFLLEPGATARGLVARCSEQQPAGGVTLVRHLPWDQAPVSLDVASGNSGSQPTHVLLQNNAVALNARALSLGSQAEEGERWLDLGQDVAGVSRRHCDIAVTNGQCVVTDHSRYGTFLNGHRIDGSAALQTGDVLRVGTPGVELRMIYVESN

Secondary structure (DSSP, 8-state):
--EEEEE--TT-EEEE-SSSEEEEE-S-EEE-SS-EEETHHHHTTTTTSGGGEE--TTTS--SSBPSSGGGTT-BHHHHHHHHHHHHHHHH--TT-EEEEEE-TT--HHHHHHHHHHHHHTT--EEEEEEHHHHH--S-EETSEEEEEEE-SSEEEEEEEE-SSSEEEEEEEEEET-SHHHHHHHHHHHHHHHHHHHHS--TTSSHHHHHHHHHHHHHHHHHHTTSSEEEEEEEETTEEEEEEEEHHHHHHHHHHHHHHHHHHHHHHSPTTPPEEEEE-TTGGGSTTHHHHHHHHH-SEEEEPPTTHHHHHHHHH--S---TT---EE-EE---S--EEPP--S--SSPPPSEEEETTEEEE--SS-EEEESSPPTTSEEEE--TT-TT--SS-EEEEEETTEEEEEE--SS-EEETTEE-BSEEEE-TT-EEEETTTTEEEEEE-----

Mean predicted aligned error: 5.46 Å

Radius of gyration: 24.51 Å; Cα contacts (8 Å, |Δi|>4): 1019; chains: 1; bounding box: 74×50×64 Å